Protein AF-A0A7Y5IZY8-F1 (afdb_monomer_lite)

Secondary structure (DSSP, 8-state):
-HHHHHHHHHHHHHHHHHHHHH---EEEEEEEEETTEEEEEEEEEEEEEETTTTEEEEEEEEEEEEEETTEEPPPPS-S-SSS---SBSEEEE-TTSSSS-EEEESSSEEEEEEETTEEEEEEEE--SSSPPEEEESS-GGGS----EE-PPP---TTTTS-EE--S-SEEEETTTEEEETTTTEEEE-STT-PPBTTEE-PSSPS-SEE-TTS-EEEEEEEE-GGGS-GGG--S-SEEEEEEETTTTEEEEEE--TTTTT-SSGGG--HHHHHHHEEEEP-TTS-EEEE---SSPPPP--EEETTTTEEEE-SB-TTHHHHHHHHHHHHH---GGGEEEEEEETTTEEEEEEEETTEEEEEEEETTTTEEEEEE-TT-S---HHHHHHHHHHHHHHHHHHHTTTTGGGB--

Radius of gyration: 27.9 Å; chains: 1; bounding box: 76×62×79 Å

pLDDT: mean 89.66, std 9.67, range [49.62, 98.56]

Sequence (412 aa):
MKMILSITALIMLVLYLFMRNQDKKSHVEKDIAYGPFTIRVTAMTGKSFNMNYGKMVSYTNLAYSILHEGKPVEFPGELQTNTGLPFLWRVYALPGAPDPTLLAGSQSLYLVYLKNGVPVVEPVLEQHHDFASVQFLDSENGQPGQFTEVFSKSETDELEKLDTLAGGRLLMVGEHVVLDVETRAIRPFNAQNSAVENYSFPSPHGALAFSPDRRSIVFRGEFQSWNTPDDQLPESEHALIVYDFEKDSGYAVKFKDKELRLTNVGDMTPEWFAKFFEWEKMVNGDVLRLRKLDKAPYWSGRFDLRDYYYTLYPVKASMLPAFLDFLEREMGWTKANIVEDKFHEYTGRRLTIASGEQKYDVCLKEDEQSLTFSRYLYASENSPEYQKTVKKIVDSFEAELALGKHQEHFAE

Structure (mmCIF, N/CA/C/O backbone):
data_AF-A0A7Y5IZY8-F1
#
_entry.id   AF-A0A7Y5IZY8-F1
#
loop_
_atom_site.group_PDB
_atom_site.id
_atom_site.type_symbol
_atom_site.label_atom_id
_atom_site.label_alt_id
_atom_site.label_comp_id
_atom_site.label_asym_id
_atom_site.label_entity_id
_atom_site.label_seq_id
_atom_site.pdbx_PDB_ins_code
_atom_site.Cartn_x
_atom_site.Cartn_y
_atom_site.Cartn_z
_atom_site.occupancy
_atom_site.B_iso_or_equiv
_atom_site.auth_seq_id
_atom_site.auth_comp_id
_atom_site.auth_asym_id
_atom_site.auth_atom_id
_atom_site.pdbx_PDB_model_num
ATOM 1 N N . MET A 1 1 ? 46.432 46.143 15.257 1.00 56.06 1 MET A N 1
ATOM 2 C CA . MET A 1 1 ? 46.764 45.575 13.928 1.00 56.06 1 MET A CA 1
ATOM 3 C C . MET A 1 1 ? 47.153 44.093 13.985 1.00 56.06 1 MET A C 1
ATOM 5 O O . MET A 1 1 ? 46.490 43.309 13.326 1.00 56.06 1 MET A O 1
ATOM 9 N N . LYS A 1 2 ? 48.130 43.672 14.813 1.00 54.88 2 LYS A N 1
ATOM 10 C CA . LYS A 1 2 ? 48.540 42.250 14.938 1.00 54.88 2 LYS A CA 1
ATOM 11 C C . LYS A 1 2 ? 47.403 41.285 15.325 1.00 54.88 2 LYS A C 1
ATOM 13 O O . LYS A 1 2 ? 47.277 40.237 14.719 1.00 54.88 2 LYS A O 1
ATOM 18 N N . MET A 1 3 ? 46.538 41.674 16.263 1.00 65.56 3 MET A N 1
ATOM 19 C CA . MET A 1 3 ? 45.413 40.841 16.720 1.00 65.56 3 MET A CA 1
ATOM 20 C C . MET A 1 3 ? 44.325 40.635 15.650 1.00 65.56 3 MET A C 1
ATOM 22 O O . MET A 1 3 ? 43.780 39.545 15.537 1.00 65.56 3 MET A O 1
ATOM 26 N N . ILE A 1 4 ? 44.060 41.652 14.821 1.00 71.94 4 ILE A N 1
ATOM 27 C CA . ILE A 1 4 ? 43.107 41.549 13.702 1.00 71.94 4 ILE A CA 1
ATOM 28 C C . ILE A 1 4 ? 43.667 40.595 12.640 1.00 71.94 4 ILE A C 1
ATOM 30 O O . ILE A 1 4 ? 42.971 39.678 12.230 1.00 71.94 4 ILE A O 1
ATOM 34 N N . LEU A 1 5 ? 44.952 40.730 12.288 1.00 70.56 5 LEU A N 1
ATOM 35 C CA . LEU A 1 5 ? 45.643 39.820 11.365 1.00 70.56 5 LEU A CA 1
ATOM 36 C C . LEU A 1 5 ? 45.621 38.357 11.841 1.00 70.56 5 LEU A C 1
ATOM 38 O O . LEU A 1 5 ? 45.391 37.464 11.030 1.00 70.56 5 LEU A O 1
ATOM 42 N N . SER A 1 6 ? 45.799 38.103 13.142 1.00 74.25 6 SER A N 1
ATOM 43 C CA . SER A 1 6 ? 45.720 36.749 13.711 1.00 74.25 6 SER A CA 1
ATOM 44 C C . SER A 1 6 ? 44.312 36.151 13.635 1.00 74.25 6 SER A C 1
ATOM 46 O O . SER A 1 6 ? 44.169 34.974 13.315 1.00 74.25 6 SER A O 1
ATOM 48 N N . ILE A 1 7 ? 43.270 36.950 13.891 1.00 79.12 7 ILE A N 1
ATOM 49 C CA . ILE A 1 7 ? 41.871 36.499 13.803 1.00 79.12 7 ILE A CA 1
ATOM 50 C C . ILE A 1 7 ? 41.489 36.234 12.344 1.00 79.12 7 ILE A C 1
ATOM 52 O O . ILE A 1 7 ? 40.904 35.196 12.047 1.00 79.12 7 ILE A O 1
ATOM 56 N N . THR A 1 8 ? 41.874 37.111 11.414 1.00 80.44 8 THR A N 1
ATOM 57 C CA . THR A 1 8 ? 41.621 36.905 9.982 1.00 80.44 8 THR A CA 1
ATOM 58 C C . THR A 1 8 ? 42.345 35.663 9.458 1.00 80.44 8 THR A C 1
ATOM 60 O O . THR A 1 8 ? 41.749 34.880 8.723 1.00 80.44 8 THR A O 1
ATOM 63 N N . ALA A 1 9 ? 43.593 35.425 9.878 1.00 80.62 9 ALA A N 1
ATOM 64 C CA . ALA A 1 9 ? 44.339 34.219 9.517 1.00 80.62 9 ALA A CA 1
ATOM 65 C C . ALA A 1 9 ? 43.697 32.941 10.082 1.00 80.62 9 ALA A C 1
ATOM 67 O O . ALA A 1 9 ? 43.636 31.931 9.384 1.00 80.62 9 ALA A O 1
ATOM 68 N N . LEU A 1 10 ? 43.169 32.986 11.310 1.00 83.62 10 LEU A N 1
ATOM 69 C CA . LEU A 1 10 ? 42.455 31.860 11.914 1.00 83.62 10 LEU A CA 1
ATOM 70 C C . LEU A 1 10 ? 41.137 31.571 11.183 1.00 83.62 10 LEU A C 1
ATOM 72 O O . LEU A 1 10 ? 40.852 30.417 10.886 1.00 83.62 10 LEU A O 1
ATOM 76 N N . ILE A 1 11 ? 40.367 32.606 10.832 1.00 84.62 11 ILE A N 1
ATOM 77 C CA . ILE A 1 11 ? 39.127 32.465 10.054 1.00 84.62 11 ILE A CA 1
ATOM 78 C C . ILE A 1 11 ? 39.427 31.889 8.667 1.00 84.62 11 ILE A C 1
ATOM 80 O O . ILE A 1 11 ? 38.749 30.961 8.236 1.00 84.62 11 ILE A O 1
ATOM 84 N N . MET A 1 12 ? 40.474 32.372 7.991 1.00 81.06 12 MET A N 1
ATOM 85 C CA . MET A 1 12 ? 40.906 31.837 6.696 1.00 81.06 12 MET A CA 1
ATOM 86 C C . MET A 1 12 ? 41.398 30.391 6.795 1.00 81.06 12 MET A C 1
ATOM 88 O O . MET A 1 12 ? 41.108 29.597 5.908 1.00 81.06 12 MET A O 1
ATOM 92 N N . LEU A 1 13 ? 42.090 30.015 7.876 1.00 81.62 13 LEU A N 1
ATOM 93 C CA . LEU A 1 13 ? 42.524 28.637 8.112 1.00 81.62 13 LEU A CA 1
ATOM 94 C C . LEU A 1 13 ? 41.335 27.709 8.387 1.00 81.62 13 LEU A C 1
ATOM 96 O O . LEU A 1 13 ? 41.291 26.603 7.856 1.00 81.62 13 LEU A O 1
ATOM 100 N N . VAL A 1 14 ? 40.359 28.155 9.181 1.00 80.06 14 VAL A N 1
ATOM 101 C CA . VAL A 1 14 ? 39.122 27.407 9.446 1.00 80.06 14 VAL A CA 1
ATOM 102 C C . VAL A 1 14 ? 38.306 27.258 8.162 1.00 80.06 14 VAL A C 1
ATOM 104 O O . VAL A 1 14 ? 37.881 26.149 7.858 1.00 80.06 14 VAL A O 1
ATOM 107 N N . LEU A 1 15 ? 38.163 28.322 7.364 1.00 76.25 15 LEU A N 1
ATOM 108 C CA . LEU A 1 15 ? 37.524 28.276 6.044 1.00 76.25 15 LEU A CA 1
ATOM 109 C C . LEU A 1 15 ? 38.268 27.340 5.087 1.00 76.25 15 LEU A C 1
ATOM 111 O O . LEU A 1 15 ? 37.634 26.529 4.424 1.00 76.25 15 LEU A O 1
ATOM 115 N N . TYR A 1 16 ? 39.599 27.387 5.053 1.00 76.81 16 TYR A N 1
ATOM 116 C CA . TYR A 1 16 ? 40.416 26.508 4.217 1.00 76.81 16 TYR A CA 1
ATOM 117 C C . TYR A 1 16 ? 40.301 25.037 4.633 1.00 76.81 16 TYR A C 1
ATOM 119 O O . TYR A 1 16 ? 40.144 24.168 3.781 1.00 76.81 16 TYR A O 1
ATOM 127 N N . LEU A 1 17 ? 40.334 24.735 5.934 1.00 68.56 17 LEU A N 1
ATOM 128 C CA . LEU A 1 17 ? 40.136 23.376 6.447 1.00 68.56 17 LEU A CA 1
ATOM 129 C C . LEU A 1 17 ? 38.699 22.884 6.227 1.00 68.56 17 LEU A C 1
ATOM 131 O O . LEU A 1 17 ? 38.501 21.701 5.954 1.00 68.56 17 LEU A O 1
ATOM 135 N N . PHE A 1 18 ? 37.712 23.781 6.304 1.00 65.06 18 PHE A N 1
ATOM 136 C CA . PHE A 1 18 ? 36.312 23.496 5.995 1.00 65.06 18 PHE A CA 1
ATOM 137 C C . PHE A 1 18 ? 36.120 23.182 4.503 1.00 65.06 18 PHE A C 1
ATOM 139 O O . PHE A 1 18 ? 35.542 22.147 4.178 1.00 65.06 18 PHE A O 1
ATOM 146 N N . MET A 1 19 ? 36.690 23.994 3.604 1.00 61.34 19 MET A N 1
ATOM 147 C CA . MET A 1 19 ? 36.678 23.755 2.153 1.00 61.34 19 MET A CA 1
ATOM 148 C C . MET A 1 19 ? 37.439 22.473 1.785 1.00 61.34 19 MET A C 1
ATOM 150 O O . MET A 1 19 ? 36.911 21.613 1.090 1.00 61.34 19 MET A O 1
ATOM 154 N N . ARG A 1 20 ? 38.640 22.258 2.336 1.00 57.66 20 ARG A N 1
ATOM 155 C CA . ARG A 1 20 ? 39.454 21.060 2.064 1.00 57.66 20 ARG A CA 1
ATOM 156 C C . ARG A 1 20 ? 38.788 19.758 2.531 1.00 57.66 20 ARG A C 1
ATOM 158 O O . ARG A 1 20 ? 39.031 18.704 1.949 1.00 57.66 20 ARG A O 1
ATOM 165 N N . ASN A 1 21 ? 37.964 19.798 3.581 1.00 55.03 21 ASN A N 1
ATOM 166 C CA . ASN A 1 21 ? 37.202 18.631 4.039 1.00 55.03 21 ASN A CA 1
ATOM 167 C C . ASN A 1 21 ? 35.888 18.403 3.268 1.00 55.03 21 ASN A C 1
ATOM 169 O O . ASN A 1 21 ? 35.322 17.316 3.403 1.00 55.03 21 ASN A O 1
ATOM 173 N N . GLN A 1 22 ? 35.413 19.364 2.463 1.00 53.81 22 GLN A N 1
ATOM 174 C CA . GLN A 1 22 ? 34.312 19.137 1.515 1.00 53.81 22 GLN A CA 1
ATOM 175 C C . GLN A 1 22 ? 34.749 18.309 0.293 1.00 53.81 22 GLN A C 1
ATOM 177 O O . GLN A 1 22 ? 33.924 17.593 -0.271 1.00 53.81 22 GLN A O 1
ATOM 182 N N . ASP A 1 23 ? 36.036 18.334 -0.070 1.00 49.62 23 ASP A N 1
ATOM 183 C CA . ASP A 1 23 ? 36.551 17.740 -1.316 1.00 49.62 23 ASP A CA 1
ATOM 184 C C . ASP A 1 23 ? 36.855 16.236 -1.271 1.00 49.62 23 ASP A C 1
ATOM 186 O O . ASP A 1 23 ? 37.245 15.651 -2.281 1.00 49.62 23 ASP A O 1
ATOM 190 N N . LYS A 1 24 ? 36.637 15.549 -0.143 1.00 54.38 24 LYS A N 1
ATOM 191 C CA . LYS A 1 24 ? 36.689 14.076 -0.125 1.00 54.38 24 LYS A CA 1
ATOM 192 C C . LYS A 1 24 ? 35.386 13.495 -0.669 1.00 54.38 24 LYS A C 1
ATOM 194 O O . LYS A 1 24 ? 34.640 12.849 0.064 1.00 54.38 24 LYS A O 1
ATOM 199 N N . LYS A 1 25 ? 35.117 13.744 -1.950 1.00 62.16 25 LYS A N 1
ATOM 200 C CA . LYS A 1 25 ? 34.102 13.001 -2.690 1.00 62.16 25 LYS A CA 1
ATOM 201 C C . LYS A 1 25 ? 34.694 11.653 -3.077 1.00 62.16 25 LYS A C 1
ATOM 203 O O . LYS A 1 25 ? 35.684 11.611 -3.804 1.00 62.16 25 LYS A O 1
ATOM 208 N N . SER A 1 26 ? 34.140 10.559 -2.565 1.00 73.38 26 SER A N 1
ATOM 209 C CA . SER A 1 26 ? 34.488 9.228 -3.065 1.00 73.38 26 SER A CA 1
ATOM 210 C C . SER A 1 26 ? 33.554 8.866 -4.207 1.00 73.38 26 SER A C 1
ATOM 212 O O . SER A 1 26 ? 32.341 9.058 -4.105 1.00 73.38 26 SER A O 1
ATOM 214 N N . HIS A 1 27 ? 34.145 8.358 -5.284 1.00 82.50 27 HIS A N 1
ATOM 215 C CA . HIS A 1 27 ? 33.450 7.908 -6.478 1.00 82.50 27 HIS A CA 1
ATOM 216 C C . HIS A 1 27 ? 33.693 6.411 -6.635 1.00 82.50 27 HIS A C 1
ATOM 218 O O . HIS A 1 27 ? 34.844 5.984 -6.738 1.00 82.50 27 HIS A O 1
ATOM 224 N N . VAL A 1 28 ? 32.624 5.622 -6.627 1.00 89.19 28 VAL A N 1
ATOM 225 C CA . VAL A 1 28 ? 32.684 4.183 -6.898 1.00 89.19 28 VAL A CA 1
ATOM 226 C C . VAL A 1 28 ? 31.812 3.905 -8.106 1.00 89.19 28 VAL A C 1
ATOM 228 O O . VAL A 1 28 ? 30.683 4.377 -8.171 1.00 89.19 28 VAL A O 1
ATOM 231 N N . GLU A 1 29 ? 32.343 3.152 -9.060 1.00 91.94 29 GLU A N 1
ATOM 232 C CA . GLU A 1 29 ? 31.625 2.742 -10.262 1.00 91.94 29 GLU A CA 1
ATOM 233 C C . GLU A 1 29 ? 31.633 1.220 -10.355 1.00 91.94 29 GLU A C 1
ATOM 235 O O . GLU A 1 29 ? 32.658 0.582 -10.087 1.00 91.94 29 GLU A O 1
ATOM 240 N N . LYS A 1 30 ? 30.480 0.646 -10.692 1.00 94.19 30 LYS A N 1
ATOM 241 C CA . LYS A 1 30 ? 30.294 -0.792 -10.874 1.00 94.19 30 LYS A CA 1
ATOM 242 C C . LYS A 1 30 ? 29.436 -1.048 -12.101 1.00 94.19 30 LYS A C 1
ATOM 244 O O . LYS A 1 30 ? 28.440 -0.362 -12.307 1.00 94.19 30 LYS A O 1
ATOM 249 N N . ASP A 1 31 ? 29.829 -2.054 -12.870 1.00 95.88 31 ASP A N 1
ATOM 250 C CA . ASP A 1 31 ? 29.124 -2.501 -14.066 1.00 95.88 31 ASP A CA 1
ATOM 251 C C . ASP A 1 31 ? 28.469 -3.856 -13.790 1.00 95.88 31 ASP A C 1
ATOM 253 O O . ASP A 1 31 ? 29.112 -4.780 -13.288 1.00 95.88 31 ASP A O 1
ATOM 257 N N . ILE A 1 32 ? 27.192 -3.970 -14.141 1.00 96.44 32 ILE A N 1
ATOM 258 C CA . ILE A 1 32 ? 26.376 -5.170 -13.976 1.00 96.44 32 ILE A CA 1
ATOM 259 C C . ILE A 1 32 ? 25.871 -5.586 -15.356 1.00 96.44 32 ILE A C 1
ATOM 261 O O . ILE A 1 32 ? 25.252 -4.794 -16.065 1.00 96.44 32 ILE A O 1
ATOM 265 N N . ALA A 1 33 ? 26.133 -6.826 -15.762 1.00 96.50 33 ALA A N 1
ATOM 266 C CA . ALA A 1 33 ? 25.677 -7.337 -17.050 1.00 96.50 33 ALA A CA 1
ATOM 267 C C . ALA A 1 33 ? 24.242 -7.878 -16.958 1.00 96.50 33 ALA A C 1
ATOM 269 O O . ALA A 1 33 ? 23.920 -8.639 -16.046 1.00 96.50 33 ALA A O 1
ATOM 270 N N . TYR A 1 34 ? 23.402 -7.543 -17.939 1.00 97.06 34 TYR A N 1
ATOM 271 C CA . TYR A 1 34 ? 22.075 -8.133 -18.108 1.00 97.06 34 TYR A CA 1
ATOM 272 C C . TYR A 1 34 ? 21.734 -8.260 -19.596 1.00 97.06 34 TYR A C 1
ATOM 274 O O . TYR A 1 34 ? 21.365 -7.292 -20.265 1.00 97.06 34 TYR A O 1
ATOM 282 N N . GLY A 1 35 ? 21.891 -9.473 -20.131 1.00 95.25 35 GLY A N 1
ATOM 283 C CA . GLY A 1 35 ? 21.735 -9.731 -21.561 1.00 95.25 35 GLY A CA 1
ATOM 284 C C . GLY A 1 35 ? 22.688 -8.859 -22.400 1.00 95.25 35 GLY A C 1
ATOM 285 O O . GLY A 1 35 ? 23.892 -8.889 -22.149 1.00 95.25 35 GLY A O 1
ATOM 286 N N . PRO A 1 36 ? 22.184 -8.090 -23.384 1.00 96.69 36 PRO A N 1
ATOM 287 C CA . PRO A 1 36 ? 22.999 -7.211 -24.223 1.00 96.69 36 PRO A CA 1
ATOM 288 C C . PRO A 1 36 ? 23.346 -5.873 -23.546 1.00 96.69 36 PRO A C 1
ATOM 290 O O . PRO A 1 36 ? 24.086 -5.071 -24.118 1.00 96.69 36 PRO A O 1
ATOM 293 N N . PHE A 1 37 ? 22.806 -5.610 -22.353 1.00 98.19 37 PHE A N 1
ATOM 294 C CA . PHE A 1 37 ? 22.994 -4.355 -21.640 1.00 98.19 37 PHE A CA 1
ATOM 295 C C . PHE A 1 37 ? 24.054 -4.467 -20.545 1.00 98.19 37 PHE A C 1
ATOM 297 O O . PHE A 1 37 ? 24.223 -5.499 -19.891 1.00 98.19 37 PHE A O 1
ATOM 304 N N . THR A 1 38 ? 24.736 -3.354 -20.300 1.00 98.00 38 THR A N 1
ATOM 305 C CA . THR A 1 38 ? 25.546 -3.129 -19.103 1.00 98.00 38 THR A CA 1
ATOM 306 C C . THR A 1 38 ? 24.913 -2.001 -18.304 1.00 98.00 38 THR A C 1
ATOM 308 O O . THR A 1 38 ? 24.755 -0.893 -18.807 1.00 98.00 38 THR A O 1
ATOM 311 N N . ILE A 1 39 ? 24.533 -2.284 -17.064 1.00 97.25 39 ILE A N 1
ATOM 312 C CA . ILE A 1 39 ? 24.000 -1.304 -16.127 1.00 97.25 39 ILE A CA 1
ATOM 313 C C . ILE A 1 39 ? 25.174 -0.804 -15.305 1.00 97.25 39 ILE A C 1
ATOM 315 O O . ILE A 1 39 ? 25.800 -1.571 -14.577 1.00 97.25 39 ILE A O 1
ATOM 319 N N . ARG A 1 40 ? 25.467 0.484 -15.421 1.00 95.81 40 ARG A N 1
ATOM 320 C CA . ARG A 1 40 ? 26.535 1.135 -14.679 1.00 95.81 40 ARG A CA 1
ATOM 321 C C . ARG A 1 40 ? 25.957 1.929 -13.528 1.00 95.81 40 ARG A C 1
ATOM 323 O O . ARG A 1 40 ? 25.142 2.827 -13.745 1.00 95.81 40 ARG A O 1
ATOM 330 N N . VAL A 1 41 ? 26.406 1.607 -12.323 1.00 94.38 41 VAL A N 1
ATOM 331 C CA . VAL A 1 41 ? 26.029 2.285 -11.085 1.00 94.38 41 VAL A CA 1
ATOM 332 C C . VAL A 1 41 ? 27.193 3.140 -10.615 1.00 94.38 41 VAL A C 1
ATOM 334 O O . VAL A 1 41 ? 28.295 2.640 -10.389 1.00 94.38 41 VAL A O 1
ATOM 337 N N . THR A 1 42 ? 26.931 4.427 -10.434 1.00 91.94 42 THR A N 1
ATOM 338 C CA . THR A 1 42 ? 27.889 5.413 -9.949 1.00 91.94 42 THR A CA 1
ATOM 339 C C . THR A 1 42 ? 27.460 5.903 -8.571 1.00 91.94 42 THR A C 1
ATOM 341 O O . THR A 1 42 ? 26.445 6.585 -8.432 1.00 91.94 42 THR A O 1
ATOM 344 N N . ALA A 1 43 ? 28.244 5.578 -7.546 1.00 90.69 43 ALA A N 1
ATOM 345 C CA . ALA A 1 43 ? 28.060 6.068 -6.189 1.00 90.69 43 ALA A CA 1
ATOM 346 C C . ALA A 1 43 ? 28.916 7.313 -5.947 1.00 90.69 43 ALA A C 1
ATOM 348 O O . ALA A 1 43 ? 30.144 7.272 -6.069 1.00 90.69 43 ALA A O 1
ATOM 349 N N . MET A 1 44 ? 28.267 8.409 -5.558 1.00 87.19 44 MET A N 1
ATOM 350 C CA . MET A 1 44 ? 28.919 9.652 -5.159 1.00 87.19 44 MET A CA 1
ATOM 351 C C . MET A 1 44 ? 28.638 9.929 -3.688 1.00 87.19 44 MET A C 1
ATOM 353 O O . MET A 1 44 ? 27.510 10.260 -3.322 1.00 87.19 44 MET A O 1
ATOM 357 N N . THR A 1 45 ? 29.668 9.841 -2.850 1.00 85.88 45 THR A N 1
ATOM 358 C CA . THR A 1 45 ? 29.562 10.169 -1.422 1.00 85.88 45 THR A CA 1
ATOM 359 C C . THR A 1 45 ? 30.223 11.504 -1.143 1.00 85.88 45 THR A C 1
ATOM 361 O O . THR A 1 45 ? 31.342 11.752 -1.587 1.00 85.88 45 THR A O 1
ATOM 364 N N . GLY A 1 46 ? 29.556 12.361 -0.378 1.00 83.38 46 GLY A N 1
ATOM 365 C CA . GLY A 1 46 ? 30.076 13.659 0.033 1.00 83.38 46 GLY A CA 1
ATOM 366 C C . GLY A 1 46 ? 29.567 14.079 1.407 1.00 83.38 46 GLY A C 1
ATOM 367 O O . GLY A 1 46 ? 28.940 13.304 2.127 1.00 83.38 46 GLY A O 1
ATOM 368 N N . LYS A 1 47 ? 29.848 15.330 1.783 1.00 82.88 47 LYS A N 1
ATOM 369 C CA . LYS A 1 47 ? 29.320 15.950 3.004 1.00 82.88 47 LYS A CA 1
ATOM 370 C C . LYS A 1 47 ? 28.588 17.244 2.676 1.00 82.88 47 LYS A C 1
ATOM 372 O O . LYS A 1 47 ? 29.105 18.065 1.922 1.00 82.88 47 LYS A O 1
ATOM 377 N N . SER A 1 48 ? 27.419 17.445 3.271 1.00 80.44 48 SER A N 1
ATOM 378 C CA . SER A 1 48 ? 26.638 18.681 3.174 1.00 80.44 48 SER A CA 1
ATOM 379 C C . SER A 1 48 ? 26.278 19.189 4.569 1.00 80.44 48 SER A C 1
ATOM 381 O O . SER A 1 48 ? 26.182 18.418 5.523 1.00 80.44 48 SER A O 1
ATOM 383 N N . PHE A 1 49 ? 26.138 20.505 4.722 1.00 76.38 49 PHE A N 1
ATOM 384 C CA . PHE A 1 49 ? 25.657 21.082 5.974 1.00 76.38 49 PHE A CA 1
ATOM 385 C C . PHE A 1 49 ? 24.134 20.959 6.022 1.00 76.38 49 PHE A C 1
ATOM 387 O O . PHE A 1 49 ? 23.455 21.457 5.126 1.00 76.38 49 PHE A O 1
ATOM 394 N N . ASN A 1 50 ? 23.595 20.306 7.051 1.00 78.62 50 ASN A N 1
ATOM 395 C CA . ASN A 1 50 ? 22.155 20.181 7.238 1.00 78.62 50 ASN A CA 1
ATOM 396 C C . ASN A 1 50 ? 21.679 21.195 8.286 1.00 78.62 50 ASN A C 1
ATOM 398 O O . ASN A 1 50 ? 22.029 21.087 9.464 1.00 78.62 50 ASN A O 1
ATOM 402 N N . MET A 1 51 ? 20.870 22.167 7.850 1.00 75.56 51 MET A N 1
ATOM 403 C CA . MET A 1 51 ? 20.353 23.244 8.703 1.00 75.56 51 MET A CA 1
ATOM 404 C C . MET A 1 51 ? 19.441 22.739 9.826 1.00 75.56 51 MET A C 1
ATOM 406 O O . MET A 1 51 ? 19.499 23.291 10.920 1.00 75.56 51 MET A O 1
ATOM 410 N N . ASN A 1 52 ? 18.679 21.661 9.608 1.00 75.00 52 ASN A N 1
ATOM 411 C CA . ASN A 1 52 ? 17.779 21.100 10.623 1.00 75.00 52 ASN A CA 1
ATOM 412 C C . ASN A 1 52 ? 18.547 20.473 11.795 1.00 75.00 52 ASN A C 1
ATOM 414 O O . ASN A 1 52 ? 18.046 20.428 12.913 1.00 75.00 52 ASN A O 1
ATOM 418 N N . TYR A 1 53 ? 19.776 20.009 11.550 1.00 71.38 53 TYR A N 1
ATOM 419 C CA . TYR A 1 53 ? 20.626 19.392 12.572 1.00 71.38 53 TYR A CA 1
ATOM 420 C C . TYR A 1 53 ? 21.816 20.265 12.992 1.00 71.38 53 TYR A C 1
ATOM 422 O O . TYR A 1 53 ? 22.612 19.834 13.826 1.00 71.38 53 TYR A O 1
ATOM 430 N N . GLY A 1 54 ? 21.982 21.451 12.392 1.00 79.06 54 GLY A N 1
ATOM 431 C CA . GLY A 1 54 ? 23.091 22.371 12.664 1.00 79.06 54 GLY A CA 1
ATOM 432 C C . GLY A 1 54 ? 24.487 21.765 12.466 1.00 79.06 54 GLY A C 1
ATOM 433 O O . GLY A 1 54 ? 25.448 22.231 13.077 1.00 79.06 54 GLY A O 1
ATOM 434 N N . LYS A 1 55 ? 24.619 20.699 11.662 1.00 76.38 55 LYS A N 1
ATOM 435 C CA . LYS A 1 55 ? 25.863 19.922 11.526 1.00 76.38 55 LYS A CA 1
ATOM 436 C C . LYS A 1 55 ? 26.089 19.413 10.105 1.00 76.38 55 LYS A C 1
ATOM 438 O O . LYS A 1 55 ? 25.157 19.288 9.31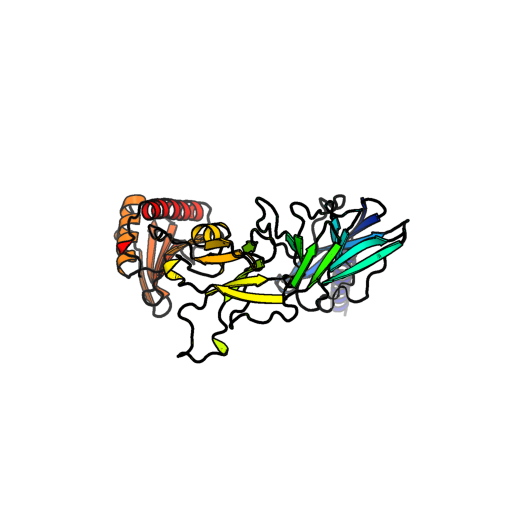2 1.00 76.38 55 LYS A O 1
ATOM 443 N N . MET A 1 56 ? 27.345 19.077 9.800 1.00 81.19 56 MET A N 1
ATOM 444 C CA . MET A 1 56 ? 27.698 18.371 8.566 1.00 81.19 56 MET A CA 1
ATOM 445 C C . MET A 1 56 ? 27.176 16.933 8.622 1.00 81.19 56 MET A C 1
ATOM 447 O O . MET A 1 56 ? 27.452 16.211 9.581 1.00 81.19 56 MET A O 1
ATOM 451 N N . VAL A 1 57 ? 26.471 16.515 7.579 1.00 80.62 57 VAL A N 1
ATOM 452 C CA . VAL A 1 57 ? 25.997 15.145 7.375 1.00 80.62 57 VAL A CA 1
ATOM 453 C C . VAL A 1 57 ? 26.648 14.566 6.124 1.00 80.62 57 VAL A C 1
ATOM 455 O O . VAL A 1 57 ? 26.953 15.294 5.177 1.00 80.62 57 VAL A O 1
ATOM 458 N N . SER A 1 58 ? 26.907 13.262 6.134 1.00 82.75 58 SER A N 1
ATOM 459 C CA . SER A 1 58 ? 27.315 12.551 4.924 1.00 82.75 58 SER A CA 1
ATOM 460 C C . SER A 1 58 ? 26.086 12.288 4.061 1.00 82.75 58 SER A C 1
ATOM 462 O O . SER A 1 58 ? 25.019 11.991 4.592 1.00 82.75 58 SER A O 1
ATOM 464 N N . TYR A 1 59 ? 26.246 12.369 2.747 1.00 81.25 59 TYR A N 1
ATOM 465 C CA . TYR A 1 59 ? 25.248 11.917 1.785 1.00 81.25 59 TYR A CA 1
ATOM 466 C C . TYR A 1 59 ? 25.911 10.971 0.792 1.00 81.25 59 TYR A C 1
ATOM 468 O O . TYR A 1 59 ? 27.090 11.139 0.474 1.00 81.25 59 TYR A O 1
ATOM 476 N N . THR A 1 60 ? 25.140 10.017 0.284 1.00 85.44 60 THR A N 1
ATOM 477 C CA . THR A 1 60 ? 25.533 9.165 -0.834 1.00 85.44 60 THR A CA 1
ATOM 478 C C . THR A 1 60 ? 24.394 9.156 -1.832 1.00 85.44 60 THR A C 1
ATOM 480 O O . THR A 1 60 ? 23.264 8.854 -1.459 1.00 85.44 60 THR A O 1
ATOM 483 N N . ASN A 1 61 ? 24.707 9.465 -3.086 1.00 85.06 61 ASN A N 1
ATOM 484 C CA . ASN A 1 61 ? 23.769 9.382 -4.196 1.00 85.06 61 ASN A CA 1
ATOM 485 C C . ASN A 1 61 ? 24.214 8.267 -5.135 1.00 85.06 61 ASN A C 1
ATOM 487 O O . ASN A 1 61 ? 25.388 8.227 -5.516 1.00 85.06 61 ASN A O 1
ATOM 491 N N . LEU A 1 62 ? 23.282 7.399 -5.526 1.00 89.19 62 LEU A N 1
ATOM 492 C CA . LEU A 1 62 ? 23.494 6.453 -6.614 1.00 89.19 62 LEU A CA 1
ATOM 493 C C . LEU A 1 62 ? 22.836 6.961 -7.895 1.00 89.19 62 LEU A C 1
ATOM 495 O O . LEU A 1 62 ? 21.647 7.288 -7.904 1.00 89.19 62 LEU A O 1
ATOM 499 N N . ALA A 1 63 ? 23.614 6.984 -8.972 1.00 90.31 63 ALA A N 1
ATOM 500 C CA . ALA A 1 63 ? 23.156 7.280 -10.320 1.00 90.31 63 ALA A CA 1
ATOM 501 C C . ALA A 1 63 ? 23.340 6.048 -11.207 1.00 90.31 63 ALA A C 1
ATOM 503 O O . ALA A 1 63 ? 24.391 5.408 -11.167 1.00 90.31 63 ALA A O 1
ATOM 504 N N . TYR A 1 64 ? 22.329 5.729 -12.010 1.00 93.12 64 TYR A N 1
ATOM 505 C CA . TYR A 1 64 ? 22.373 4.609 -12.943 1.00 93.12 64 TYR A CA 1
ATOM 506 C C . TYR A 1 64 ? 22.475 5.110 -14.384 1.00 93.12 64 TYR A C 1
ATOM 508 O O . TYR A 1 64 ? 21.908 6.141 -14.750 1.00 93.12 64 TYR A O 1
ATOM 516 N N . SER A 1 65 ? 23.171 4.343 -15.217 1.00 94.00 65 SER A N 1
ATOM 517 C CA . SER A 1 65 ? 23.163 4.478 -16.673 1.00 94.00 65 SER A CA 1
ATOM 518 C C . SER A 1 65 ? 23.092 3.097 -17.319 1.00 94.00 65 SER A C 1
ATOM 520 O O . SER A 1 65 ? 23.538 2.106 -16.740 1.00 94.00 65 SER A O 1
ATOM 522 N N . ILE A 1 66 ? 22.497 3.021 -18.507 1.00 96.56 66 ILE A N 1
ATOM 523 C CA . ILE A 1 66 ? 22.378 1.779 -19.277 1.00 96.56 66 ILE A CA 1
ATOM 524 C C . ILE A 1 66 ? 23.238 1.930 -20.520 1.00 96.56 66 ILE A C 1
ATOM 526 O O . ILE A 1 66 ? 23.153 2.942 -21.211 1.00 96.56 66 ILE A O 1
ATOM 530 N N . LEU A 1 67 ? 24.071 0.934 -20.796 1.00 97.50 67 LEU A N 1
ATOM 531 C CA . LEU A 1 67 ? 24.950 0.889 -21.950 1.00 97.50 67 LEU A CA 1
ATOM 532 C C . LEU A 1 67 ? 24.584 -0.305 -22.836 1.00 97.50 67 LEU A C 1
ATOM 534 O O . LEU A 1 67 ? 24.273 -1.383 -22.333 1.00 97.50 67 LEU A O 1
ATOM 538 N N . HIS A 1 68 ? 24.683 -0.127 -24.149 1.00 97.56 68 HIS A N 1
ATOM 539 C CA . HIS A 1 68 ? 24.613 -1.183 -25.157 1.00 97.56 68 HIS A CA 1
ATOM 540 C C . HIS A 1 68 ? 25.872 -1.100 -26.024 1.00 97.56 68 HIS A C 1
ATOM 542 O O . HIS A 1 68 ? 26.208 -0.026 -26.521 1.00 97.56 68 HIS A O 1
ATOM 548 N N . GLU A 1 69 ? 26.614 -2.204 -26.151 1.00 95.75 69 GLU A N 1
ATOM 549 C CA . GLU A 1 69 ? 27.916 -2.231 -26.849 1.00 95.75 69 GLU A CA 1
ATOM 550 C C . GLU A 1 69 ? 28.902 -1.149 -26.346 1.00 95.75 69 GLU A C 1
ATOM 552 O O . GLU A 1 69 ? 29.645 -0.536 -27.113 1.00 95.75 69 GLU A O 1
ATOM 557 N N . GLY A 1 70 ? 28.878 -0.870 -25.037 1.00 94.75 70 GLY A N 1
ATOM 558 C CA . GLY A 1 70 ? 29.720 0.149 -24.398 1.00 94.75 70 GLY A CA 1
ATOM 559 C C . GLY A 1 70 ? 29.299 1.602 -24.655 1.00 94.75 70 GLY A C 1
ATOM 560 O O . GLY A 1 70 ? 29.986 2.514 -24.198 1.00 94.75 70 GLY A O 1
ATOM 561 N N . LYS A 1 71 ? 28.182 1.842 -25.353 1.00 95.44 71 LYS A N 1
ATOM 562 C CA . LYS A 1 71 ? 27.627 3.182 -25.597 1.00 95.44 71 LYS A CA 1
ATOM 563 C C . LYS A 1 71 ? 26.418 3.437 -24.696 1.00 95.44 71 LYS A C 1
ATOM 565 O O . LYS A 1 71 ? 25.579 2.543 -24.594 1.00 95.44 71 LYS A O 1
ATOM 570 N N . PRO A 1 72 ? 26.290 4.622 -24.072 1.00 93.69 72 PRO A N 1
ATOM 571 C CA . PRO A 1 72 ? 25.096 4.975 -23.311 1.00 93.69 72 PRO A CA 1
ATOM 572 C C . PRO A 1 72 ? 23.830 4.901 -24.171 1.00 93.69 72 PRO A C 1
ATOM 574 O O . PRO A 1 72 ? 23.815 5.384 -25.302 1.00 93.69 72 PRO A O 1
ATOM 577 N N . VAL A 1 73 ? 22.776 4.302 -23.624 1.00 94.62 73 VAL A N 1
ATOM 578 C CA . VAL A 1 73 ? 21.420 4.366 -24.168 1.00 94.62 73 VAL A CA 1
ATOM 579 C C . VAL A 1 73 ? 20.839 5.733 -23.813 1.00 94.62 73 VAL A C 1
ATOM 581 O O . VAL A 1 73 ? 20.848 6.129 -22.647 1.00 94.62 73 VAL A O 1
ATOM 584 N N . GLU A 1 74 ? 20.363 6.466 -24.817 1.00 90.94 74 GLU A N 1
ATOM 585 C CA . GLU A 1 74 ? 19.797 7.802 -24.631 1.00 90.94 74 GLU A CA 1
ATOM 586 C C . GLU A 1 74 ? 18.352 7.721 -24.129 1.00 90.94 74 GLU A C 1
ATOM 588 O O . GLU A 1 74 ? 17.533 6.987 -24.680 1.00 90.94 74 GLU A O 1
ATOM 593 N N . PHE A 1 75 ? 18.046 8.497 -23.090 1.00 87.62 75 PHE A N 1
ATOM 594 C CA . PHE A 1 75 ? 16.695 8.658 -22.556 1.00 87.62 75 PHE A CA 1
ATOM 595 C C . PHE A 1 75 ? 16.107 10.001 -23.005 1.00 87.62 75 PHE A C 1
ATOM 597 O O . PHE A 1 75 ? 16.863 10.958 -23.203 1.00 87.62 75 PHE A O 1
ATOM 604 N N . PRO A 1 76 ? 14.772 10.113 -23.118 1.00 78.75 76 PRO A N 1
ATOM 605 C CA . PRO A 1 76 ? 14.107 11.402 -23.275 1.00 78.75 76 PRO A CA 1
ATOM 606 C C . PRO A 1 76 ? 14.489 12.377 -22.149 1.00 78.75 76 PRO A C 1
ATOM 608 O O . PRO A 1 76 ? 14.773 11.969 -21.022 1.00 78.75 76 PRO A O 1
ATOM 611 N N . GLY A 1 77 ? 14.512 13.678 -22.457 1.00 62.00 77 GLY A N 1
ATOM 612 C CA . GLY A 1 77 ? 15.055 14.717 -21.567 1.00 62.00 77 GLY A CA 1
ATOM 613 C C . GLY A 1 77 ? 14.293 14.935 -20.253 1.00 62.00 77 GLY A C 1
ATOM 614 O O . GLY A 1 77 ? 14.805 15.614 -19.366 1.00 62.00 77 GLY A O 1
ATOM 615 N N . GLU A 1 78 ? 13.106 14.349 -20.098 1.00 65.12 78 GLU A N 1
ATOM 616 C CA . GLU A 1 78 ? 12.214 14.546 -18.952 1.00 65.12 78 GLU A CA 1
ATOM 617 C C . GLU A 1 78 ? 12.184 13.306 -18.045 1.00 65.12 78 GLU A C 1
ATOM 619 O O . GLU A 1 78 ? 11.155 12.665 -17.825 1.00 65.12 78 GLU A O 1
ATOM 624 N N . LEU A 1 79 ? 13.346 12.945 -17.490 1.00 70.25 79 LEU A N 1
ATOM 625 C CA . LEU A 1 79 ? 13.399 11.948 -16.414 1.00 70.25 79 LEU A CA 1
ATOM 626 C C . LEU A 1 79 ? 12.719 12.473 -15.136 1.00 70.25 79 LEU A C 1
ATOM 628 O O . LEU A 1 79 ? 12.118 11.683 -14.400 1.00 70.25 79 LEU A O 1
ATOM 632 N N . GLN A 1 80 ? 12.888 13.777 -14.854 1.00 66.69 80 GLN A N 1
ATOM 633 C CA . GLN A 1 80 ? 12.464 14.478 -13.632 1.00 66.69 80 GLN A CA 1
ATOM 634 C C . GLN A 1 80 ? 12.322 15.982 -13.904 1.00 66.69 80 GLN A C 1
ATOM 636 O O . GLN A 1 80 ? 13.123 16.551 -14.648 1.00 66.69 80 GLN A O 1
ATOM 641 N N . THR A 1 81 ? 11.374 16.648 -13.245 1.00 61.38 81 THR A N 1
ATOM 642 C CA . THR A 1 81 ? 11.147 18.101 -13.406 1.00 61.38 81 THR A CA 1
ATOM 643 C C . THR A 1 81 ? 11.304 18.910 -12.120 1.00 61.38 81 THR A C 1
ATOM 645 O O . THR A 1 81 ? 11.528 20.116 -12.197 1.00 61.38 81 THR A O 1
ATOM 648 N N . ASN A 1 82 ? 11.239 18.291 -10.935 1.00 63.50 82 ASN A N 1
ATOM 649 C CA . ASN A 1 82 ? 11.209 19.014 -9.650 1.00 63.50 82 ASN A CA 1
ATOM 650 C C . ASN A 1 82 ? 12.361 18.678 -8.673 1.00 63.50 82 ASN A C 1
ATOM 652 O O . ASN A 1 82 ? 12.485 19.324 -7.636 1.00 63.50 82 ASN A O 1
ATOM 656 N N . THR A 1 83 ? 13.225 17.712 -8.990 1.00 60.56 83 THR A N 1
ATOM 657 C CA . THR A 1 83 ? 14.297 17.231 -8.090 1.00 60.56 83 THR A CA 1
ATOM 658 C C . THR A 1 83 ? 15.687 17.790 -8.423 1.00 60.56 83 THR A C 1
ATOM 660 O O . THR A 1 83 ? 16.594 17.742 -7.593 1.00 60.56 83 THR A O 1
ATOM 663 N N . GLY A 1 84 ? 15.881 18.277 -9.656 1.00 58.66 84 GLY A N 1
ATOM 664 C CA . GLY A 1 84 ? 17.172 18.740 -10.171 1.00 58.66 84 GLY A CA 1
ATOM 665 C C . GLY A 1 84 ? 18.218 17.641 -10.425 1.00 58.66 84 GLY A C 1
ATOM 666 O O . GLY A 1 84 ? 19.385 17.974 -10.630 1.00 58.66 84 GLY A O 1
ATOM 667 N N . LEU A 1 85 ? 17.844 16.352 -10.410 1.00 65.56 85 LEU A N 1
ATOM 668 C CA . LEU A 1 85 ? 18.759 15.226 -10.654 1.00 65.56 85 LEU A CA 1
ATOM 669 C C . LEU A 1 85 ? 18.540 14.634 -12.063 1.00 65.56 85 LEU A C 1
ATOM 671 O O . LEU A 1 85 ? 17.535 13.968 -12.287 1.00 65.56 85 LEU A O 1
ATOM 675 N N . PRO A 1 86 ? 19.466 14.824 -13.023 1.00 71.06 86 PRO A N 1
ATOM 676 C CA . PRO A 1 86 ? 19.264 14.431 -14.421 1.00 71.06 86 PRO A CA 1
ATOM 677 C C . PRO A 1 86 ? 19.689 12.976 -14.703 1.00 71.06 86 PRO A C 1
ATOM 679 O O . PRO A 1 86 ? 20.295 12.696 -15.735 1.00 71.06 86 PRO A O 1
ATOM 682 N N . PHE A 1 87 ? 19.463 12.049 -13.769 1.00 82.38 87 PHE A N 1
ATOM 683 C CA . PHE A 1 87 ? 19.932 10.663 -13.887 1.00 82.38 87 PHE A CA 1
ATOM 684 C C . PHE A 1 87 ? 18.898 9.647 -13.403 1.00 82.38 87 PHE A C 1
ATOM 686 O O . PHE A 1 87 ? 18.034 9.955 -12.583 1.00 82.38 87 PHE A O 1
ATOM 693 N N . LEU A 1 88 ? 19.025 8.408 -13.881 1.00 89.69 88 LEU A N 1
ATOM 694 C CA . LEU A 1 88 ? 18.178 7.296 -13.458 1.00 89.69 88 LEU A CA 1
ATOM 695 C C . LEU A 1 88 ? 18.436 6.978 -11.983 1.00 89.69 88 LEU A C 1
ATOM 697 O O . LEU A 1 88 ? 19.583 6.807 -11.561 1.00 89.69 88 LEU A O 1
ATOM 701 N N . TRP A 1 89 ? 17.367 6.866 -11.203 1.00 90.88 89 TRP A N 1
ATOM 702 C CA . TRP A 1 89 ? 17.445 6.481 -9.793 1.00 90.88 89 TRP A CA 1
ATOM 703 C C . TRP A 1 89 ? 17.444 4.973 -9.606 1.00 90.88 89 TRP A C 1
ATOM 705 O O . TRP A 1 89 ? 18.031 4.467 -8.645 1.00 90.88 89 TRP A O 1
ATOM 715 N N . ARG A 1 90 ? 16.769 4.267 -10.515 1.00 93.12 90 ARG A N 1
ATOM 716 C CA . ARG A 1 90 ? 16.591 2.821 -10.488 1.00 93.12 90 ARG A CA 1
ATOM 717 C C . ARG A 1 90 ? 16.658 2.232 -11.884 1.00 93.12 90 ARG A C 1
ATOM 719 O O . ARG A 1 90 ? 16.223 2.846 -12.858 1.00 93.12 90 ARG A O 1
ATOM 726 N N . VAL A 1 91 ? 17.159 1.004 -11.933 1.00 95.94 91 VAL A N 1
ATOM 727 C CA . VAL A 1 91 ? 17.064 0.104 -13.078 1.00 95.94 91 VAL A CA 1
ATOM 728 C C . VAL A 1 91 ? 16.675 -1.260 -12.526 1.00 95.94 91 VAL A C 1
ATOM 730 O O . VAL A 1 91 ? 17.327 -1.760 -11.611 1.00 95.94 91 VAL A O 1
ATOM 733 N N . TYR A 1 92 ? 15.617 -1.840 -13.076 1.00 97.50 92 TYR A N 1
ATOM 734 C CA . TYR A 1 92 ? 15.103 -3.148 -12.706 1.00 97.50 92 TYR A CA 1
ATOM 735 C C . TYR A 1 92 ? 15.200 -4.099 -13.892 1.00 97.50 92 TYR A C 1
ATOM 737 O O . TYR A 1 92 ? 14.800 -3.747 -15.001 1.00 97.50 92 TYR A O 1
ATOM 745 N N . ALA A 1 93 ? 15.670 -5.319 -13.657 1.00 98.00 93 ALA A N 1
ATOM 746 C CA . ALA A 1 93 ? 15.495 -6.416 -14.600 1.00 98.00 93 ALA A CA 1
ATOM 747 C C . ALA A 1 93 ? 14.039 -6.903 -14.606 1.00 98.00 93 ALA A C 1
ATOM 749 O O . ALA A 1 93 ? 13.452 -7.100 -13.537 1.00 98.00 93 ALA A O 1
ATOM 750 N N . LEU A 1 94 ? 13.490 -7.151 -15.801 1.00 98.06 94 LEU A N 1
ATOM 751 C CA . LEU A 1 94 ? 12.174 -7.762 -16.015 1.00 98.06 94 LEU A CA 1
ATOM 752 C C . LEU A 1 94 ? 12.329 -9.176 -16.609 1.00 98.06 94 LEU A C 1
ATOM 754 O O . LEU A 1 94 ? 12.158 -9.366 -17.812 1.00 98.06 94 LEU A O 1
ATOM 758 N N . PRO A 1 95 ? 12.657 -10.202 -15.805 1.00 96.62 95 PRO A N 1
ATOM 759 C CA . PRO A 1 95 ? 12.931 -11.552 -16.306 1.00 96.62 95 PRO A CA 1
ATOM 760 C C . PRO A 1 95 ? 11.715 -12.257 -16.925 1.00 96.62 95 PRO A C 1
ATOM 762 O O . PRO A 1 95 ? 11.902 -13.236 -17.638 1.00 96.62 95 PRO A O 1
ATOM 765 N N . GLY A 1 96 ? 10.490 -11.791 -16.655 1.00 95.75 96 GLY A N 1
ATOM 766 C CA . GLY A 1 96 ? 9.268 -12.312 -17.280 1.00 95.75 96 GLY A CA 1
ATOM 767 C C . GLY A 1 96 ? 9.023 -11.804 -18.707 1.00 95.75 96 GLY A C 1
ATOM 768 O O . GLY A 1 96 ? 8.057 -12.223 -19.337 1.00 95.75 96 GLY A O 1
ATOM 769 N N . ALA A 1 97 ? 9.857 -10.886 -19.199 1.00 97.38 97 ALA A N 1
ATOM 770 C CA . ALA A 1 97 ? 9.759 -10.333 -20.542 1.00 97.38 97 ALA A CA 1
ATOM 771 C C . ALA A 1 97 ? 10.291 -11.323 -21.600 1.00 97.38 97 ALA A C 1
ATOM 773 O O . ALA A 1 97 ? 11.088 -12.206 -21.274 1.00 97.38 97 ALA A O 1
ATOM 774 N N . PRO A 1 98 ? 9.893 -11.192 -22.880 1.00 95.50 98 PRO A N 1
ATOM 775 C CA . PRO A 1 98 ? 10.215 -12.186 -23.910 1.00 95.50 98 PRO A CA 1
ATOM 776 C C . PRO A 1 98 ? 11.697 -12.181 -24.325 1.00 95.50 98 PRO A C 1
ATOM 778 O O . PRO A 1 98 ? 12.192 -13.145 -24.906 1.00 95.50 98 PRO A O 1
ATOM 781 N N . ASP A 1 99 ? 12.410 -11.099 -24.028 1.00 95.88 99 ASP A N 1
ATOM 782 C CA . ASP A 1 99 ? 13.844 -10.919 -24.230 1.00 95.88 99 ASP A CA 1
ATOM 783 C C . ASP A 1 99 ? 14.384 -9.964 -23.139 1.00 95.88 99 ASP A C 1
ATOM 785 O O . ASP A 1 99 ? 13.574 -9.351 -22.428 1.00 95.88 99 ASP A O 1
ATOM 789 N N . PRO A 1 100 ? 15.717 -9.852 -22.938 1.00 97.31 100 PRO A N 1
ATOM 790 C CA . PRO A 1 100 ? 16.289 -9.007 -21.891 1.00 97.31 100 PRO A CA 1
ATOM 791 C C . PRO A 1 100 ? 15.728 -7.582 -21.927 1.00 97.31 100 PRO A C 1
ATOM 793 O O . PRO A 1 100 ? 16.047 -6.793 -22.813 1.00 97.31 100 PRO A O 1
ATOM 796 N N . THR A 1 101 ? 14.894 -7.273 -20.938 1.00 98.25 101 THR A N 1
ATOM 797 C CA . THR A 1 101 ? 14.148 -6.020 -20.834 1.00 98.25 101 THR A CA 1
ATOM 798 C C . THR A 1 101 ? 14.376 -5.411 -19.455 1.00 98.25 101 THR A C 1
ATOM 800 O O . THR A 1 101 ? 14.408 -6.115 -18.441 1.00 98.25 101 THR A O 1
ATOM 803 N N . LEU A 1 102 ? 14.540 -4.094 -19.417 1.00 98.50 102 LEU A N 1
ATOM 804 C CA . LEU A 1 102 ? 14.727 -3.315 -18.201 1.00 98.50 102 LEU A CA 1
ATOM 805 C C . LEU A 1 102 ? 13.560 -2.342 -18.020 1.00 98.50 102 LEU A C 1
ATOM 807 O O . LEU A 1 102 ? 13.062 -1.788 -18.998 1.00 98.50 102 LEU A O 1
ATOM 811 N N . LEU A 1 103 ? 13.171 -2.092 -16.772 1.00 97.75 103 LEU A N 1
ATOM 812 C CA . LEU A 1 103 ? 12.375 -0.926 -16.391 1.00 97.75 103 LEU A CA 1
ATOM 813 C C . LEU A 1 103 ? 13.302 0.058 -15.682 1.00 97.75 103 LEU A C 1
ATOM 815 O O . LEU A 1 103 ? 13.953 -0.307 -14.703 1.00 97.75 103 LEU A O 1
ATOM 819 N N . ALA A 1 104 ? 13.399 1.287 -16.170 1.00 95.38 104 ALA A N 1
ATOM 820 C CA . ALA A 1 104 ? 14.370 2.249 -15.668 1.00 95.38 104 ALA A CA 1
ATOM 821 C C . ALA A 1 104 ? 13.790 3.653 -15.578 1.00 95.38 104 ALA A C 1
ATOM 823 O O . ALA A 1 104 ? 12.996 4.063 -16.422 1.00 95.38 104 ALA A O 1
ATOM 824 N N . GLY A 1 105 ? 14.224 4.404 -14.570 1.00 91.38 105 GLY A N 1
ATOM 825 C CA . GLY A 1 105 ? 13.806 5.789 -14.423 1.00 91.38 105 GLY A CA 1
ATOM 826 C C . GLY A 1 105 ? 13.862 6.303 -12.996 1.00 91.38 105 GLY A C 1
ATOM 827 O O . GLY A 1 105 ? 14.745 5.943 -12.209 1.00 91.38 105 GLY A O 1
ATOM 828 N N . SER A 1 106 ? 12.936 7.209 -12.710 1.00 87.62 106 SER A N 1
ATOM 829 C CA . SER A 1 106 ? 12.848 7.968 -11.464 1.00 87.62 106 SER A CA 1
ATOM 830 C C . SER A 1 106 ? 11.403 8.398 -11.209 1.00 87.62 106 SER A C 1
ATOM 832 O O . SER A 1 106 ? 10.635 7.590 -10.705 1.00 87.62 106 SER A O 1
ATOM 834 N N . GLN A 1 107 ? 11.018 9.625 -11.585 1.00 86.88 107 GLN A N 1
ATOM 835 C CA . GLN A 1 107 ? 9.614 10.054 -11.606 1.00 86.88 107 GLN A CA 1
ATOM 836 C C . GLN A 1 107 ? 8.902 9.514 -12.840 1.00 86.88 107 GLN A C 1
ATOM 838 O O . GLN A 1 107 ? 7.847 8.909 -12.726 1.00 86.88 107 GLN A O 1
ATOM 843 N N . SER A 1 108 ? 9.529 9.652 -14.004 1.00 89.81 108 SER A N 1
ATOM 844 C CA . SER A 1 108 ? 9.118 8.942 -15.213 1.00 89.81 108 SER A CA 1
ATOM 845 C C . SER A 1 108 ? 9.806 7.576 -15.277 1.00 89.81 108 SER A C 1
ATOM 847 O O . SER A 1 108 ? 10.965 7.440 -14.862 1.00 89.81 108 SER A O 1
ATOM 849 N N . LEU A 1 109 ? 9.114 6.569 -15.808 1.00 93.56 109 LEU A N 1
ATOM 850 C CA . LEU A 1 109 ? 9.622 5.210 -16.001 1.00 93.56 109 LEU A CA 1
ATOM 851 C C . LEU A 1 109 ? 9.527 4.800 -17.470 1.00 93.56 109 LEU A C 1
ATOM 853 O O . LEU A 1 109 ? 8.522 5.036 -18.140 1.00 93.56 109 LEU A O 1
ATOM 857 N N . TYR A 1 110 ? 10.574 4.127 -17.940 1.00 95.38 110 TYR A N 1
ATOM 858 C CA . TYR A 1 110 ? 10.738 3.710 -19.326 1.00 95.38 110 TYR A CA 1
ATOM 859 C C . TYR A 1 110 ? 11.088 2.226 -19.403 1.00 95.38 110 TYR A C 1
ATOM 861 O O . TYR A 1 110 ? 11.868 1.713 -18.593 1.00 95.38 110 TYR A O 1
ATOM 869 N N . LEU A 1 111 ? 10.551 1.553 -20.415 1.00 97.38 111 LEU A N 1
ATOM 870 C CA . LEU A 1 111 ? 11.003 0.238 -20.839 1.00 97.38 111 LEU A CA 1
ATOM 871 C C . LEU A 1 111 ? 12.219 0.370 -21.743 1.00 97.38 111 LEU A C 1
ATOM 873 O O . LEU A 1 111 ? 12.220 1.166 -22.680 1.00 97.38 111 LEU A O 1
ATOM 877 N N . VAL A 1 112 ? 13.228 -0.459 -21.494 1.00 98.06 112 VAL A N 1
ATOM 878 C CA . VAL A 1 112 ? 14.434 -0.544 -22.317 1.00 98.06 112 VAL A CA 1
ATOM 879 C C . VAL A 1 112 ? 14.631 -1.978 -22.786 1.00 98.06 112 VAL A C 1
ATOM 881 O O . VAL A 1 112 ? 14.768 -2.888 -21.971 1.00 98.06 112 VAL A O 1
ATOM 884 N N . TYR A 1 113 ? 14.634 -2.187 -24.100 1.00 97.75 113 TYR A N 1
ATOM 885 C CA . TYR A 1 113 ? 14.791 -3.501 -24.737 1.00 97.75 113 TYR A CA 1
ATOM 886 C C . TYR A 1 113 ? 15.427 -3.359 -26.125 1.00 97.75 113 TYR A C 1
ATOM 888 O O . TYR A 1 113 ? 15.631 -2.246 -26.612 1.00 97.75 113 TYR A O 1
ATOM 896 N N . LEU A 1 114 ? 15.767 -4.476 -26.774 1.00 97.12 114 LEU A N 1
ATOM 897 C CA . LEU A 1 114 ? 16.256 -4.454 -28.154 1.00 97.12 114 LEU A CA 1
ATOM 898 C C . LEU A 1 114 ? 15.126 -4.713 -29.147 1.00 97.12 114 LEU A C 1
ATOM 900 O O . LEU A 1 114 ? 14.448 -5.736 -29.089 1.00 97.12 114 LEU A O 1
ATOM 904 N N . LYS A 1 115 ? 15.001 -3.841 -30.147 1.00 95.62 115 LYS A N 1
ATOM 905 C CA . LYS A 1 115 ? 14.174 -4.079 -31.333 1.00 95.62 115 LYS A CA 1
ATOM 906 C C . LYS A 1 115 ? 15.084 -4.143 -32.548 1.00 95.62 115 LYS A C 1
ATOM 908 O O . LYS A 1 115 ? 15.720 -3.158 -32.906 1.00 95.62 115 LYS A O 1
ATOM 913 N N . ASN A 1 116 ? 15.169 -5.317 -33.174 1.00 94.38 116 ASN A N 1
ATOM 914 C CA . ASN A 1 116 ? 16.067 -5.569 -34.310 1.00 94.38 116 ASN A CA 1
ATOM 915 C C . ASN A 1 116 ? 17.543 -5.219 -34.010 1.00 94.38 116 ASN A C 1
ATOM 917 O O . ASN A 1 116 ? 18.236 -4.666 -34.859 1.00 94.38 116 ASN A O 1
ATOM 921 N N . GLY A 1 117 ? 18.014 -5.512 -32.791 1.00 93.50 117 GLY A N 1
ATOM 922 C CA . GLY A 1 117 ? 19.395 -5.248 -32.359 1.00 93.50 117 GLY A CA 1
ATOM 923 C C . GLY A 1 117 ? 19.687 -3.804 -31.936 1.00 93.50 117 GLY A C 1
ATOM 924 O O . GLY A 1 117 ? 20.813 -3.507 -31.551 1.00 93.50 117 GLY A O 1
ATOM 925 N N . VAL A 1 118 ? 18.697 -2.908 -31.980 1.00 95.50 118 VAL A N 1
ATOM 926 C CA . VAL A 1 118 ? 18.846 -1.504 -31.572 1.00 95.50 118 VAL A CA 1
ATOM 927 C C . VAL A 1 118 ? 18.114 -1.271 -30.246 1.00 95.50 118 VAL A C 1
ATOM 929 O O . VAL A 1 118 ? 16.965 -1.708 -30.125 1.00 95.50 118 VAL A O 1
ATOM 932 N N . PRO A 1 119 ? 18.736 -0.593 -29.259 1.00 96.38 119 PRO A N 1
ATOM 933 C CA . PRO A 1 119 ? 18.053 -0.183 -28.037 1.00 96.38 119 PRO A CA 1
ATOM 934 C C . PRO A 1 119 ? 16.847 0.703 -28.336 1.00 96.38 119 PRO A C 1
ATOM 936 O O . PRO A 1 119 ? 16.951 1.693 -29.057 1.00 96.38 119 PRO A O 1
ATOM 939 N N . VAL A 1 120 ? 15.711 0.345 -27.753 1.00 95.75 120 VAL A N 1
ATOM 940 C CA . VAL A 1 120 ? 14.492 1.149 -27.717 1.00 95.75 120 VAL A CA 1
ATOM 941 C C . VAL A 1 120 ? 14.269 1.583 -26.279 1.00 95.75 120 VAL A C 1
ATOM 943 O O . VAL A 1 120 ? 14.391 0.763 -25.372 1.00 95.75 120 VAL A O 1
ATOM 946 N N . VAL A 1 121 ? 13.941 2.861 -26.097 1.00 95.50 121 VAL A N 1
ATOM 947 C CA . VAL A 1 121 ? 13.482 3.432 -24.830 1.00 95.50 121 VAL A CA 1
ATOM 948 C C . VAL A 1 121 ? 12.042 3.879 -25.038 1.00 95.50 121 VAL A C 1
ATOM 950 O O . VAL A 1 121 ? 11.786 4.815 -25.793 1.00 95.50 121 VAL A O 1
ATOM 953 N N . GLU A 1 122 ? 11.103 3.167 -24.427 1.00 95.12 122 GLU A N 1
ATOM 954 C CA . GLU A 1 122 ? 9.665 3.376 -24.594 1.00 95.12 122 GLU A CA 1
ATOM 955 C C . GLU A 1 122 ? 9.066 3.896 -23.278 1.00 95.12 122 GLU A C 1
ATOM 957 O O . GLU A 1 122 ? 9.257 3.252 -22.242 1.00 95.12 122 GLU A O 1
ATOM 962 N N . PRO A 1 123 ? 8.392 5.061 -23.267 1.00 93.62 123 PRO A N 1
ATOM 963 C CA . PRO A 1 123 ? 7.794 5.597 -22.049 1.00 93.62 123 PRO A CA 1
ATOM 964 C C . PRO A 1 123 ? 6.66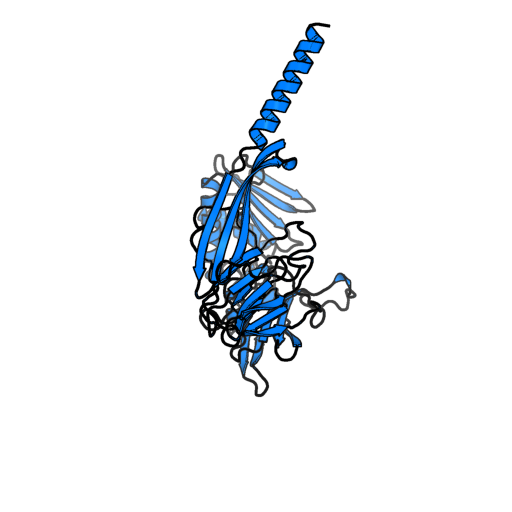7 4.686 -21.564 1.00 93.62 123 PRO A C 1
ATOM 966 O O . PRO A 1 123 ? 5.764 4.343 -22.322 1.00 93.62 123 PRO A O 1
ATOM 969 N N . VAL A 1 124 ? 6.724 4.304 -20.287 1.00 94.44 124 VAL A N 1
ATOM 970 C CA . VAL A 1 124 ? 5.630 3.599 -19.603 1.00 94.44 124 VAL A CA 1
ATOM 971 C C . VAL A 1 124 ? 4.755 4.604 -18.879 1.00 94.44 124 VAL A C 1
ATOM 973 O O . VAL A 1 124 ? 3.538 4.553 -18.996 1.00 94.44 124 VAL A O 1
ATOM 976 N N . LEU A 1 125 ? 5.391 5.516 -18.146 1.00 90.06 125 LEU A N 1
ATOM 977 C CA . LEU A 1 125 ? 4.744 6.566 -17.378 1.00 90.06 125 LEU A CA 1
ATOM 978 C C . LEU A 1 125 ? 5.628 7.810 -17.408 1.00 90.06 125 LEU A C 1
ATOM 980 O O . LEU A 1 125 ? 6.810 7.735 -17.071 1.00 90.06 125 LEU A O 1
ATOM 984 N N . GLU A 1 126 ? 5.039 8.945 -17.764 1.00 87.94 126 GLU A N 1
ATOM 985 C CA . GLU A 1 126 ? 5.675 10.258 -17.698 1.00 87.94 126 GLU A CA 1
ATOM 986 C C . GLU A 1 126 ? 4.914 11.107 -16.674 1.00 87.94 126 GLU A C 1
ATOM 988 O O . GLU A 1 126 ? 3.724 11.367 -16.844 1.00 87.94 126 GLU A O 1
ATOM 993 N N . GLN A 1 127 ? 5.578 11.506 -15.585 1.00 78.75 127 GLN A N 1
ATOM 994 C CA . GLN A 1 127 ? 4.973 12.345 -14.545 1.00 78.75 127 GLN A CA 1
ATOM 995 C C . GLN A 1 127 ? 5.977 13.345 -13.961 1.00 78.75 127 GLN A C 1
ATOM 997 O O . GLN A 1 127 ? 7.185 13.113 -13.946 1.00 78.75 127 GLN A O 1
ATOM 1002 N N . HIS A 1 128 ? 5.459 14.475 -13.471 1.00 68.00 128 HIS A N 1
ATOM 1003 C CA . HIS A 1 128 ? 6.260 15.680 -13.201 1.00 68.00 128 HIS A CA 1
ATOM 1004 C C . HIS A 1 128 ? 6.323 16.119 -11.727 1.00 68.00 128 HIS A C 1
ATOM 1006 O O . HIS A 1 128 ? 7.034 17.074 -11.397 1.00 68.00 128 HIS A O 1
ATOM 1012 N N . HIS A 1 129 ? 5.548 15.486 -10.844 1.00 68.69 129 HIS A N 1
ATOM 1013 C CA . HIS A 1 129 ? 5.394 15.926 -9.453 1.00 68.69 129 HIS A CA 1
ATOM 1014 C C . HIS A 1 129 ? 5.666 14.806 -8.447 1.00 68.69 129 HIS A C 1
ATOM 1016 O O . HIS A 1 129 ? 6.486 15.016 -7.549 1.00 68.69 129 HIS A O 1
ATOM 1022 N N . ASP A 1 130 ? 5.091 13.621 -8.651 1.00 76.19 130 ASP A N 1
ATOM 1023 C CA . ASP A 1 130 ? 5.197 12.515 -7.696 1.00 76.19 130 ASP A CA 1
ATOM 1024 C C . ASP A 1 130 ? 6.310 11.517 -8.041 1.00 76.19 130 ASP A C 1
ATOM 1026 O O . ASP A 1 130 ? 6.897 11.529 -9.132 1.00 76.19 130 ASP A O 1
ATOM 1030 N N . PHE A 1 131 ? 6.643 10.656 -7.080 1.00 84.31 131 PHE A N 1
ATOM 1031 C CA . PHE A 1 131 ? 7.524 9.514 -7.309 1.00 84.31 131 PHE A CA 1
ATOM 1032 C C . PHE A 1 131 ? 6.793 8.443 -8.110 1.00 84.31 131 PHE A C 1
ATOM 1034 O O . PHE A 1 131 ? 5.602 8.215 -7.901 1.00 84.31 131 PHE A O 1
ATOM 1041 N N . ALA A 1 132 ? 7.495 7.769 -9.022 1.00 90.12 132 ALA A N 1
ATOM 1042 C CA . ALA A 1 132 ? 6.907 6.596 -9.647 1.00 90.12 132 ALA A CA 1
ATOM 1043 C C . ALA A 1 132 ? 6.731 5.491 -8.605 1.00 90.12 132 ALA A C 1
ATOM 1045 O O . ALA A 1 132 ? 7.482 5.406 -7.631 1.00 90.12 132 ALA A O 1
ATOM 1046 N N . SER A 1 133 ? 5.795 4.588 -8.850 1.00 94.62 133 SER A N 1
ATOM 1047 C CA . SER A 1 133 ? 5.602 3.396 -8.034 1.00 94.62 133 SER A CA 1
ATOM 1048 C C . SER A 1 133 ? 5.436 2.165 -8.910 1.00 94.62 133 SER A C 1
ATOM 1050 O O . SER A 1 133 ? 5.138 2.267 -10.101 1.00 94.62 133 SER A O 1
ATOM 1052 N N . VAL A 1 134 ? 5.671 0.993 -8.331 1.00 97.00 134 VAL A N 1
ATOM 1053 C CA . VAL A 1 134 ? 5.496 -0.295 -9.000 1.00 97.00 134 VAL A CA 1
ATOM 1054 C C . VAL A 1 134 ? 4.833 -1.300 -8.067 1.00 97.00 134 VAL A C 1
ATOM 1056 O O . VAL A 1 134 ? 5.134 -1.355 -6.872 1.00 97.00 134 VAL A O 1
ATOM 1059 N N . GLN A 1 135 ? 3.940 -2.117 -8.621 1.00 97.81 135 GLN A N 1
ATOM 1060 C CA . GLN A 1 135 ? 3.296 -3.221 -7.915 1.00 97.81 135 GLN A CA 1
ATOM 1061 C C . GLN A 1 135 ? 2.830 -4.274 -8.922 1.00 97.81 135 GLN A C 1
ATOM 1063 O O . GLN A 1 135 ? 2.087 -3.963 -9.848 1.00 97.81 135 GLN A O 1
ATOM 1068 N N . PHE A 1 136 ? 3.228 -5.534 -8.757 1.00 98.31 136 PHE A N 1
ATOM 1069 C CA . PHE A 1 136 ? 2.604 -6.610 -9.532 1.00 98.31 136 PHE A CA 1
ATOM 1070 C C . PHE A 1 136 ? 1.170 -6.823 -9.053 1.00 98.31 136 PHE A C 1
ATOM 1072 O O . PHE A 1 136 ? 0.953 -6.966 -7.855 1.00 98.31 136 PHE A O 1
ATOM 1079 N N . LEU A 1 137 ? 0.212 -6.883 -9.973 1.00 98.50 137 LEU A N 1
ATOM 1080 C CA . LEU A 1 137 ? -1.209 -7.105 -9.686 1.00 98.50 137 LEU A CA 1
ATOM 1081 C C . LEU A 1 137 ? -1.547 -8.587 -9.495 1.00 98.50 137 LEU A C 1
ATOM 1083 O O . LEU A 1 137 ? -2.517 -8.922 -8.827 1.00 98.50 137 LEU A O 1
ATOM 1087 N N . ASP A 1 138 ? -0.744 -9.470 -10.081 1.00 97.50 138 ASP A N 1
ATOM 1088 C CA . ASP A 1 138 ? -0.980 -10.909 -10.152 1.00 97.50 138 ASP A CA 1
ATOM 1089 C C . ASP A 1 138 ? 0.212 -11.705 -9.601 1.00 97.50 138 ASP A C 1
ATOM 1091 O O . ASP A 1 138 ? 0.733 -12.609 -10.253 1.00 97.50 138 ASP A O 1
ATOM 1095 N N . SER A 1 139 ? 0.638 -11.344 -8.387 1.00 95.94 139 SER A N 1
ATOM 1096 C CA . SER A 1 139 ? 1.697 -12.032 -7.643 1.00 95.94 139 SER A CA 1
ATOM 1097 C C . SER A 1 139 ? 1.194 -13.362 -7.050 1.00 95.94 139 SER A C 1
ATOM 1099 O O . SER A 1 139 ? 0.526 -14.159 -7.715 1.00 95.94 139 SER A O 1
ATOM 1101 N N . GLU A 1 140 ? 1.508 -13.644 -5.782 1.00 93.50 140 GLU A N 1
ATOM 1102 C CA . GLU A 1 140 ? 1.097 -14.875 -5.116 1.00 93.50 140 GLU A CA 1
ATOM 1103 C C . GLU A 1 140 ? -0.432 -15.036 -5.133 1.00 93.50 140 GLU A C 1
ATOM 1105 O O . GLU A 1 140 ? -1.185 -14.109 -4.834 1.00 93.50 140 GLU A O 1
ATOM 1110 N N . ASN A 1 141 ? -0.899 -16.224 -5.529 1.00 92.75 141 ASN A N 1
ATOM 1111 C CA . ASN A 1 141 ? -2.322 -16.555 -5.673 1.00 92.75 141 ASN A CA 1
ATOM 1112 C C . ASN A 1 141 ? -3.114 -15.606 -6.599 1.00 92.75 141 ASN A C 1
ATOM 1114 O O . ASN A 1 141 ? -4.337 -15.511 -6.489 1.00 92.75 141 ASN A O 1
ATOM 1118 N N . GLY A 1 142 ? -2.435 -14.923 -7.529 1.00 94.81 142 GLY A N 1
ATOM 1119 C CA . GLY A 1 142 ? -3.061 -13.987 -8.463 1.00 94.81 142 GLY A CA 1
ATOM 1120 C C . GLY A 1 142 ? -3.561 -12.700 -7.804 1.00 94.81 142 GLY A C 1
ATOM 1121 O O . GLY A 1 142 ? -4.472 -12.079 -8.343 1.00 94.81 142 GLY A O 1
ATOM 1122 N N . GLN A 1 143 ? -3.014 -12.332 -6.641 1.00 96.69 143 GLN A N 1
ATOM 1123 C CA . GLN A 1 143 ? -3.327 -11.087 -5.939 1.00 96.69 143 GLN A CA 1
ATOM 1124 C C . GLN A 1 143 ? -2.162 -10.089 -5.994 1.00 96.69 143 GLN A C 1
ATOM 1126 O O . GLN A 1 143 ? -1.024 -10.494 -6.263 1.00 96.69 143 GLN A O 1
ATOM 1131 N N . PRO A 1 144 ? -2.421 -8.791 -5.739 1.00 97.69 144 PRO A N 1
ATOM 1132 C CA . PRO A 1 144 ? -1.376 -7.784 -5.758 1.00 97.69 144 PRO A CA 1
ATOM 1133 C C . PRO A 1 144 ? -0.249 -8.087 -4.768 1.00 97.69 144 PRO A C 1
ATOM 1135 O O . PRO A 1 144 ? -0.482 -8.492 -3.631 1.00 97.69 144 PRO A O 1
ATOM 1138 N N . GLY A 1 145 ? 0.986 -7.883 -5.219 1.00 95.81 145 GLY A N 1
ATOM 1139 C CA . GLY A 1 145 ? 2.190 -7.984 -4.404 1.00 95.81 145 GLY A CA 1
ATOM 1140 C C . GLY A 1 145 ? 2.482 -6.694 -3.639 1.00 95.81 145 GLY A C 1
ATOM 1141 O O . GLY A 1 145 ? 1.631 -5.817 -3.483 1.00 95.81 145 GLY A O 1
ATOM 1142 N N . GLN A 1 146 ? 3.725 -6.555 -3.182 1.00 94.06 146 GLN A N 1
ATOM 1143 C CA . GLN A 1 146 ? 4.171 -5.367 -2.458 1.00 94.06 146 GLN A CA 1
ATOM 1144 C C . GLN A 1 146 ? 4.174 -4.121 -3.358 1.00 94.06 146 GLN A C 1
ATOM 1146 O O . GLN A 1 146 ? 4.804 -4.107 -4.417 1.00 94.06 146 GLN A O 1
ATOM 1151 N N . PHE A 1 147 ? 3.520 -3.055 -2.896 1.00 94.81 147 PHE A N 1
ATOM 1152 C CA . PHE A 1 147 ? 3.653 -1.716 -3.465 1.00 94.81 147 PHE A CA 1
ATOM 1153 C C . PHE A 1 147 ? 5.015 -1.120 -3.101 1.00 94.81 147 PHE A C 1
ATOM 1155 O O . PHE A 1 147 ? 5.419 -1.148 -1.936 1.00 94.81 147 PHE A O 1
ATOM 1162 N N . THR A 1 148 ? 5.727 -0.586 -4.093 1.00 93.62 148 THR A N 1
ATOM 1163 C CA . THR A 1 148 ? 7.056 0.003 -3.900 1.00 93.62 148 THR A CA 1
ATOM 1164 C C . THR A 1 148 ? 7.164 1.332 -4.631 1.00 93.62 148 THR A C 1
ATOM 1166 O O . THR A 1 148 ? 6.984 1.392 -5.844 1.00 93.62 148 THR A O 1
ATOM 1169 N N . GLU A 1 149 ? 7.524 2.389 -3.911 1.00 93.12 149 GLU A N 1
ATOM 1170 C CA . GLU A 1 149 ? 7.910 3.664 -4.514 1.00 93.12 149 GLU A CA 1
ATOM 1171 C C . GLU A 1 149 ? 9.345 3.609 -5.058 1.00 93.12 149 GLU A C 1
ATOM 1173 O O . GLU A 1 149 ? 10.259 3.008 -4.479 1.00 93.12 149 GLU A O 1
ATOM 1178 N N . VAL A 1 150 ? 9.563 4.272 -6.187 1.00 90.88 150 VAL A N 1
ATOM 1179 C CA . VAL A 1 150 ? 10.849 4.347 -6.877 1.00 90.88 150 VAL A CA 1
ATOM 1180 C C . VAL A 1 150 ? 11.671 5.489 -6.283 1.00 90.88 150 VAL A C 1
ATOM 1182 O O . VAL A 1 150 ? 11.662 6.621 -6.760 1.00 90.88 150 VAL A O 1
ATOM 1185 N N . PHE A 1 151 ? 12.439 5.170 -5.244 1.00 87.69 151 PHE A N 1
ATOM 1186 C CA . PHE A 1 151 ? 13.408 6.091 -4.640 1.00 87.69 151 PHE A CA 1
ATOM 1187 C C . PHE A 1 151 ? 14.836 5.840 -5.115 1.00 87.69 151 PHE A C 1
ATOM 1189 O O . PHE A 1 151 ? 15.192 4.713 -5.452 1.00 87.69 151 PHE A O 1
ATOM 1196 N N . SER A 1 152 ? 15.696 6.860 -5.059 1.00 85.25 152 SER A N 1
ATOM 1197 C CA . SER A 1 152 ? 17.149 6.671 -5.185 1.00 85.25 152 SER A CA 1
ATOM 1198 C C . SER A 1 152 ? 17.707 5.893 -3.977 1.00 85.25 152 SER A C 1
ATOM 1200 O O . SER A 1 152 ? 17.265 6.086 -2.846 1.00 85.25 152 SER A O 1
ATOM 1202 N N . LYS A 1 153 ? 18.666 4.978 -4.197 1.00 84.50 153 LYS A N 1
ATOM 1203 C CA . LYS A 1 153 ? 19.410 4.303 -3.104 1.00 84.50 153 LYS A CA 1
ATOM 1204 C C . LYS A 1 153 ? 20.518 5.238 -2.605 1.00 84.50 153 LYS A C 1
ATOM 1206 O O . LYS A 1 153 ? 21.126 5.959 -3.393 1.00 84.50 153 LYS A O 1
ATOM 1211 N N . SER A 1 154 ? 20.844 5.122 -1.322 1.00 82.50 154 SER A N 1
ATOM 1212 C CA . SER A 1 154 ? 22.041 5.720 -0.710 1.00 82.50 154 SER A CA 1
ATOM 1213 C C . SER A 1 154 ? 23.044 4.682 -0.190 1.00 82.50 154 SER A C 1
ATOM 1215 O O . SER A 1 154 ? 24.145 5.041 0.221 1.00 82.50 154 SER A O 1
ATOM 1217 N N . GLU A 1 155 ? 22.670 3.403 -0.180 1.00 81.75 155 GLU A N 1
ATOM 1218 C CA . GLU A 1 155 ? 23.491 2.299 0.325 1.00 81.75 155 GLU A CA 1
ATOM 1219 C C . GLU A 1 155 ? 24.433 1.763 -0.758 1.00 81.75 155 GLU A C 1
ATOM 1221 O O . GLU A 1 155 ? 24.045 1.633 -1.918 1.00 81.75 155 GLU A O 1
ATOM 1226 N N . THR A 1 156 ? 25.672 1.439 -0.385 1.00 82.00 156 THR A N 1
ATOM 1227 C CA . THR A 1 156 ? 26.728 1.000 -1.320 1.00 82.00 156 THR A CA 1
ATOM 1228 C C . THR A 1 156 ? 27.077 -0.482 -1.211 1.00 82.00 156 THR A C 1
ATOM 1230 O O . THR A 1 156 ? 28.001 -0.941 -1.880 1.00 82.00 156 THR A O 1
ATOM 1233 N N . ASP A 1 157 ? 26.365 -1.232 -0.374 1.00 79.62 157 ASP A N 1
ATOM 1234 C CA . ASP A 1 157 ? 26.751 -2.599 -0.011 1.00 79.62 157 ASP A CA 1
ATOM 1235 C C . ASP A 1 157 ? 26.400 -3.623 -1.108 1.00 79.62 157 ASP A C 1
ATOM 1237 O O . ASP A 1 157 ? 27.047 -4.662 -1.213 1.00 79.62 157 ASP A O 1
ATOM 1241 N N . GLU A 1 158 ? 25.443 -3.302 -1.990 1.00 83.25 158 GLU A N 1
ATOM 1242 C CA . GLU A 1 158 ? 24.960 -4.186 -3.066 1.00 83.25 158 GLU A CA 1
ATOM 1243 C C . GLU A 1 158 ? 25.086 -3.569 -4.477 1.00 83.25 158 GLU A C 1
ATOM 1245 O O . GLU A 1 158 ? 24.270 -3.835 -5.355 1.00 83.25 158 GLU A O 1
ATOM 1250 N N . LEU A 1 159 ? 26.113 -2.748 -4.739 1.00 85.88 159 LEU A N 1
ATOM 1251 C CA . LEU A 1 159 ? 26.292 -2.083 -6.050 1.00 85.88 159 LEU A CA 1
ATOM 1252 C C . LEU A 1 159 ? 26.528 -3.036 -7.235 1.00 85.88 159 LEU A C 1
ATOM 1254 O O . LEU A 1 159 ? 26.483 -2.599 -8.380 1.00 85.88 159 LEU A O 1
ATOM 1258 N N . GLU A 1 160 ? 26.820 -4.310 -6.981 1.00 86.50 160 GLU A N 1
ATOM 1259 C CA . GLU A 1 160 ? 27.073 -5.325 -8.015 1.00 86.50 160 GLU A CA 1
ATOM 1260 C C . GLU A 1 160 ? 25.818 -6.138 -8.372 1.00 86.50 160 GLU A C 1
ATOM 1262 O O . GLU A 1 160 ? 25.861 -6.995 -9.254 1.00 86.50 160 GLU A O 1
ATOM 1267 N N . LYS A 1 161 ? 24.690 -5.877 -7.701 1.00 90.75 161 LYS A N 1
ATOM 1268 C CA . LYS A 1 161 ? 23.440 -6.613 -7.879 1.00 90.75 161 LYS A CA 1
ATOM 1269 C C . LYS A 1 161 ? 22.386 -5.729 -8.532 1.00 90.75 161 LYS A C 1
ATOM 1271 O O . LYS A 1 161 ? 22.063 -4.652 -8.040 1.00 90.75 161 LYS A O 1
ATOM 1276 N N . LEU A 1 162 ? 21.833 -6.214 -9.641 1.00 93.19 162 LEU A N 1
ATOM 1277 C CA . LEU A 1 162 ? 20.717 -5.557 -10.309 1.00 93.19 162 LEU A CA 1
ATOM 1278 C C . LEU A 1 162 ? 19.410 -5.931 -9.607 1.00 93.19 162 LEU A C 1
ATOM 1280 O O . LEU A 1 162 ? 19.107 -7.115 -9.432 1.00 93.19 162 LEU A O 1
ATOM 1284 N N . ASP A 1 163 ? 18.632 -4.920 -9.221 1.00 94.00 163 ASP A N 1
ATOM 1285 C CA . ASP A 1 163 ? 17.293 -5.135 -8.680 1.00 94.00 163 ASP A CA 1
ATOM 1286 C C . ASP A 1 163 ? 16.409 -5.808 -9.740 1.00 94.00 163 ASP A C 1
ATOM 1288 O O . ASP A 1 163 ? 16.534 -5.562 -10.939 1.00 94.00 163 ASP A O 1
ATOM 1292 N N . THR A 1 164 ? 15.512 -6.686 -9.308 1.00 95.50 164 THR A N 1
ATOM 1293 C CA . THR A 1 164 ? 14.652 -7.462 -10.206 1.00 95.50 164 THR A CA 1
ATOM 1294 C C . THR A 1 164 ? 13.200 -7.279 -9.801 1.00 95.50 164 THR A C 1
ATOM 1296 O O . THR A 1 164 ? 12.871 -7.428 -8.627 1.00 95.50 164 THR A O 1
ATOM 1299 N N . LEU A 1 165 ? 12.332 -7.001 -10.775 1.00 96.38 165 LEU A N 1
ATOM 1300 C CA . LEU A 1 165 ? 10.884 -7.057 -10.593 1.00 96.38 165 LEU A CA 1
ATOM 1301 C C . LEU A 1 165 ? 10.396 -8.388 -11.167 1.00 96.38 165 LEU A C 1
ATOM 1303 O O . LEU A 1 165 ? 10.339 -8.580 -12.381 1.00 96.38 165 LEU A O 1
ATOM 1307 N N . ALA A 1 166 ? 10.073 -9.320 -10.276 1.00 93.75 166 ALA A N 1
ATOM 1308 C CA . ALA A 1 166 ? 9.554 -10.640 -10.609 1.00 93.75 166 ALA A CA 1
ATOM 1309 C C . ALA A 1 166 ? 8.393 -11.018 -9.678 1.00 93.75 166 ALA A C 1
ATOM 1311 O O . ALA A 1 166 ? 8.191 -10.386 -8.644 1.00 93.75 166 ALA A O 1
ATOM 1312 N N . GLY A 1 167 ? 7.668 -12.080 -10.035 1.00 86.75 167 GLY A N 1
ATOM 1313 C CA . GLY A 1 167 ? 6.598 -12.650 -9.211 1.00 86.75 167 GLY A CA 1
ATOM 1314 C C . GLY A 1 167 ? 5.201 -12.548 -9.819 1.00 86.75 167 GLY A C 1
ATOM 1315 O O . GLY A 1 167 ? 4.333 -13.291 -9.382 1.00 86.75 167 GLY A O 1
ATOM 1316 N N . GLY A 1 168 ? 5.004 -11.723 -10.852 1.00 93.94 168 GLY A N 1
ATOM 1317 C CA . GLY A 1 168 ? 3.758 -11.622 -11.618 1.00 93.94 168 GLY A CA 1
ATOM 1318 C C . GLY A 1 168 ? 4.006 -11.316 -13.099 1.00 93.94 168 GLY A C 1
ATOM 1319 O O . GLY A 1 168 ? 5.154 -11.259 -13.549 1.00 93.94 168 GLY A O 1
ATOM 1320 N N . ARG A 1 169 ? 2.926 -11.120 -13.858 1.00 96.88 169 ARG A N 1
ATOM 1321 C CA . ARG A 1 169 ? 2.945 -10.726 -15.278 1.00 96.88 169 ARG A CA 1
ATOM 1322 C C . ARG A 1 169 ? 2.456 -9.294 -15.478 1.00 96.88 169 ARG A C 1
ATOM 1324 O O . ARG A 1 169 ? 3.002 -8.587 -16.319 1.00 96.88 169 ARG A O 1
ATOM 1331 N N . LEU A 1 170 ? 1.434 -8.874 -14.740 1.00 98.56 170 LEU A N 1
ATOM 1332 C CA . LEU A 1 170 ? 0.818 -7.558 -14.863 1.00 98.56 170 LEU A CA 1
ATOM 1333 C C . LEU A 1 170 ? 1.417 -6.623 -13.816 1.00 98.56 170 LEU A C 1
ATOM 1335 O O . LEU A 1 170 ? 1.119 -6.726 -12.628 1.00 98.56 170 LEU A O 1
ATOM 1339 N N . LEU A 1 171 ? 2.285 -5.719 -14.258 1.00 98.56 171 LEU A N 1
ATOM 1340 C CA . LEU A 1 171 ? 2.938 -4.731 -13.411 1.00 98.56 171 LEU A CA 1
ATOM 1341 C C . LEU A 1 171 ? 2.175 -3.408 -13.488 1.00 98.56 171 LEU A C 1
ATOM 1343 O O . LEU A 1 171 ? 2.157 -2.761 -14.531 1.00 98.56 171 LEU A O 1
ATOM 1347 N N . MET A 1 172 ? 1.566 -2.989 -12.385 1.00 98.06 172 MET A N 1
ATOM 1348 C CA . MET A 1 172 ? 1.028 -1.642 -12.252 1.00 98.06 172 MET A CA 1
ATOM 1349 C C . MET A 1 172 ? 2.168 -0.657 -12.006 1.00 98.06 172 MET A C 1
ATOM 1351 O O . MET A 1 172 ? 3.033 -0.902 -11.162 1.00 98.06 172 MET A O 1
ATOM 1355 N N . VAL A 1 173 ? 2.158 0.448 -12.745 1.00 96.25 173 VAL A N 1
ATOM 1356 C CA . VAL A 1 173 ? 3.175 1.495 -12.713 1.00 96.25 173 VAL A CA 1
ATOM 1357 C C . VAL A 1 173 ? 2.503 2.836 -12.429 1.00 96.25 173 VAL A C 1
ATOM 1359 O O . VAL A 1 173 ? 1.618 3.258 -13.172 1.00 96.25 173 VAL A O 1
ATOM 1362 N N . GLY A 1 174 ? 2.903 3.475 -11.326 1.00 92.69 174 GLY A N 1
ATOM 1363 C CA . GLY A 1 174 ? 2.384 4.768 -10.871 1.00 92.69 174 GLY A CA 1
ATOM 1364 C C . GLY A 1 174 ? 0.874 4.812 -10.673 1.00 92.69 174 GLY A C 1
ATOM 1365 O O . GLY A 1 174 ? 0.294 5.863 -10.868 1.00 92.69 174 GLY A O 1
ATOM 1366 N N . GLU A 1 175 ? 0.232 3.674 -10.386 1.00 93.88 175 GLU A N 1
ATOM 1367 C CA . GLU A 1 175 ? -1.231 3.555 -10.212 1.00 93.88 175 GLU A CA 1
ATOM 1368 C C . GLU A 1 175 ? -2.091 3.978 -11.423 1.00 93.88 175 GLU A C 1
ATOM 1370 O O . GLU A 1 175 ? -3.314 3.995 -11.325 1.00 93.88 175 GLU A O 1
ATOM 1375 N N . HIS A 1 176 ? -1.473 4.255 -12.576 1.00 94.06 176 HIS A N 1
ATOM 1376 C CA . HIS A 1 176 ? -2.143 4.787 -13.772 1.00 94.06 176 HIS A CA 1
ATOM 1377 C C . HIS A 1 176 ? -1.834 4.001 -15.047 1.00 94.06 176 HIS A C 1
ATOM 1379 O O . HIS A 1 176 ? -2.323 4.327 -16.128 1.00 94.06 176 HIS A O 1
ATOM 1385 N N . VAL A 1 177 ? -0.981 2.980 -14.967 1.00 96.94 177 VAL A N 1
ATOM 1386 C CA . VAL A 1 177 ? -0.576 2.180 -16.123 1.00 96.94 177 VAL A CA 1
ATOM 1387 C C . VAL A 1 177 ? -0.453 0.719 -15.722 1.00 96.94 177 VAL A C 1
ATOM 1389 O O . VAL A 1 177 ? 0.148 0.405 -14.698 1.00 96.94 177 VAL A O 1
ATOM 1392 N N . VAL A 1 178 ? -0.983 -0.187 -16.541 1.00 98.38 178 VAL A N 1
ATOM 1393 C CA . VAL A 1 178 ? -0.687 -1.621 -16.464 1.00 98.38 178 VAL A CA 1
ATOM 1394 C C . VAL A 1 178 ? 0.266 -1.988 -17.594 1.00 98.38 178 VAL A C 1
ATOM 1396 O O . VAL A 1 178 ? -0.062 -1.855 -18.773 1.00 98.38 178 VAL A O 1
ATOM 1399 N N . LEU A 1 179 ? 1.444 -2.476 -17.223 1.00 98.50 179 LEU A N 1
ATOM 1400 C CA . LEU A 1 179 ? 2.403 -3.102 -18.117 1.00 98.50 179 LEU A CA 1
ATOM 1401 C C . LEU A 1 179 ? 2.224 -4.624 -18.073 1.00 98.50 179 LEU A C 1
ATOM 1403 O O . LEU A 1 179 ? 2.468 -5.262 -17.050 1.00 98.50 179 LEU A O 1
ATOM 1407 N N . ASP A 1 180 ? 1.860 -5.221 -19.203 1.00 98.25 180 ASP A N 1
ATOM 1408 C CA . ASP A 1 180 ? 1.978 -6.663 -19.401 1.00 98.25 180 ASP A CA 1
ATOM 1409 C C . ASP A 1 180 ? 3.436 -7.005 -19.726 1.00 98.25 180 ASP A C 1
ATOM 1411 O O . ASP A 1 180 ? 3.904 -6.784 -20.843 1.00 98.25 180 ASP A O 1
ATOM 1415 N N . VAL A 1 181 ? 4.168 -7.530 -18.743 1.00 98.06 181 VAL A N 1
ATOM 1416 C CA . VAL A 1 181 ? 5.611 -7.789 -18.848 1.00 98.06 181 VAL A CA 1
ATOM 1417 C C . VAL A 1 181 ? 5.928 -8.802 -19.953 1.00 98.06 181 VAL A C 1
ATOM 1419 O O . VAL A 1 181 ? 6.916 -8.631 -20.664 1.00 98.06 181 VAL A O 1
ATOM 1422 N N . GLU A 1 182 ? 5.075 -9.811 -20.154 1.00 97.12 182 GLU A N 1
ATOM 1423 C CA . GLU A 1 182 ? 5.286 -10.887 -21.136 1.00 97.12 182 GLU A CA 1
ATOM 1424 C C . GLU A 1 182 ? 5.171 -10.381 -22.583 1.00 97.12 182 GLU A C 1
ATOM 1426 O O . GLU A 1 182 ? 5.855 -10.867 -23.484 1.00 97.12 182 GLU A O 1
ATOM 1431 N N . THR A 1 183 ? 4.311 -9.388 -22.821 1.00 97.25 183 THR A N 1
ATOM 1432 C CA . THR A 1 183 ? 4.054 -8.848 -24.168 1.00 97.25 183 THR A CA 1
ATOM 1433 C C . THR A 1 183 ? 4.647 -7.460 -24.394 1.00 97.25 183 THR A C 1
ATOM 1435 O O . THR A 1 183 ? 4.692 -6.997 -25.535 1.00 97.25 183 THR A O 1
ATOM 1438 N N . ARG A 1 184 ? 5.112 -6.804 -23.323 1.00 97.19 184 ARG A N 1
ATOM 1439 C CA . ARG A 1 184 ? 5.447 -5.372 -23.241 1.00 97.19 184 ARG A CA 1
ATOM 1440 C C . ARG A 1 184 ? 4.285 -4.433 -23.578 1.00 97.19 184 ARG A C 1
ATOM 1442 O O . ARG A 1 184 ? 4.515 -3.266 -23.877 1.00 97.19 184 ARG A O 1
ATOM 1449 N N . ALA A 1 185 ? 3.040 -4.910 -23.545 1.00 97.62 185 ALA A N 1
ATOM 1450 C CA . ALA A 1 185 ? 1.893 -4.051 -23.810 1.00 97.62 185 ALA A CA 1
ATOM 1451 C C . ALA A 1 185 ? 1.682 -3.070 -22.648 1.00 97.62 185 ALA A C 1
ATOM 1453 O O . ALA A 1 185 ? 1.539 -3.482 -21.498 1.00 97.62 185 ALA A O 1
ATOM 1454 N N . ILE A 1 186 ? 1.631 -1.780 -22.972 1.00 97.56 186 ILE A N 1
ATOM 1455 C CA . ILE A 1 186 ? 1.408 -0.686 -22.025 1.00 97.56 186 ILE A CA 1
ATOM 1456 C C . ILE A 1 186 ? -0.051 -0.248 -22.136 1.00 97.56 186 ILE A C 1
ATOM 1458 O O . ILE A 1 186 ? -0.538 0.027 -23.236 1.00 97.56 186 ILE A O 1
ATOM 1462 N N . ARG A 1 187 ? -0.760 -0.198 -21.007 1.00 97.31 187 ARG A N 1
ATOM 1463 C CA . ARG A 1 187 ? -2.172 0.193 -20.946 1.00 97.31 187 ARG A CA 1
ATOM 1464 C C . ARG A 1 187 ? -2.378 1.276 -19.891 1.00 97.31 187 ARG A C 1
ATOM 1466 O O . ARG A 1 187 ? -2.436 0.941 -18.708 1.00 97.31 187 ARG A O 1
ATOM 1473 N N . PRO A 1 188 ? -2.453 2.556 -20.288 1.00 96.06 188 PRO A N 1
ATOM 1474 C CA . PRO A 1 188 ? -2.815 3.617 -19.362 1.00 96.06 188 PRO A CA 1
ATOM 1475 C C . PRO A 1 188 ? -4.286 3.490 -18.953 1.00 96.06 188 PRO A C 1
ATOM 1477 O O . PRO A 1 188 ? -5.119 3.068 -19.754 1.00 96.06 188 PRO A O 1
ATOM 1480 N N . PHE A 1 189 ? -4.589 3.875 -17.720 1.00 96.19 189 PHE A N 1
ATOM 1481 C CA . PHE A 1 189 ? -5.935 3.950 -17.169 1.00 96.19 189 PHE A CA 1
ATOM 1482 C C . PHE A 1 189 ? -6.007 5.073 -16.126 1.00 96.19 189 PHE A C 1
ATOM 1484 O O . PHE A 1 189 ? -5.011 5.403 -15.484 1.00 96.19 189 PHE A O 1
ATOM 1491 N N . ASN A 1 190 ? -7.178 5.681 -15.962 1.00 94.31 190 ASN A N 1
ATOM 1492 C CA . ASN A 1 190 ? -7.438 6.792 -15.048 1.00 94.31 190 ASN A CA 1
ATOM 1493 C C . ASN A 1 190 ? -6.337 7.872 -15.034 1.00 94.31 190 ASN A C 1
ATOM 1495 O O . ASN A 1 190 ? -5.921 8.326 -13.968 1.00 94.31 190 ASN A O 1
ATOM 1499 N N . ALA A 1 191 ? -5.829 8.277 -16.201 1.00 89.94 191 ALA A N 1
ATOM 1500 C CA . ALA A 1 191 ? -4.631 9.120 -16.295 1.00 89.94 191 ALA A CA 1
ATOM 1501 C C . ALA A 1 191 ? -4.782 10.500 -15.623 1.00 89.94 191 ALA A C 1
ATOM 1503 O O . ALA A 1 191 ? -3.794 11.140 -15.277 1.00 89.94 191 ALA A O 1
ATOM 1504 N N . GLN A 1 192 ? -6.015 10.979 -15.443 1.00 88.38 192 GLN A N 1
ATOM 1505 C CA . GLN A 1 192 ? -6.321 12.241 -14.763 1.00 88.38 192 GLN A CA 1
ATOM 1506 C C . GLN A 1 192 ? -6.575 12.069 -13.259 1.00 88.38 192 GLN A C 1
ATOM 1508 O O . GLN A 1 192 ? -6.972 13.035 -12.611 1.00 88.38 192 GLN A O 1
ATOM 1513 N N . ASN A 1 193 ? -6.408 10.857 -12.720 1.00 90.69 193 ASN A N 1
ATOM 1514 C CA . ASN A 1 193 ? -6.728 10.508 -11.338 1.00 90.69 193 ASN A CA 1
ATOM 1515 C C . ASN A 1 193 ? -8.137 10.983 -10.923 1.00 90.69 193 ASN A C 1
ATOM 1517 O O . ASN A 1 193 ? -8.341 11.609 -9.881 1.00 90.69 193 ASN A O 1
ATOM 1521 N N . SER A 1 194 ? -9.119 10.763 -11.803 1.00 93.31 194 SER A N 1
ATOM 1522 C CA . SER A 1 194 ? -10.482 11.255 -11.607 1.00 93.31 194 SER A CA 1
ATOM 1523 C C . SER A 1 194 ? -11.212 10.407 -10.577 1.00 93.31 194 SER A C 1
ATOM 1525 O O . SER A 1 194 ? -11.182 9.180 -10.645 1.00 93.31 194 SER A O 1
ATOM 1527 N N . ALA A 1 195 ? -11.902 11.065 -9.645 1.00 94.88 195 ALA A N 1
ATOM 1528 C CA . ALA A 1 195 ? -12.713 10.388 -8.643 1.00 94.88 195 ALA A CA 1
ATOM 1529 C C . ALA A 1 195 ? -13.804 9.520 -9.295 1.00 94.88 195 ALA A C 1
ATOM 1531 O O . ALA A 1 195 ? -14.432 9.912 -10.282 1.00 94.88 195 ALA A O 1
ATOM 1532 N N . VAL A 1 196 ? -14.067 8.357 -8.703 1.00 96.19 196 VAL A N 1
ATOM 1533 C CA . VAL A 1 196 ? -15.120 7.429 -9.131 1.00 96.19 196 VAL A CA 1
ATOM 1534 C C . VAL A 1 196 ? -16.299 7.581 -8.183 1.00 96.19 196 VAL A C 1
ATOM 1536 O O . VAL A 1 196 ? -16.170 7.333 -6.990 1.00 96.19 196 VAL A O 1
ATOM 1539 N N . GLU A 1 197 ? -17.452 8.022 -8.692 1.00 94.94 197 GLU A N 1
ATOM 1540 C CA . GLU A 1 197 ? -18.636 8.315 -7.863 1.00 94.94 197 GLU A CA 1
ATOM 1541 C C . GLU A 1 197 ? -18.341 9.265 -6.676 1.00 94.94 197 GLU A C 1
ATOM 1543 O O . GLU A 1 197 ? -18.898 9.102 -5.593 1.00 94.94 197 GLU A O 1
ATOM 1548 N N . ASN A 1 198 ? -17.461 10.255 -6.887 1.00 94.75 198 ASN A N 1
ATOM 1549 C CA . ASN A 1 198 ? -16.954 11.200 -5.875 1.00 94.75 198 ASN A CA 1
ATOM 1550 C C . ASN A 1 198 ? -16.057 10.581 -4.777 1.00 94.75 198 ASN A C 1
ATOM 1552 O O . ASN A 1 198 ? -15.734 11.250 -3.796 1.00 94.75 198 ASN A O 1
ATOM 1556 N N . TYR A 1 199 ? -15.609 9.334 -4.954 1.00 94.94 199 TYR A N 1
ATOM 1557 C CA . TYR A 1 199 ? -14.541 8.735 -4.155 1.00 94.94 199 TYR A CA 1
ATOM 1558 C C . TYR A 1 199 ? -13.191 8.933 -4.848 1.00 94.94 199 TYR A C 1
ATOM 1560 O O . TYR A 1 199 ? -12.999 8.556 -6.006 1.00 94.94 199 TYR A O 1
ATOM 1568 N N . SER A 1 200 ? -12.264 9.554 -4.129 1.00 94.19 200 SER A N 1
ATOM 1569 C CA . SER A 1 200 ? -10.866 9.749 -4.516 1.00 94.19 200 SER A CA 1
ATOM 1570 C C . SER A 1 200 ? -9.988 8.566 -4.087 1.00 94.19 200 SER A C 1
ATOM 1572 O O . SER A 1 200 ? -10.480 7.661 -3.418 1.00 94.19 200 SER A O 1
ATOM 1574 N N . PHE A 1 201 ? -8.706 8.575 -4.466 1.00 92.88 201 PHE A N 1
ATOM 1575 C CA . PHE A 1 201 ? -7.731 7.509 -4.198 1.00 92.88 201 PHE A CA 1
ATOM 1576 C C . PHE A 1 201 ? -6.741 7.961 -3.105 1.00 92.88 201 PHE A C 1
ATOM 1578 O O . PHE A 1 201 ? -5.682 8.506 -3.427 1.00 92.88 201 PHE A O 1
ATOM 1585 N N . PRO A 1 202 ? -7.094 7.835 -1.813 1.00 89.50 202 PRO A N 1
ATOM 1586 C CA . PRO A 1 202 ? -6.261 8.299 -0.709 1.00 89.50 202 PRO A CA 1
ATOM 1587 C C . PRO A 1 202 ? -5.069 7.368 -0.465 1.00 89.50 202 PRO A C 1
ATOM 1589 O O . PRO A 1 202 ? -5.063 6.200 -0.860 1.00 89.50 202 PRO A O 1
ATOM 1592 N N . SER A 1 203 ? -4.091 7.849 0.303 1.00 83.25 203 SER A N 1
ATOM 1593 C CA . SER A 1 203 ? -3.135 6.952 0.951 1.00 83.25 203 SER A CA 1
ATOM 1594 C C . SER A 1 203 ? -3.846 6.060 1.994 1.00 83.25 203 SER A C 1
ATOM 1596 O O . SER A 1 203 ? -4.766 6.524 2.667 1.00 83.25 203 SER A O 1
ATOM 1598 N N . PRO A 1 204 ? -3.402 4.809 2.216 1.00 83.38 204 PRO A N 1
ATOM 1599 C CA . PRO A 1 204 ? -2.224 4.183 1.622 1.00 83.38 204 PRO A CA 1
ATOM 1600 C C . PRO A 1 204 ? -2.431 3.766 0.159 1.00 83.38 204 PRO A C 1
ATOM 1602 O O . PRO A 1 204 ? -3.436 3.141 -0.189 1.00 83.38 204 PRO A O 1
ATOM 1605 N N . HIS A 1 205 ? -1.411 4.069 -0.647 1.00 89.12 205 HIS A N 1
ATOM 1606 C CA . HIS A 1 205 ? -1.326 3.744 -2.070 1.00 89.12 205 HIS A CA 1
ATOM 1607 C C . HIS A 1 205 ? -1.210 2.234 -2.325 1.00 89.12 205 HIS A C 1
ATOM 1609 O O . HIS A 1 205 ? -0.881 1.438 -1.438 1.00 89.12 205 HIS A O 1
ATOM 1615 N N . GLY A 1 206 ? -1.453 1.857 -3.572 1.00 94.31 206 GLY A N 1
ATOM 1616 C CA . GLY A 1 206 ? -1.373 0.513 -4.110 1.00 94.31 206 GLY A CA 1
ATOM 1617 C C . GLY A 1 206 ? -2.735 -0.157 -4.262 1.00 94.31 206 GLY A C 1
ATOM 1618 O O . GLY A 1 206 ? -3.692 0.098 -3.525 1.00 94.31 206 GLY A O 1
ATOM 1619 N N . ALA A 1 207 ? -2.788 -1.093 -5.203 1.00 97.00 207 ALA A N 1
ATOM 1620 C CA . ALA A 1 207 ? -3.897 -2.008 -5.380 1.00 97.00 207 ALA A CA 1
ATOM 1621 C C . ALA A 1 207 ? -4.048 -2.907 -4.146 1.00 97.00 207 ALA A C 1
ATOM 1623 O O . ALA A 1 207 ? -3.075 -3.476 -3.641 1.00 97.00 207 ALA A O 1
ATOM 1624 N N . LEU A 1 208 ? -5.287 -3.051 -3.687 1.00 97.00 208 LEU A N 1
ATOM 1625 C CA . LEU A 1 208 ? -5.681 -3.913 -2.577 1.00 97.00 208 LEU A CA 1
ATOM 1626 C C . LEU A 1 208 ? -5.963 -5.345 -3.041 1.00 97.00 208 LEU A C 1
ATOM 1628 O O . LEU A 1 208 ? -5.608 -6.300 -2.355 1.00 97.00 208 LEU A O 1
ATOM 1632 N N . ALA A 1 209 ? -6.614 -5.489 -4.193 1.00 97.75 209 ALA A N 1
ATOM 1633 C CA . ALA A 1 209 ? -6.983 -6.779 -4.757 1.00 97.75 209 ALA A CA 1
ATOM 1634 C C . ALA A 1 209 ? -7.048 -6.720 -6.283 1.00 97.75 209 ALA A C 1
ATOM 1636 O O . ALA A 1 209 ? -7.150 -5.645 -6.880 1.00 97.75 209 ALA A O 1
ATOM 1637 N N . PHE A 1 210 ? -7.021 -7.894 -6.904 1.00 98.19 210 PHE A N 1
ATOM 1638 C CA . PHE A 1 210 ? -7.131 -8.043 -8.349 1.00 98.19 210 PHE A CA 1
ATOM 1639 C C . PHE A 1 210 ? -8.202 -9.071 -8.698 1.00 98.19 210 PHE A C 1
ATOM 1641 O O . PHE A 1 210 ? -8.334 -10.098 -8.018 1.00 98.19 210 PHE A O 1
ATOM 1648 N N . SER A 1 211 ? -9.009 -8.766 -9.715 1.00 97.44 211 SER A N 1
ATOM 1649 C CA . SER A 1 211 ? -10.126 -9.621 -10.099 1.00 97.44 211 SER A CA 1
ATOM 1650 C C . SER A 1 211 ? -9.636 -10.959 -10.675 1.00 97.44 211 SER A C 1
ATOM 1652 O O . SER A 1 211 ? -8.604 -11.003 -11.351 1.00 97.44 211 SER A O 1
ATOM 1654 N N . PRO A 1 212 ? -10.357 -12.076 -10.451 1.00 96.25 212 PRO A N 1
ATOM 1655 C CA . PRO A 1 212 ? -9.954 -13.386 -10.966 1.00 96.25 212 PRO A CA 1
ATOM 1656 C C . PRO A 1 212 ? -9.879 -13.455 -12.498 1.00 96.25 212 PRO A C 1
ATOM 1658 O O . PRO A 1 212 ? -9.053 -14.192 -13.040 1.00 96.25 212 PRO A O 1
ATOM 1661 N N . ASP A 1 213 ? -10.714 -12.682 -13.199 1.00 95.25 213 ASP A N 1
ATOM 1662 C CA . ASP A 1 213 ? -10.671 -12.512 -14.657 1.00 95.25 213 ASP A CA 1
ATOM 1663 C C . ASP A 1 213 ? -9.541 -11.589 -15.160 1.00 95.25 213 ASP A C 1
ATOM 1665 O O . ASP A 1 213 ? -9.359 -11.459 -16.371 1.00 95.25 213 ASP A O 1
ATOM 1669 N N . ARG A 1 214 ? -8.745 -11.014 -14.246 1.00 95.75 214 ARG A N 1
ATOM 1670 C CA . ARG A 1 214 ? -7.568 -10.168 -14.503 1.00 95.75 214 ARG A CA 1
ATOM 1671 C C . ARG A 1 214 ? -7.859 -8.877 -15.266 1.00 95.75 214 ARG A C 1
ATOM 1673 O O . ARG A 1 214 ? -7.048 -8.441 -16.084 1.00 95.75 214 ARG A O 1
ATOM 1680 N N . ARG A 1 215 ? -9.010 -8.264 -15.001 1.00 95.19 215 ARG A N 1
ATOM 1681 C CA . ARG A 1 215 ? -9.460 -7.030 -15.664 1.00 95.19 215 ARG A CA 1
ATOM 1682 C C . ARG A 1 215 ? -9.639 -5.847 -14.739 1.00 95.19 215 ARG A C 1
ATOM 1684 O O . ARG A 1 215 ? -9.528 -4.711 -15.189 1.00 95.19 215 ARG A O 1
ATOM 1691 N N . SER A 1 216 ? -9.924 -6.097 -13.468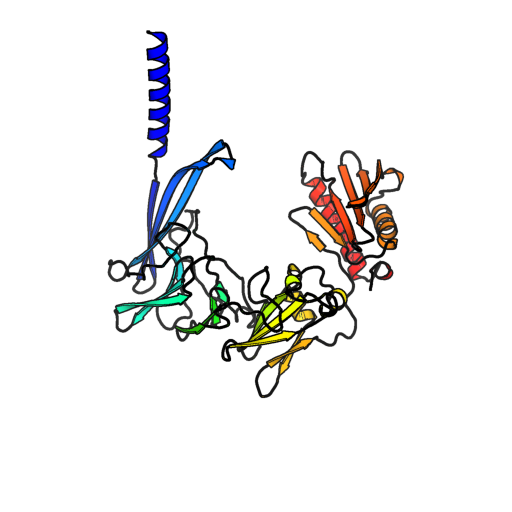 1.00 97.44 216 SER A N 1
ATOM 1692 C CA . SER A 1 216 ? -10.271 -5.049 -12.525 1.00 97.44 216 SER A CA 1
ATOM 1693 C C . SER A 1 216 ? -9.326 -5.015 -11.341 1.00 97.44 216 SER A C 1
ATOM 1695 O O . SER A 1 216 ? -9.025 -6.035 -10.720 1.00 97.44 216 SER A O 1
ATOM 1697 N N . ILE A 1 217 ? -8.883 -3.807 -11.024 1.00 98.31 217 ILE A N 1
ATOM 1698 C CA . ILE A 1 217 ? -8.023 -3.498 -9.889 1.00 98.31 217 ILE A CA 1
ATOM 1699 C C . ILE A 1 217 ? -8.899 -2.889 -8.800 1.00 98.31 217 ILE A C 1
ATOM 1701 O O . ILE A 1 217 ? -9.765 -2.061 -9.088 1.00 98.31 217 ILE A O 1
ATOM 1705 N N . VAL A 1 218 ? -8.698 -3.312 -7.556 1.00 98.31 218 VAL A N 1
ATOM 1706 C CA . VAL A 1 218 ? -9.399 -2.748 -6.401 1.00 98.31 218 VAL A CA 1
ATOM 1707 C C . VAL A 1 218 ? -8.486 -1.760 -5.694 1.00 98.31 218 VAL A C 1
ATOM 1709 O O . VAL A 1 218 ? -7.399 -2.133 -5.256 1.00 98.31 218 VAL A O 1
ATOM 1712 N N . PHE A 1 219 ? -8.957 -0.531 -5.530 1.00 97.56 219 PHE A N 1
ATOM 1713 C CA . PHE A 1 219 ? -8.311 0.523 -4.757 1.00 97.56 219 PHE A CA 1
ATOM 1714 C C . PHE A 1 219 ? -9.155 0.901 -3.543 1.00 97.56 219 PHE A C 1
ATOM 1716 O O . PHE A 1 219 ? -10.357 0.624 -3.474 1.00 97.56 219 PHE A O 1
ATOM 1723 N N . ARG A 1 220 ? -8.515 1.562 -2.583 1.00 96.69 220 ARG A N 1
ATOM 1724 C CA . ARG A 1 220 ? -9.204 2.220 -1.472 1.00 96.69 220 ARG A CA 1
ATOM 1725 C C . ARG A 1 220 ? -9.829 3.514 -1.986 1.00 96.69 220 ARG A C 1
ATOM 1727 O O . ARG A 1 220 ? -9.253 4.168 -2.851 1.00 96.69 220 ARG A O 1
ATOM 1734 N N . GLY A 1 221 ? -11.002 3.852 -1.469 1.00 94.88 221 GLY A N 1
ATOM 1735 C CA . GLY A 1 221 ? -11.744 5.052 -1.827 1.00 94.88 221 GLY A CA 1
ATOM 1736 C C . GLY A 1 221 ? -12.087 5.884 -0.601 1.00 94.88 221 GLY A C 1
ATOM 1737 O O . GLY A 1 221 ? -12.527 5.330 0.406 1.00 94.88 221 GLY A O 1
ATOM 1738 N N . GLU A 1 222 ? -11.939 7.202 -0.714 1.00 93.56 222 GLU A N 1
ATOM 1739 C CA . GLU A 1 222 ? -12.388 8.179 0.289 1.00 93.56 222 GLU A CA 1
ATOM 1740 C C . GLU A 1 222 ? -13.220 9.277 -0.376 1.00 93.56 222 GLU A C 1
ATOM 1742 O O . GLU A 1 222 ? -12.837 9.836 -1.411 1.00 93.56 222 GLU A O 1
ATOM 1747 N N . PHE A 1 223 ? -14.387 9.547 0.197 1.00 93.62 223 PHE A N 1
ATOM 1748 C CA . PHE A 1 223 ? -15.378 10.465 -0.328 1.00 93.62 223 PHE A CA 1
ATOM 1749 C C . PHE A 1 223 ? -14.909 11.909 -0.193 1.00 93.62 223 PHE A C 1
ATOM 1751 O O . PHE A 1 223 ? -14.445 12.350 0.857 1.00 93.62 223 PHE A O 1
ATOM 1758 N N . GLN A 1 224 ? -15.080 12.686 -1.255 1.00 91.38 224 GLN A N 1
ATOM 1759 C CA . GLN A 1 224 ? -14.683 14.088 -1.276 1.00 91.38 224 GLN A CA 1
ATOM 1760 C C . GLN A 1 224 ? -15.741 14.972 -0.597 1.00 91.38 224 GLN A C 1
ATOM 1762 O O . GLN A 1 224 ? -16.498 15.670 -1.260 1.00 91.38 224 GLN A O 1
ATOM 1767 N N . SER A 1 225 ? -15.798 14.974 0.736 1.00 88.81 225 SER A N 1
ATOM 1768 C CA . SER A 1 225 ? -16.810 15.733 1.496 1.00 88.81 225 SER A CA 1
ATOM 1769 C C . SER A 1 225 ? -16.758 17.251 1.262 1.00 88.81 225 SER A C 1
ATOM 1771 O O . SER A 1 225 ? -17.793 17.909 1.238 1.00 88.81 225 SER A O 1
ATOM 1773 N N . TRP A 1 226 ? -15.579 17.820 0.985 1.00 86.00 226 TRP A N 1
ATOM 1774 C CA . TRP A 1 226 ? -15.373 19.264 0.777 1.00 86.00 226 TRP A CA 1
ATOM 1775 C C . TRP A 1 226 ? -16.176 19.880 -0.385 1.00 86.00 226 TRP A C 1
ATOM 1777 O O . TRP A 1 226 ? -16.322 21.103 -0.438 1.00 86.00 226 TRP A O 1
ATOM 1787 N N . ASN A 1 227 ? -16.670 19.066 -1.325 1.00 85.75 227 ASN A N 1
ATOM 1788 C CA . ASN A 1 227 ? -17.469 19.512 -2.471 1.00 85.75 227 ASN A CA 1
ATOM 1789 C C . ASN A 1 227 ? -18.952 19.102 -2.386 1.00 85.75 227 ASN A C 1
ATOM 1791 O O . ASN A 1 227 ? -19.697 19.350 -3.335 1.00 85.75 227 ASN A O 1
ATOM 1795 N N . THR A 1 228 ? -19.374 18.474 -1.283 1.00 87.44 228 THR A N 1
ATOM 1796 C CA . THR A 1 228 ? -20.703 17.876 -1.127 1.00 87.44 228 THR A CA 1
ATOM 1797 C C . THR A 1 228 ? -21.431 18.498 0.069 1.00 87.44 228 THR A C 1
ATOM 1799 O O . THR A 1 228 ? -20.862 18.551 1.155 1.00 87.44 228 THR A O 1
ATOM 1802 N N . PRO A 1 229 ? -22.677 18.980 -0.092 1.00 87.81 229 PRO A N 1
ATOM 1803 C CA . PRO A 1 229 ? -23.490 19.450 1.030 1.00 87.81 229 PRO A CA 1
ATOM 1804 C C . PRO A 1 229 ? -23.703 18.370 2.103 1.00 87.81 229 PRO A C 1
ATOM 1806 O O . PRO A 1 229 ? -23.886 17.202 1.762 1.00 87.81 229 PRO A O 1
ATOM 1809 N N . ASP A 1 230 ? -23.756 18.763 3.380 1.00 86.50 230 ASP A N 1
ATOM 1810 C CA . ASP A 1 230 ? -23.896 17.842 4.524 1.00 86.50 230 ASP A CA 1
ATOM 1811 C C . ASP A 1 230 ? -25.093 16.879 4.401 1.00 86.50 230 ASP A C 1
ATOM 1813 O O . ASP A 1 230 ? -25.009 15.721 4.802 1.00 86.50 230 ASP A O 1
ATOM 1817 N N . ASP A 1 231 ? -26.209 17.328 3.816 1.00 89.00 231 ASP A N 1
ATOM 1818 C CA . ASP A 1 231 ? -27.425 16.527 3.612 1.00 89.00 231 ASP A CA 1
ATOM 1819 C C . ASP A 1 231 ? -27.313 15.497 2.473 1.00 89.00 231 ASP A C 1
ATOM 1821 O O . ASP A 1 231 ? -28.218 14.683 2.279 1.00 89.00 231 ASP A O 1
ATOM 1825 N N . GLN A 1 232 ? -26.210 15.529 1.726 1.00 85.12 232 GLN A N 1
ATOM 1826 C CA . GLN A 1 232 ? -25.899 14.638 0.607 1.00 85.12 232 GLN A CA 1
ATOM 1827 C C . GLN A 1 232 ? -24.659 13.776 0.866 1.00 85.12 232 GLN A C 1
ATOM 1829 O O . GLN A 1 232 ? -24.260 13.008 -0.014 1.00 85.12 232 GLN A O 1
ATOM 1834 N N . LEU A 1 233 ? -24.051 13.883 2.053 1.00 86.94 233 LEU A N 1
ATOM 1835 C CA . LEU A 1 233 ? -22.934 13.027 2.434 1.00 86.94 233 LEU A CA 1
ATOM 1836 C C . LEU A 1 233 ? -23.382 11.556 2.482 1.00 86.94 233 LEU A C 1
ATOM 1838 O O . LEU A 1 233 ? -24.488 11.251 2.945 1.00 86.94 233 LEU A O 1
ATOM 1842 N N . PRO A 1 234 ? -22.549 10.625 1.990 1.00 86.88 234 PRO A N 1
ATOM 1843 C CA . PRO A 1 234 ? -22.849 9.206 2.073 1.00 86.88 234 PRO A CA 1
ATOM 1844 C C . PRO A 1 234 ? -22.829 8.737 3.530 1.00 86.88 234 PRO A C 1
ATOM 1846 O O . PRO A 1 234 ? -22.170 9.318 4.386 1.00 86.88 234 PRO A O 1
ATOM 1849 N N . GLU A 1 235 ? -23.494 7.612 3.802 1.00 80.56 235 GLU A N 1
ATOM 1850 C CA . GLU A 1 235 ? -23.437 6.978 5.128 1.00 80.56 235 GLU A CA 1
ATOM 1851 C C . GLU A 1 235 ? -22.025 6.487 5.503 1.00 80.56 235 GLU A C 1
ATOM 1853 O O . GLU A 1 235 ? -21.750 6.284 6.683 1.00 80.56 235 GLU A O 1
ATOM 1858 N N . SER A 1 236 ? -21.144 6.281 4.516 1.00 84.06 236 SER A N 1
ATOM 1859 C CA . SER A 1 236 ? -19.714 6.058 4.740 1.00 84.06 236 SER A CA 1
ATOM 1860 C C . SER A 1 236 ? -18.874 6.911 3.801 1.00 84.06 236 SER A C 1
ATOM 1862 O O . SER A 1 236 ? -19.073 6.927 2.579 1.00 84.06 236 SER A O 1
ATOM 1864 N N . GLU A 1 237 ? -17.888 7.569 4.401 1.00 88.81 237 GLU A N 1
ATOM 1865 C CA . GLU A 1 237 ? -16.833 8.302 3.715 1.00 88.81 237 GLU A CA 1
ATOM 1866 C C . GLU A 1 237 ? -15.841 7.360 3.020 1.00 88.81 237 GLU A C 1
ATOM 1868 O O . GLU A 1 237 ? -15.068 7.810 2.185 1.00 88.81 237 GLU A O 1
ATOM 1873 N N . HIS A 1 238 ? -15.895 6.051 3.270 1.00 93.88 238 HIS A N 1
ATOM 1874 C CA . HIS A 1 238 ? -15.010 5.061 2.670 1.00 93.88 238 HIS A CA 1
ATOM 1875 C C . HIS A 1 238 ? -15.730 4.121 1.690 1.00 93.88 238 HIS A C 1
ATOM 1877 O O . HIS A 1 238 ? -16.898 3.761 1.849 1.00 93.88 238 HIS A O 1
ATOM 1883 N N . ALA A 1 239 ? -15.005 3.686 0.660 1.00 95.31 239 ALA A N 1
ATOM 1884 C CA . ALA A 1 239 ? -15.462 2.683 -0.300 1.00 95.31 239 ALA A CA 1
ATOM 1885 C C . ALA A 1 239 ? -14.287 1.864 -0.853 1.00 95.31 239 ALA A C 1
ATOM 1887 O O . ALA A 1 239 ? -13.122 2.210 -0.666 1.00 95.31 239 ALA A O 1
ATOM 1888 N N . LEU A 1 240 ? -14.593 0.780 -1.569 1.00 97.56 240 LEU A N 1
ATOM 1889 C CA . LEU A 1 240 ? -13.635 0.140 -2.471 1.00 97.56 240 LEU A CA 1
ATOM 1890 C C . LEU A 1 240 ? -13.936 0.572 -3.902 1.00 97.56 240 LEU A C 1
ATOM 1892 O O . LEU A 1 240 ? -15.054 0.388 -4.378 1.00 97.56 240 LEU A O 1
ATOM 1896 N N . ILE A 1 241 ? -12.948 1.125 -4.596 1.00 97.62 241 ILE A N 1
ATOM 1897 C CA . ILE A 1 241 ? -13.074 1.494 -6.006 1.00 97.62 241 ILE A CA 1
ATOM 1898 C C . ILE A 1 241 ? -12.627 0.298 -6.837 1.00 97.62 241 ILE A C 1
ATOM 1900 O O . ILE A 1 241 ? -11.489 -0.149 -6.718 1.00 97.62 241 ILE A O 1
ATOM 1904 N N . VAL A 1 242 ? -13.509 -0.223 -7.687 1.00 98.00 242 VAL A N 1
ATOM 1905 C CA . VAL A 1 242 ? -13.181 -1.294 -8.633 1.00 98.00 242 VAL A CA 1
ATOM 1906 C C . VAL A 1 242 ? -13.018 -0.674 -10.009 1.00 98.00 242 VAL A C 1
ATOM 1908 O O . VAL A 1 242 ? -13.971 -0.101 -10.536 1.00 98.00 242 VAL A O 1
ATOM 1911 N N . TYR A 1 243 ? -11.824 -0.782 -10.585 1.00 97.94 243 TYR A N 1
ATOM 1912 C CA . TYR A 1 243 ? -11.462 -0.109 -11.829 1.00 97.94 243 TYR A CA 1
ATOM 1913 C C . TYR A 1 243 ? -11.071 -1.115 -12.913 1.00 97.94 243 TYR A C 1
ATOM 1915 O O . TYR A 1 243 ? -10.096 -1.846 -12.756 1.00 97.94 243 TYR A O 1
ATOM 1923 N N . ASP A 1 244 ? -11.827 -1.164 -14.010 1.00 97.06 244 ASP A N 1
ATOM 1924 C CA . ASP A 1 244 ? -11.504 -1.935 -15.214 1.00 97.06 244 ASP A CA 1
ATOM 1925 C C . ASP A 1 244 ? -10.508 -1.139 -16.068 1.00 97.06 244 ASP A C 1
ATOM 1927 O O . ASP A 1 244 ? -10.869 -0.146 -16.706 1.00 97.06 244 ASP A O 1
ATOM 1931 N N . PHE A 1 245 ? -9.247 -1.575 -16.068 1.00 96.31 245 PHE A N 1
ATOM 1932 C CA . PHE A 1 245 ? -8.167 -0.889 -16.781 1.00 96.31 245 PHE A CA 1
ATOM 1933 C C . PHE A 1 245 ? -8.197 -1.134 -18.300 1.00 96.31 245 PHE A C 1
ATOM 1935 O O . PHE A 1 245 ? -7.480 -0.465 -19.038 1.00 96.31 245 PHE A O 1
ATOM 1942 N N . GLU A 1 246 ? -8.999 -2.088 -18.797 1.00 93.75 246 GLU A N 1
ATOM 1943 C CA . GLU A 1 246 ? -9.195 -2.279 -20.241 1.00 93.75 246 GLU A CA 1
ATOM 1944 C C . GLU A 1 246 ? -10.253 -1.315 -20.791 1.00 93.75 246 GLU A C 1
ATOM 1946 O O . GLU A 1 246 ? -10.133 -0.850 -21.925 1.00 93.75 246 GLU A O 1
ATOM 1951 N N . LYS A 1 247 ? -11.298 -1.031 -20.002 1.00 95.00 247 LYS A N 1
ATOM 1952 C CA . LYS A 1 247 ? -12.406 -0.135 -20.383 1.00 95.00 247 LYS A CA 1
ATOM 1953 C C . LYS A 1 247 ? -12.233 1.308 -19.919 1.00 95.00 247 LYS A C 1
ATOM 1955 O O . LYS A 1 247 ? -13.035 2.145 -20.324 1.00 95.00 247 LYS A O 1
ATOM 1960 N N . ASP A 1 248 ? -11.246 1.571 -19.071 1.00 95.94 248 ASP A N 1
ATOM 1961 C CA . ASP A 1 248 ? -11.000 2.873 -18.447 1.00 95.94 248 ASP A CA 1
ATOM 1962 C C . ASP A 1 248 ? -12.230 3.401 -17.685 1.00 95.94 248 ASP A C 1
ATOM 1964 O O . ASP A 1 248 ? -12.733 4.503 -17.903 1.00 95.94 248 ASP A O 1
ATOM 1968 N N . SER A 1 249 ? -12.802 2.542 -16.836 1.00 95.69 249 SER A N 1
ATOM 1969 C CA . SER A 1 249 ? -14.013 2.860 -16.073 1.00 95.69 249 SER A CA 1
ATOM 1970 C C . SER A 1 249 ? -14.058 2.101 -14.753 1.00 95.69 249 SER A C 1
ATOM 1972 O O . SER A 1 249 ? -13.533 0.992 -14.648 1.00 95.69 249 SER A O 1
ATOM 1974 N N . GLY A 1 250 ? -14.721 2.671 -13.748 1.00 96.00 250 GLY A N 1
ATOM 1975 C CA . GLY A 1 250 ? -14.853 2.045 -12.438 1.00 96.00 250 GLY A CA 1
ATOM 1976 C C . GLY A 1 250 ? -16.179 2.337 -11.749 1.00 96.00 250 GLY A C 1
ATOM 1977 O O . GLY A 1 250 ? -16.976 3.149 -12.216 1.00 96.00 250 GLY A O 1
ATOM 1978 N N . TYR A 1 251 ? -16.400 1.655 -10.630 1.00 97.25 251 TYR A N 1
ATOM 1979 C CA . TYR A 1 251 ? -17.543 1.847 -9.735 1.00 97.25 251 TYR A CA 1
ATOM 1980 C C . TYR A 1 251 ? -17.099 1.749 -8.273 1.00 97.25 251 TYR A C 1
ATOM 1982 O O . TYR A 1 251 ? -16.062 1.153 -7.969 1.00 97.25 251 TYR A O 1
ATOM 1990 N N . ALA A 1 252 ? -17.893 2.318 -7.365 1.00 96.56 252 ALA A N 1
ATOM 1991 C CA . ALA A 1 252 ? -17.620 2.273 -5.931 1.00 96.56 252 ALA A CA 1
ATOM 1992 C C . ALA A 1 252 ? -18.469 1.197 -5.233 1.00 96.56 252 ALA A C 1
ATOM 1994 O O . ALA A 1 252 ? -19.701 1.209 -5.285 1.00 96.56 252 ALA A O 1
ATOM 1995 N N . VAL A 1 253 ? -17.819 0.277 -4.520 1.00 96.50 253 VAL A N 1
ATOM 1996 C CA . VAL A 1 253 ? -18.469 -0.651 -3.589 1.00 96.50 253 VAL A CA 1
ATOM 1997 C C . VAL A 1 253 ? -18.533 0.013 -2.220 1.00 96.50 253 VAL A C 1
ATOM 1999 O O . VAL A 1 253 ? -17.543 0.076 -1.491 1.00 96.50 253 VAL A O 1
ATOM 2002 N N . LYS A 1 254 ? -19.719 0.524 -1.896 1.00 94.38 254 LYS A N 1
ATOM 2003 C CA . LYS A 1 254 ? -20.014 1.238 -0.648 1.00 94.38 254 LYS A CA 1
ATOM 2004 C C . LYS A 1 254 ? -20.349 0.243 0.460 1.00 94.38 254 LYS A C 1
ATOM 2006 O O . LYS A 1 254 ? -21.002 -0.772 0.215 1.00 94.38 254 LYS A O 1
ATOM 2011 N N . PHE A 1 255 ? -19.922 0.547 1.676 1.00 92.88 255 PHE A N 1
ATOM 2012 C CA . PHE A 1 255 ? -20.168 -0.254 2.872 1.00 92.88 255 PHE A CA 1
ATOM 2013 C C . PHE A 1 255 ? -20.173 0.649 4.103 1.00 92.88 255 PHE A C 1
ATOM 2015 O O . PHE A 1 255 ? -19.817 1.814 4.010 1.00 92.88 255 PHE A O 1
ATOM 2022 N N . LYS A 1 256 ? -20.567 0.119 5.261 1.00 89.62 256 LYS A N 1
ATOM 2023 C CA . LYS A 1 256 ? -20.504 0.844 6.534 1.00 89.62 256 LYS A CA 1
ATOM 2024 C C . LYS A 1 256 ? -19.262 0.440 7.306 1.00 89.62 256 LYS A C 1
ATOM 2026 O O . LYS A 1 256 ? -19.087 -0.739 7.614 1.00 89.62 256 LYS A O 1
ATOM 2031 N N . ASP A 1 257 ? -18.445 1.418 7.675 1.00 88.94 257 ASP A N 1
ATOM 2032 C CA . ASP A 1 257 ? -17.165 1.195 8.357 1.00 88.94 257 ASP A CA 1
ATOM 2033 C C . ASP A 1 257 ? -17.339 0.342 9.610 1.00 88.94 257 ASP A C 1
ATOM 2035 O O . ASP A 1 257 ? -16.672 -0.679 9.785 1.00 88.94 257 ASP A O 1
ATOM 2039 N N . LYS A 1 258 ? -18.334 0.689 10.434 1.00 86.19 258 LYS A N 1
ATOM 2040 C CA . LYS A 1 258 ? -18.620 -0.042 11.667 1.00 86.19 258 LYS A CA 1
ATOM 2041 C C . LYS A 1 258 ? -19.040 -1.488 11.423 1.00 86.19 258 LYS A C 1
ATOM 2043 O O . LYS A 1 258 ? -18.602 -2.378 12.153 1.00 86.19 258 LYS A O 1
ATOM 2048 N N . GLU A 1 259 ? -19.841 -1.756 10.391 1.00 87.88 259 GLU A N 1
ATOM 2049 C CA . GLU A 1 259 ? -20.282 -3.119 10.054 1.00 87.88 259 GLU A CA 1
ATOM 2050 C C . GLU A 1 259 ? -19.099 -4.011 9.659 1.00 87.88 259 GLU A C 1
ATOM 2052 O O . GLU A 1 259 ? -19.079 -5.197 9.997 1.00 87.88 259 GLU A O 1
ATOM 2057 N N . LEU A 1 260 ? -18.083 -3.425 9.017 1.00 90.56 260 LEU A N 1
ATOM 2058 C CA . LEU A 1 260 ? -16.871 -4.123 8.584 1.00 90.56 260 LEU A CA 1
ATOM 2059 C C . LEU A 1 260 ? -15.687 -3.959 9.546 1.00 90.56 260 LEU A C 1
ATOM 2061 O O . LEU A 1 260 ? -14.567 -4.346 9.210 1.00 90.56 260 LEU A O 1
ATOM 2065 N N . ARG A 1 261 ? -15.922 -3.421 10.750 1.00 88.38 261 ARG A N 1
ATOM 2066 C CA . ARG A 1 261 ? -14.890 -3.198 11.780 1.00 88.38 261 ARG A CA 1
ATOM 2067 C C . ARG A 1 261 ? -13.714 -2.352 11.278 1.00 88.38 261 ARG A C 1
ATOM 2069 O O . ARG A 1 261 ? -12.581 -2.556 11.703 1.00 88.38 261 ARG A O 1
ATOM 2076 N N . LEU A 1 262 ? -13.984 -1.435 10.355 1.00 87.38 262 LEU A N 1
ATOM 2077 C CA . LEU A 1 262 ? -12.995 -0.524 9.807 1.00 87.38 262 LEU A CA 1
ATOM 2078 C C . LEU A 1 262 ? -12.884 0.701 10.721 1.00 87.38 262 LEU A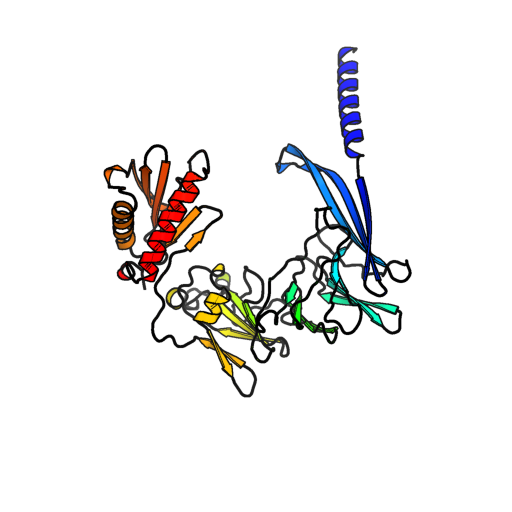 C 1
ATOM 2080 O O . LEU A 1 262 ? -13.890 1.352 10.992 1.00 87.38 262 LEU A O 1
ATOM 2084 N N . THR A 1 263 ? -11.678 1.011 11.205 1.00 79.38 263 THR A N 1
ATOM 2085 C CA . THR A 1 263 ? -11.449 2.212 12.033 1.00 79.38 263 THR A CA 1
ATOM 2086 C C . THR A 1 263 ? -10.798 3.344 11.248 1.00 79.38 263 THR A C 1
ATOM 2088 O O . THR A 1 263 ? -10.950 4.510 11.594 1.00 79.38 263 THR A O 1
ATOM 2091 N N . ASN A 1 264 ? -10.054 3.005 10.197 1.00 78.06 264 ASN A N 1
ATOM 2092 C CA . ASN A 1 264 ? -9.419 3.942 9.280 1.00 78.06 264 ASN A CA 1
ATOM 2093 C C . ASN A 1 264 ? -9.128 3.248 7.940 1.00 78.06 264 ASN A C 1
ATOM 2095 O O . ASN A 1 264 ? -9.059 2.020 7.875 1.00 78.06 264 ASN A O 1
ATOM 2099 N N . VAL A 1 265 ? -8.871 4.031 6.892 1.00 82.44 265 VAL A N 1
ATOM 2100 C CA . VAL A 1 265 ? -8.562 3.530 5.540 1.00 82.44 265 VAL A CA 1
ATOM 2101 C C . VAL A 1 265 ? -7.356 2.575 5.484 1.00 82.44 265 VAL A C 1
ATOM 2103 O O . VAL A 1 265 ? -7.320 1.659 4.662 1.00 82.44 265 VAL A O 1
ATOM 2106 N N . GLY A 1 266 ? -6.387 2.727 6.391 1.00 83.62 266 GLY A N 1
ATOM 2107 C CA . GLY A 1 266 ? -5.215 1.855 6.492 1.00 83.62 266 GLY A CA 1
ATOM 2108 C C . GLY A 1 266 ? -5.525 0.431 6.959 1.00 83.62 266 GLY A C 1
ATOM 2109 O O . GLY A 1 266 ? -4.750 -0.477 6.666 1.00 83.62 266 GLY A O 1
ATOM 2110 N N . ASP A 1 267 ? -6.668 0.209 7.614 1.00 85.31 267 ASP A N 1
ATOM 2111 C CA . ASP A 1 267 ? -7.108 -1.126 8.038 1.00 85.31 267 ASP A CA 1
ATOM 2112 C C . ASP A 1 267 ? -7.671 -1.957 6.872 1.00 85.31 267 ASP A C 1
ATOM 2114 O O . ASP A 1 267 ? -7.908 -3.157 7.026 1.00 85.31 267 ASP A O 1
ATOM 2118 N N . MET A 1 268 ? -7.869 -1.353 5.692 1.00 91.81 268 MET A N 1
ATOM 2119 C CA . MET A 1 268 ? -8.226 -2.075 4.471 1.00 91.81 268 MET A CA 1
ATOM 2120 C C . MET A 1 268 ? -7.014 -2.863 3.953 1.00 91.81 268 MET A C 1
ATOM 2122 O O . MET A 1 268 ? -6.380 -2.484 2.965 1.00 91.81 268 MET A O 1
ATOM 2126 N N . THR A 1 269 ? -6.648 -3.940 4.642 1.00 91.81 269 THR A N 1
ATOM 2127 C CA . THR A 1 269 ? -5.581 -4.868 4.242 1.00 91.81 269 THR A CA 1
ATOM 2128 C C . THR A 1 269 ? -6.124 -5.980 3.336 1.00 91.81 269 THR A C 1
ATOM 2130 O O . THR A 1 269 ? -7.343 -6.183 3.279 1.00 91.81 269 THR A O 1
ATOM 2133 N N . PRO A 1 270 ? -5.265 -6.736 2.625 1.00 92.81 270 PRO A N 1
ATOM 2134 C CA . PRO A 1 270 ? -5.708 -7.896 1.848 1.00 92.81 270 PRO A CA 1
ATOM 2135 C C . PRO A 1 270 ? -6.515 -8.913 2.675 1.00 92.81 270 PRO A C 1
ATOM 2137 O O . PRO A 1 270 ? -7.487 -9.486 2.184 1.00 92.81 270 PRO A O 1
ATOM 2140 N N . GLU A 1 271 ? -6.176 -9.102 3.952 1.00 92.19 271 GLU A N 1
ATOM 2141 C CA . GLU A 1 271 ? -6.906 -9.983 4.871 1.00 92.19 271 GLU A CA 1
ATOM 2142 C C . GLU A 1 271 ? -8.296 -9.435 5.206 1.00 92.19 271 GLU A C 1
ATOM 2144 O O . GLU A 1 271 ? -9.272 -10.191 5.227 1.00 92.19 271 GLU A O 1
ATOM 2149 N N . TRP A 1 272 ? -8.406 -8.122 5.440 1.00 93.81 272 TRP A N 1
ATOM 2150 C CA . TRP A 1 272 ? -9.693 -7.453 5.630 1.00 93.81 272 TRP A CA 1
ATOM 2151 C C . TRP A 1 272 ? -10.565 -7.587 4.375 1.00 93.81 272 TRP A C 1
ATOM 2153 O O . TRP A 1 272 ? -11.721 -8.007 4.465 1.00 93.81 272 TRP A O 1
ATOM 2163 N N . PHE A 1 273 ? -9.989 -7.340 3.196 1.00 96.00 273 PHE A N 1
ATOM 2164 C CA . PHE A 1 273 ? -10.672 -7.502 1.915 1.00 96.00 273 PHE A CA 1
ATOM 2165 C C . PHE A 1 273 ? -11.209 -8.929 1.740 1.00 96.00 273 PHE A C 1
ATOM 2167 O O . PHE A 1 273 ? -12.404 -9.121 1.516 1.00 96.00 273 PHE A O 1
ATOM 2174 N N . ALA A 1 274 ? -10.356 -9.942 1.916 1.00 94.25 274 ALA A N 1
ATOM 2175 C CA . ALA A 1 274 ? -10.729 -11.346 1.740 1.00 94.25 274 ALA A CA 1
ATOM 2176 C C . ALA A 1 274 ? -11.841 -11.796 2.706 1.00 94.25 274 ALA A C 1
ATOM 2178 O O . ALA A 1 274 ? -12.664 -12.657 2.369 1.00 94.25 274 ALA A O 1
ATOM 2179 N N . LYS A 1 275 ? -11.881 -11.203 3.905 1.00 94.19 275 LYS A N 1
ATOM 2180 C CA . LYS A 1 275 ? -12.890 -11.479 4.929 1.00 94.19 275 LYS A CA 1
ATOM 2181 C C . LYS A 1 275 ? -14.264 -10.928 4.562 1.00 94.19 275 LYS A C 1
ATOM 2183 O O . LYS A 1 275 ? -15.254 -11.624 4.774 1.00 94.19 275 LYS A O 1
ATOM 2188 N N . PHE A 1 276 ? -14.338 -9.707 4.037 1.00 96.06 276 PHE A N 1
ATOM 2189 C CA . PHE A 1 276 ? -15.607 -8.989 3.865 1.00 96.06 276 PHE A CA 1
ATOM 2190 C C . PHE A 1 276 ? -16.116 -8.913 2.431 1.00 96.06 276 PHE A C 1
ATOM 2192 O O . PHE A 1 276 ? -17.282 -8.581 2.234 1.00 96.06 276 PHE A O 1
ATOM 2199 N N . PHE A 1 277 ? -15.293 -9.248 1.441 1.00 97.31 277 PHE A N 1
ATOM 2200 C CA . PHE A 1 277 ? -15.661 -9.148 0.036 1.00 97.31 277 PHE A CA 1
ATOM 2201 C C . PHE A 1 277 ? -15.437 -10.463 -0.701 1.00 97.31 277 PHE A C 1
ATOM 2203 O O . PHE A 1 277 ? -14.651 -11.328 -0.297 1.00 97.31 277 PHE A O 1
ATOM 2210 N N . GLU A 1 278 ? -16.173 -10.625 -1.793 1.00 96.75 278 GLU A N 1
ATOM 2211 C CA . GLU A 1 278 ? -16.028 -11.746 -2.708 1.00 96.75 278 GLU A CA 1
ATOM 2212 C C . GLU A 1 278 ? -16.350 -11.342 -4.145 1.00 96.75 278 GLU A C 1
ATOM 2214 O O . GLU A 1 278 ? -17.093 -10.391 -4.400 1.00 96.75 278 GLU A O 1
ATOM 2219 N N . TRP A 1 279 ? -15.763 -12.078 -5.086 1.00 97.00 279 TRP A N 1
ATOM 2220 C CA . TRP A 1 279 ? -16.001 -11.901 -6.511 1.00 97.00 279 TRP A CA 1
ATOM 2221 C C . TRP A 1 279 ? -17.172 -12.771 -6.965 1.00 97.00 279 TRP A C 1
ATOM 2223 O O . TRP A 1 279 ? -17.160 -13.993 -6.803 1.00 97.00 279 TRP A O 1
ATOM 2233 N N . GLU A 1 280 ? -18.166 -12.139 -7.574 1.00 95.94 280 GLU A N 1
ATOM 2234 C CA . GLU A 1 280 ? -19.283 -12.787 -8.246 1.00 95.94 280 GLU A CA 1
ATOM 2235 C C . GLU A 1 280 ? -18.979 -12.879 -9.745 1.00 95.94 280 GLU A C 1
ATOM 2237 O O . GLU A 1 280 ? -18.802 -11.863 -10.422 1.00 95.94 280 GLU A O 1
ATOM 2242 N N . LYS A 1 281 ? -18.928 -14.105 -10.278 1.00 94.00 281 LYS A N 1
ATOM 2243 C CA . LYS A 1 281 ? -18.695 -14.322 -11.709 1.00 94.00 281 LYS A CA 1
ATOM 2244 C C . LYS A 1 281 ? -19.913 -13.902 -12.520 1.00 94.00 281 LYS A C 1
ATOM 2246 O O . LYS A 1 281 ? -20.969 -14.523 -12.405 1.00 94.00 281 LYS A O 1
ATOM 2251 N N . MET A 1 282 ? -19.742 -12.921 -13.400 1.00 90.62 282 MET A N 1
ATOM 2252 C CA . MET A 1 282 ? -20.772 -12.499 -14.350 1.00 90.62 282 MET A CA 1
ATOM 2253 C C . MET A 1 282 ? -20.312 -12.717 -15.794 1.00 90.62 282 MET A C 1
ATOM 2255 O O . MET A 1 282 ? -19.125 -12.818 -16.090 1.00 90.62 282 MET A O 1
ATOM 2259 N N . VAL A 1 283 ? -21.268 -12.741 -16.728 1.00 87.19 283 VAL A N 1
ATOM 2260 C CA . VAL A 1 283 ? -20.995 -12.915 -18.170 1.00 87.19 283 VAL A CA 1
ATOM 2261 C C . VAL A 1 283 ? -20.071 -11.819 -18.727 1.00 87.19 283 VAL A C 1
ATOM 2263 O O . VAL A 1 283 ? -19.306 -12.075 -19.652 1.00 87.19 283 VAL A O 1
ATOM 2266 N N . ASN A 1 284 ? -20.117 -10.614 -18.150 1.00 83.81 284 ASN A N 1
ATOM 2267 C CA . ASN A 1 284 ? -19.416 -9.426 -18.652 1.00 83.81 284 ASN A CA 1
ATOM 2268 C C . ASN A 1 284 ? -18.173 -9.029 -17.830 1.00 83.81 284 ASN A C 1
ATOM 2270 O O . ASN A 1 284 ? -17.659 -7.924 -18.016 1.00 83.81 284 ASN A O 1
ATOM 2274 N N . GLY A 1 285 ? -17.692 -9.919 -16.960 1.00 88.00 285 GLY A N 1
ATOM 2275 C CA . GLY A 1 285 ? -16.556 -9.687 -16.063 1.00 88.00 285 GLY A CA 1
ATOM 2276 C C . GLY A 1 285 ? -16.938 -9.843 -14.596 1.00 88.00 285 GLY A C 1
ATOM 2277 O O . GLY A 1 285 ? -18.111 -9.726 -14.244 1.00 88.00 285 GLY A O 1
ATOM 2278 N N . ASP A 1 286 ? -15.963 -10.138 -13.747 1.00 94.75 286 ASP A N 1
ATOM 2279 C CA . ASP A 1 286 ? -16.214 -10.389 -12.327 1.00 94.75 286 ASP A CA 1
ATOM 2280 C C . ASP A 1 286 ? -16.628 -9.098 -11.595 1.00 94.75 286 ASP A C 1
ATOM 2282 O O . ASP A 1 286 ? -16.065 -8.023 -11.801 1.00 94.75 286 ASP A O 1
ATOM 2286 N N . VAL A 1 287 ? -17.632 -9.198 -10.721 1.00 96.19 287 VAL A N 1
ATOM 2287 C CA . VAL A 1 287 ? -18.155 -8.065 -9.942 1.00 96.19 287 VAL A CA 1
ATOM 2288 C C . VAL A 1 287 ? -17.835 -8.270 -8.470 1.00 96.19 287 VAL A C 1
ATOM 2290 O O . VAL A 1 287 ? -18.061 -9.349 -7.925 1.00 96.19 287 VAL A O 1
ATOM 2293 N N . LEU A 1 288 ? -17.331 -7.231 -7.807 1.00 97.81 288 LEU A N 1
ATOM 2294 C CA . LEU A 1 288 ? -17.041 -7.281 -6.382 1.00 97.81 288 LEU A CA 1
ATOM 2295 C C . LEU A 1 288 ? -18.317 -7.043 -5.572 1.00 97.81 288 LEU A C 1
ATOM 2297 O O . LEU A 1 288 ? -19.062 -6.091 -5.818 1.00 97.81 288 LEU A O 1
ATOM 2301 N N . ARG A 1 289 ? -18.557 -7.892 -4.575 1.00 96.12 289 ARG A N 1
ATOM 2302 C CA . ARG A 1 289 ? -19.699 -7.795 -3.664 1.00 96.12 289 ARG A CA 1
ATOM 2303 C C . ARG A 1 289 ? -19.251 -7.900 -2.216 1.00 96.12 289 ARG A C 1
ATOM 2305 O O . ARG A 1 289 ? -18.222 -8.499 -1.909 1.00 96.12 289 ARG A O 1
ATOM 2312 N N . LEU A 1 290 ? -20.072 -7.348 -1.326 1.00 95.25 290 LEU A N 1
ATOM 2313 C CA . LEU A 1 290 ? -19.984 -7.648 0.096 1.00 95.25 290 LEU A CA 1
ATOM 2314 C C . LEU A 1 290 ? -20.331 -9.119 0.315 1.00 95.25 290 LEU A C 1
ATOM 2316 O O . LEU A 1 290 ? -21.395 -9.586 -0.098 1.00 95.25 290 LEU A O 1
ATOM 2320 N N . ARG A 1 291 ? -19.435 -9.830 0.990 1.00 95.19 291 ARG A N 1
ATOM 2321 C CA . ARG A 1 291 ? -19.638 -11.211 1.401 1.00 95.19 291 ARG A CA 1
ATOM 2322 C C . ARG A 1 291 ? -20.760 -11.261 2.427 1.00 95.19 291 ARG A C 1
ATOM 2324 O O . ARG A 1 291 ? -20.761 -10.527 3.417 1.00 95.19 291 ARG A O 1
ATOM 2331 N N . LYS A 1 292 ? -21.683 -12.201 2.247 1.00 91.44 292 LYS A N 1
ATOM 2332 C CA . LYS A 1 292 ? -22.680 -12.496 3.275 1.00 91.44 292 LYS A CA 1
ATOM 2333 C C . LYS A 1 292 ? -22.032 -13.301 4.401 1.00 91.44 292 LYS A C 1
ATOM 2335 O O . LYS A 1 292 ? -21.723 -14.476 4.229 1.00 91.44 292 LYS A O 1
ATOM 2340 N N . LEU A 1 293 ? -21.828 -12.666 5.551 1.00 88.75 293 LEU A N 1
ATOM 2341 C CA . LEU A 1 293 ? -21.315 -13.329 6.748 1.00 88.75 293 LEU A CA 1
ATOM 2342 C C . LEU A 1 293 ? -22.462 -13.912 7.576 1.00 88.75 293 LEU A C 1
ATOM 2344 O O . LEU A 1 293 ? -23.438 -13.219 7.859 1.00 88.75 293 LEU A O 1
ATOM 2348 N N . ASP A 1 294 ? -22.316 -15.160 8.024 1.00 88.56 294 ASP A N 1
ATOM 2349 C CA . ASP A 1 294 ? -23.282 -15.792 8.937 1.00 88.56 294 ASP A CA 1
ATOM 2350 C C . ASP A 1 294 ? -23.306 -15.110 10.311 1.00 88.56 294 ASP A C 1
ATOM 2352 O O . ASP A 1 294 ? -24.335 -15.062 10.987 1.00 88.56 294 ASP A O 1
ATOM 2356 N N . LYS A 1 295 ? -22.157 -14.570 10.731 1.00 85.50 295 LYS A N 1
ATOM 2357 C CA . LYS A 1 295 ? -21.996 -13.811 11.968 1.00 85.50 295 LYS A CA 1
ATOM 2358 C C . LYS A 1 295 ? -20.989 -12.689 11.754 1.00 85.50 295 LYS A C 1
ATOM 2360 O O . LYS A 1 295 ? -19.902 -12.922 11.224 1.00 85.50 295 LYS A O 1
ATOM 2365 N N . ALA A 1 296 ? -21.333 -11.488 12.214 1.00 84.56 296 ALA A N 1
ATOM 2366 C CA . ALA A 1 296 ? -20.398 -10.374 12.229 1.00 84.56 296 ALA A CA 1
ATOM 2367 C C . ALA A 1 296 ? -19.185 -10.713 13.116 1.00 84.56 296 ALA A C 1
ATOM 2369 O O . ALA A 1 296 ? -19.354 -11.294 14.196 1.00 84.56 296 ALA A O 1
ATOM 2370 N N . PRO A 1 297 ? -17.962 -10.360 12.696 1.00 89.00 297 PRO A N 1
ATOM 2371 C CA . PRO A 1 297 ? -16.793 -10.582 13.524 1.00 89.00 297 PRO A CA 1
ATOM 2372 C C . PRO A 1 297 ? -16.887 -9.775 14.817 1.00 89.00 297 PRO A C 1
ATOM 2374 O O . PRO A 1 297 ? -17.486 -8.692 14.866 1.00 89.00 297 PRO A O 1
ATOM 2377 N N . TYR A 1 298 ? -16.267 -10.312 15.862 1.00 92.06 298 TYR A N 1
ATOM 2378 C CA . TYR A 1 298 ? -16.042 -9.555 17.082 1.00 92.06 298 TYR A CA 1
ATOM 2379 C C . TYR A 1 298 ? -15.184 -8.328 16.788 1.00 92.06 298 TYR A C 1
ATOM 2381 O O . TYR A 1 298 ? -14.339 -8.346 15.889 1.00 92.06 298 TYR A O 1
ATOM 2389 N N . TRP A 1 299 ? -15.448 -7.264 17.532 1.00 92.38 299 TRP A N 1
ATOM 2390 C CA . TRP A 1 299 ? -14.586 -6.102 17.580 1.00 92.38 299 TRP A CA 1
ATOM 2391 C C . TRP A 1 299 ? -13.243 -6.475 18.200 1.00 92.38 299 TRP A C 1
ATOM 2393 O O . TRP A 1 299 ? -13.193 -7.216 19.184 1.00 92.38 299 TRP A O 1
ATOM 2403 N N . SER A 1 300 ? -12.186 -5.926 17.618 1.00 92.06 300 SER A N 1
ATOM 2404 C CA . SER A 1 300 ? -10.810 -5.963 18.102 1.00 92.06 300 SER A CA 1
ATOM 2405 C C . SER A 1 300 ? -10.312 -4.532 18.275 1.00 92.06 300 SER A C 1
ATOM 2407 O O . SER A 1 300 ? -10.876 -3.595 17.706 1.00 92.06 300 SER A O 1
ATOM 2409 N N . GLY A 1 301 ? -9.256 -4.355 19.053 1.00 92.19 301 GLY A N 1
ATOM 2410 C CA . GLY A 1 301 ? -8.511 -3.109 19.104 1.00 92.19 301 GLY A CA 1
ATOM 2411 C C . GLY A 1 301 ? -7.446 -3.020 18.016 1.00 92.19 301 GLY A C 1
ATOM 2412 O O . GLY A 1 301 ? -7.204 -3.947 17.240 1.00 92.19 301 GLY A O 1
ATOM 2413 N N . ARG A 1 302 ? -6.782 -1.868 17.982 1.00 90.19 302 ARG A N 1
ATOM 2414 C CA . ARG A 1 302 ? -5.657 -1.559 17.102 1.00 90.19 302 ARG A CA 1
ATOM 2415 C C . ARG A 1 302 ? -4.437 -1.233 17.945 1.00 90.19 302 ARG A C 1
ATOM 2417 O O . ARG A 1 302 ? -4.511 -0.383 18.826 1.00 90.19 302 ARG A O 1
ATOM 2424 N N . PHE A 1 303 ? -3.311 -1.876 17.651 1.00 91.38 303 PHE A N 1
ATOM 2425 C CA . PHE A 1 303 ? -2.047 -1.625 18.337 1.00 91.38 303 PHE A CA 1
ATOM 2426 C C . PHE A 1 303 ? -1.000 -1.057 17.383 1.00 91.38 303 PHE A C 1
ATOM 2428 O O . PHE A 1 303 ? -0.583 -1.721 16.435 1.00 91.38 303 PHE A O 1
ATOM 2435 N N . ASP A 1 304 ? -0.562 0.168 17.653 1.00 87.25 304 ASP A N 1
ATOM 2436 C CA . ASP A 1 304 ? 0.540 0.809 16.950 1.00 87.25 304 ASP A CA 1
ATOM 2437 C C . ASP A 1 304 ? 1.876 0.396 17.586 1.00 87.25 304 ASP A C 1
ATOM 2439 O O . ASP A 1 304 ? 2.178 0.749 18.729 1.00 87.25 304 ASP A O 1
ATOM 2443 N N . LEU A 1 305 ? 2.687 -0.354 16.835 1.00 82.81 305 LEU A N 1
ATOM 2444 C CA . LEU A 1 305 ? 4.004 -0.833 17.271 1.00 82.81 305 LEU A CA 1
ATOM 2445 C C . LEU A 1 305 ? 5.071 0.266 17.338 1.00 82.81 305 LEU A C 1
ATOM 2447 O O . LEU A 1 305 ? 6.073 0.092 18.032 1.00 82.81 305 LEU A O 1
ATOM 2451 N N . ARG A 1 306 ? 4.902 1.369 16.604 1.00 79.31 306 ARG A N 1
ATOM 2452 C CA . ARG A 1 306 ? 5.857 2.480 16.591 1.00 79.31 306 ARG A CA 1
ATOM 2453 C C . ARG A 1 306 ? 5.726 3.293 17.868 1.00 79.31 306 ARG A C 1
ATOM 2455 O O . ARG A 1 306 ? 6.726 3.570 18.533 1.00 79.31 306 ARG A O 1
ATOM 2462 N N . ASP A 1 307 ? 4.489 3.626 18.215 1.00 80.25 307 ASP A N 1
ATOM 2463 C CA . ASP A 1 307 ? 4.191 4.532 19.322 1.00 80.25 307 ASP A CA 1
ATOM 2464 C C . ASP A 1 307 ? 3.759 3.784 20.602 1.00 80.25 307 ASP A C 1
ATOM 2466 O O . ASP A 1 307 ? 3.648 4.396 21.667 1.00 80.25 307 ASP A O 1
ATOM 2470 N N . TYR A 1 308 ? 3.609 2.452 20.533 1.00 84.69 308 TYR A N 1
ATOM 2471 C CA . TYR A 1 308 ? 3.125 1.583 21.617 1.00 84.69 308 TYR A CA 1
ATOM 2472 C C . TYR A 1 308 ? 1.787 2.071 22.166 1.00 84.69 308 TYR A C 1
ATOM 2474 O O . TYR A 1 308 ? 1.600 2.253 23.374 1.00 84.69 308 TYR A O 1
ATOM 2482 N N . TYR A 1 309 ? 0.871 2.309 21.232 1.00 90.12 309 TYR A N 1
ATOM 2483 C CA . TYR A 1 309 ? -0.423 2.920 21.474 1.00 90.12 309 TYR A CA 1
ATOM 2484 C C . TYR A 1 309 ? -1.521 1.934 21.099 1.00 90.12 309 TYR A C 1
ATOM 2486 O O . TYR A 1 309 ? -1.556 1.433 19.977 1.00 90.12 309 TYR A O 1
ATOM 2494 N N . TYR A 1 310 ? -2.391 1.618 22.048 1.00 95.12 310 TYR A N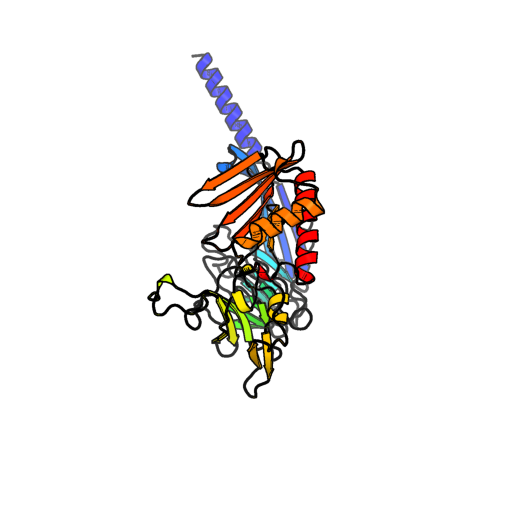 1
ATOM 2495 C CA . TYR A 1 310 ? -3.516 0.720 21.841 1.00 95.12 310 TYR A CA 1
ATOM 2496 C C . TYR A 1 310 ? -4.819 1.503 21.815 1.00 95.12 310 TYR A C 1
ATOM 2498 O O . TYR A 1 310 ? -5.046 2.323 22.700 1.00 95.12 310 TYR A O 1
ATOM 2506 N N . THR A 1 311 ? -5.671 1.229 20.833 1.00 94.50 311 THR A N 1
ATOM 2507 C CA . THR A 1 311 ? -6.937 1.931 20.614 1.00 94.50 311 THR A CA 1
ATOM 2508 C C . THR A 1 311 ? -8.075 0.932 20.466 1.00 94.50 311 THR A C 1
ATOM 2510 O O . THR A 1 311 ? -8.004 0.013 19.655 1.00 94.50 311 THR A O 1
ATOM 2513 N N . LEU A 1 312 ? -9.153 1.151 21.210 1.00 95.06 312 LEU A N 1
ATOM 2514 C CA . LEU A 1 312 ? -10.443 0.494 21.049 1.00 95.06 312 LEU A CA 1
ATOM 2515 C C . LEU A 1 312 ? -11.424 1.494 20.445 1.00 95.06 312 LEU A C 1
ATOM 2517 O O . LEU A 1 312 ? -11.625 2.576 21.001 1.00 95.06 312 LEU A O 1
ATOM 2521 N N . TYR A 1 313 ? -12.049 1.120 19.334 1.00 93.00 313 TYR A N 1
ATOM 2522 C CA . TYR A 1 313 ? -13.049 1.940 18.664 1.00 93.00 313 TYR A CA 1
ATOM 2523 C C . TYR A 1 313 ? -14.030 1.058 17.873 1.00 93.00 313 TYR A C 1
ATOM 2525 O O . TYR A 1 313 ? -13.583 0.099 17.239 1.00 93.00 313 TYR A O 1
ATOM 2533 N N . PRO A 1 314 ? -15.336 1.377 17.866 1.00 93.50 314 PRO A N 1
ATOM 2534 C CA . PRO A 1 314 ? -16.015 2.384 18.673 1.00 93.50 314 PRO A CA 1
ATOM 2535 C C . PRO A 1 314 ? -16.490 1.782 20.006 1.00 93.50 314 PRO A C 1
ATOM 2537 O O . PRO A 1 314 ? -17.034 0.680 20.054 1.00 93.50 314 PRO A O 1
ATOM 2540 N N . VAL A 1 315 ? -16.327 2.499 21.112 1.00 95.62 315 VAL A N 1
ATOM 2541 C CA . VAL A 1 315 ? -16.668 2.028 22.460 1.00 95.62 315 VAL A CA 1
ATOM 2542 C C . VAL A 1 315 ? -17.659 2.941 23.171 1.00 95.62 315 VAL A C 1
ATOM 2544 O O . VAL A 1 315 ? -17.686 4.154 22.982 1.00 95.62 315 VAL A O 1
ATOM 2547 N N . LYS A 1 316 ? -18.481 2.340 24.031 1.00 96.62 316 LYS A N 1
ATOM 2548 C CA . LYS A 1 316 ? -19.350 3.027 24.991 1.00 96.62 316 LYS A CA 1
ATOM 2549 C C . LYS A 1 316 ? -18.536 3.432 26.220 1.00 96.62 316 LYS A C 1
ATOM 2551 O O . LYS A 1 316 ? -17.533 2.796 26.544 1.00 96.62 316 LYS A O 1
ATOM 2556 N N . ALA A 1 317 ? -19.047 4.382 27.006 1.00 95.62 317 ALA A N 1
ATOM 2557 C CA . ALA A 1 317 ? -18.437 4.779 28.280 1.00 95.62 317 ALA A CA 1
ATOM 2558 C C . ALA A 1 317 ? -18.215 3.600 29.255 1.00 95.62 317 ALA A C 1
ATOM 2560 O O . ALA A 1 317 ? -17.282 3.614 30.057 1.00 95.62 317 ALA A O 1
ATOM 2561 N N . SER A 1 318 ? -19.025 2.537 29.148 1.00 97.12 318 SER A N 1
ATOM 2562 C CA . SER A 1 318 ? -18.872 1.302 29.928 1.00 97.12 318 SER A CA 1
ATOM 2563 C C . SER A 1 318 ? -17.584 0.522 29.640 1.00 97.12 318 SER A C 1
ATOM 2565 O O . SER A 1 318 ? -17.227 -0.339 30.436 1.00 97.12 318 SER A O 1
ATOM 2567 N N . MET A 1 319 ? -16.879 0.798 28.537 1.00 97.94 319 MET A N 1
ATOM 2568 C CA . MET A 1 319 ? -15.609 0.132 28.239 1.00 97.94 319 MET A CA 1
ATOM 2569 C C . MET A 1 319 ? -14.507 0.524 29.225 1.00 97.94 319 MET A C 1
ATOM 2571 O O . MET A 1 319 ? -13.682 -0.312 29.574 1.00 97.94 319 MET A O 1
ATOM 2575 N N . LEU A 1 320 ? -14.498 1.766 29.722 1.00 97.44 320 LEU A N 1
ATOM 2576 C CA . LEU A 1 320 ? -13.488 2.207 30.685 1.00 97.44 320 LEU A CA 1
ATOM 2577 C C . LEU A 1 320 ? -13.483 1.361 31.970 1.00 97.44 320 LEU A C 1
ATOM 2579 O O . LEU A 1 320 ? -12.426 0.825 32.296 1.00 97.44 320 LEU A O 1
ATOM 2583 N N . PRO A 1 321 ? -14.604 1.187 32.700 1.00 97.19 321 PRO A N 1
ATOM 2584 C CA . PRO A 1 321 ? -14.606 0.312 33.868 1.00 97.19 321 PRO A CA 1
ATOM 2585 C C . PRO A 1 321 ? -14.285 -1.147 33.512 1.00 97.19 321 PRO A C 1
ATOM 2587 O O . PRO A 1 321 ? -13.504 -1.758 34.229 1.00 97.19 321 PRO A O 1
ATOM 2590 N N . ALA A 1 322 ? -14.772 -1.679 32.384 1.00 97.94 322 ALA A N 1
ATOM 2591 C CA . ALA A 1 322 ? -14.448 -3.046 31.960 1.00 97.94 322 ALA A CA 1
ATOM 2592 C C . ALA A 1 322 ? -12.942 -3.250 31.699 1.00 97.94 322 ALA A C 1
ATOM 2594 O O . ALA A 1 322 ? -12.362 -4.265 32.091 1.00 97.94 322 ALA A O 1
ATOM 2595 N N . PHE A 1 323 ? -12.287 -2.263 31.081 1.00 98.12 323 PHE A N 1
ATOM 2596 C CA . PHE A 1 323 ? -10.847 -2.285 30.842 1.00 98.12 323 PHE A CA 1
ATOM 2597 C C . PHE A 1 323 ? -10.049 -2.148 32.146 1.00 98.12 323 PHE A C 1
ATOM 2599 O O . PHE A 1 323 ? -9.054 -2.844 32.331 1.00 98.12 323 PHE A O 1
ATOM 2606 N N . LEU A 1 324 ? -10.494 -1.308 33.087 1.00 97.88 324 LEU A N 1
ATOM 2607 C CA . LEU A 1 324 ? -9.869 -1.203 34.411 1.00 97.88 324 LEU A CA 1
ATOM 2608 C C . LEU A 1 324 ? -10.005 -2.503 35.218 1.00 97.88 324 LEU A C 1
ATOM 2610 O O . LEU A 1 324 ? -9.022 -2.941 35.810 1.00 97.88 324 LEU A O 1
ATOM 2614 N N . ASP A 1 325 ? -11.169 -3.155 35.184 1.00 98.00 325 ASP A N 1
ATOM 2615 C CA . ASP A 1 325 ? -11.385 -4.459 35.826 1.00 98.00 325 ASP A CA 1
ATOM 2616 C C . ASP A 1 325 ? -10.483 -5.542 35.203 1.00 98.00 325 ASP A C 1
ATOM 2618 O O . ASP A 1 325 ? -9.947 -6.416 35.895 1.00 98.00 325 ASP A O 1
ATOM 2622 N N . PHE A 1 326 ? -10.262 -5.475 33.886 1.00 98.25 326 PHE A N 1
ATOM 2623 C CA . PHE A 1 326 ? -9.277 -6.313 33.208 1.00 98.25 326 PHE A CA 1
ATOM 2624 C C . PHE A 1 326 ? -7.849 -6.040 33.702 1.00 98.25 326 PHE A C 1
ATOM 2626 O O . PHE A 1 326 ? -7.151 -6.996 34.044 1.00 98.25 326 PHE A O 1
ATOM 2633 N N . LEU A 1 327 ? -7.420 -4.776 33.794 1.00 97.69 327 LEU A N 1
ATOM 2634 C CA . LEU A 1 327 ? -6.091 -4.418 34.306 1.00 97.69 327 LEU A CA 1
ATOM 2635 C C . LEU A 1 327 ? -5.896 -4.861 35.762 1.00 97.69 327 LEU A C 1
ATOM 2637 O O . LEU A 1 327 ? -4.818 -5.341 36.119 1.00 97.69 327 LEU A O 1
ATOM 2641 N N . GLU A 1 328 ? -6.929 -4.761 36.597 1.00 97.38 328 GLU A N 1
ATOM 2642 C CA . GLU A 1 328 ? -6.889 -5.252 37.973 1.00 97.38 328 GLU A CA 1
ATOM 2643 C C . GLU A 1 328 ? -6.657 -6.766 38.014 1.00 97.38 328 GLU A C 1
ATOM 2645 O O . GLU A 1 328 ? -5.782 -7.241 38.735 1.00 97.38 328 GLU A O 1
ATOM 2650 N N . ARG A 1 329 ? -7.369 -7.538 37.187 1.00 97.25 329 ARG A N 1
ATOM 2651 C CA . ARG A 1 329 ? -7.202 -8.997 37.125 1.00 97.25 329 ARG A CA 1
ATOM 2652 C C . ARG A 1 329 ? -5.863 -9.429 36.522 1.00 97.25 329 ARG A C 1
ATOM 2654 O O . ARG A 1 329 ? -5.246 -10.361 37.030 1.00 97.25 329 ARG A O 1
ATOM 2661 N N . GLU A 1 330 ? -5.441 -8.802 35.428 1.00 96.31 330 GLU A N 1
ATOM 2662 C CA . GLU A 1 330 ? -4.276 -9.225 34.637 1.00 96.31 330 GLU A CA 1
ATOM 2663 C C . GLU A 1 330 ? -2.948 -8.731 35.234 1.00 96.31 330 GLU A C 1
ATOM 2665 O O . GLU A 1 330 ? -1.911 -9.394 35.118 1.00 96.31 330 GLU A O 1
ATOM 2670 N N . MET A 1 331 ? -2.974 -7.557 35.875 1.00 95.31 331 MET A N 1
ATOM 2671 C CA . MET A 1 331 ? -1.782 -6.864 36.372 1.00 95.31 331 MET A CA 1
ATOM 2672 C C . MET A 1 331 ? -1.805 -6.603 37.882 1.00 95.31 331 MET A C 1
ATOM 2674 O O . MET A 1 331 ? -0.782 -6.205 38.438 1.00 95.31 331 MET A O 1
ATOM 2678 N N . GLY A 1 332 ? -2.936 -6.812 38.562 1.00 95.81 332 GLY A N 1
ATOM 2679 C CA . GLY A 1 332 ? -3.102 -6.436 39.969 1.00 95.81 332 GLY A CA 1
ATOM 2680 C C . GLY A 1 332 ? -3.219 -4.924 40.183 1.00 95.81 332 GLY A C 1
ATOM 2681 O O . GLY A 1 332 ? -3.047 -4.454 41.307 1.00 95.81 332 GLY A O 1
ATOM 2682 N N . TRP A 1 333 ? -3.446 -4.142 39.120 1.00 95.94 333 TRP A N 1
ATOM 2683 C CA . TRP A 1 333 ? -3.532 -2.684 39.197 1.00 95.94 333 TRP A CA 1
ATOM 2684 C C . TRP A 1 333 ? -4.920 -2.258 39.664 1.00 95.94 333 TRP A C 1
ATOM 2686 O O . TRP A 1 333 ? -5.885 -2.301 38.912 1.00 95.94 333 TRP A O 1
ATOM 2696 N N . THR A 1 334 ? -5.005 -1.837 40.919 1.00 94.94 334 THR A N 1
ATOM 2697 C CA . THR A 1 334 ? -6.259 -1.417 41.555 1.00 94.94 334 THR A CA 1
ATOM 2698 C C . THR A 1 334 ? -6.460 0.095 41.427 1.00 94.94 334 THR A C 1
ATOM 2700 O O . THR A 1 334 ? -5.584 0.828 40.965 1.00 94.94 334 THR A O 1
ATOM 2703 N N . LYS A 1 335 ? -7.575 0.616 41.954 1.00 92.81 335 LYS A N 1
ATOM 2704 C CA . LYS A 1 335 ? -7.801 2.071 42.075 1.00 92.81 335 LYS A CA 1
ATOM 2705 C C . LYS A 1 335 ? -6.674 2.815 42.803 1.00 92.81 335 LYS A C 1
ATOM 2707 O O . LYS A 1 335 ? -6.462 3.987 42.522 1.00 92.81 335 LYS A O 1
ATOM 2712 N N . ALA A 1 336 ? -5.937 2.155 43.702 1.00 94.25 336 ALA A N 1
ATOM 2713 C CA . ALA A 1 336 ? -4.800 2.764 44.397 1.00 94.25 336 ALA A CA 1
ATOM 2714 C C . ALA A 1 336 ? -3.608 3.061 43.467 1.00 94.25 336 ALA A C 1
ATOM 2716 O O . ALA A 1 336 ? -2.752 3.872 43.808 1.00 94.25 336 ALA A O 1
ATOM 2717 N N . ASN A 1 337 ? -3.552 2.423 42.294 1.00 96.75 337 ASN A N 1
ATOM 2718 C CA . ASN A 1 337 ? -2.539 2.687 41.277 1.00 96.75 337 ASN A CA 1
ATOM 2719 C C . ASN A 1 337 ? -2.868 3.919 40.423 1.00 96.75 337 ASN A C 1
ATOM 2721 O O . ASN A 1 337 ? -1.984 4.419 39.733 1.00 96.75 337 ASN A O 1
ATOM 2725 N N . ILE A 1 338 ? -4.103 4.428 40.455 1.00 96.06 338 ILE A N 1
ATOM 2726 C CA . ILE A 1 338 ? -4.490 5.634 39.718 1.00 96.06 338 ILE A CA 1
ATOM 2727 C C . ILE A 1 338 ? -3.961 6.848 40.485 1.00 96.06 338 ILE A C 1
ATOM 2729 O O . ILE A 1 338 ? -4.499 7.234 41.520 1.00 96.06 338 ILE A O 1
ATOM 2733 N N . VAL A 1 339 ? -2.882 7.445 39.980 1.00 95.38 339 VAL A N 1
ATOM 2734 C CA . VAL A 1 339 ? -2.231 8.613 40.598 1.00 95.38 339 VAL A CA 1
ATOM 2735 C C . VAL A 1 339 ? -2.780 9.939 40.077 1.00 95.38 339 VAL A C 1
ATOM 2737 O O . VAL A 1 339 ? -2.509 10.991 40.653 1.00 95.38 339 VAL A O 1
ATOM 2740 N N . GLU A 1 340 ? -3.546 9.896 38.990 1.00 94.62 340 GLU A N 1
ATOM 2741 C CA . GLU A 1 340 ? -4.181 11.055 38.374 1.00 94.62 340 GLU A CA 1
ATOM 2742 C C . GLU A 1 340 ? -5.452 10.620 37.641 1.00 94.62 340 GLU A C 1
ATOM 2744 O O . GLU A 1 340 ? -5.437 9.622 36.924 1.00 94.62 340 GLU A O 1
ATOM 2749 N N . ASP A 1 341 ? -6.532 11.379 37.813 1.00 95.00 341 ASP A N 1
ATOM 2750 C CA . ASP A 1 341 ? -7.798 11.238 37.088 1.00 95.00 341 ASP A CA 1
ATOM 2751 C C . ASP A 1 341 ? -8.255 12.645 36.713 1.00 95.00 341 ASP A C 1
ATOM 2753 O O . ASP A 1 341 ? -8.597 13.457 37.579 1.00 95.00 341 ASP A O 1
ATOM 2757 N N . LYS A 1 342 ? -8.146 12.975 35.429 1.00 93.06 342 LYS A N 1
ATOM 2758 C CA . LYS A 1 342 ? -8.437 14.306 34.903 1.00 93.06 342 LYS A CA 1
ATOM 2759 C C . LYS A 1 342 ? -9.424 14.208 33.762 1.00 93.06 342 LYS A C 1
ATOM 2761 O O . LYS A 1 342 ? -9.322 13.331 32.915 1.00 93.06 342 LYS A O 1
ATOM 2766 N N . PHE A 1 343 ? -10.326 15.174 33.701 1.00 91.88 343 PHE A N 1
ATOM 2767 C CA . PHE A 1 343 ? -11.155 15.409 32.530 1.00 91.88 343 PHE A CA 1
ATOM 2768 C C . PHE A 1 343 ? -10.664 16.664 31.808 1.00 91.88 343 PHE A C 1
ATOM 2770 O O . PHE A 1 343 ? -10.378 17.675 32.453 1.00 91.88 343 PHE A O 1
ATOM 2777 N N . HIS A 1 344 ? -10.574 16.599 30.484 1.00 85.94 344 HIS A N 1
ATOM 2778 C CA . HIS A 1 344 ? -10.246 17.730 29.626 1.00 85.94 344 HIS A CA 1
ATOM 2779 C C . HIS A 1 344 ? -11.185 17.738 28.419 1.00 85.94 344 HIS A C 1
ATOM 2781 O O . HIS A 1 344 ? -11.425 16.692 27.830 1.00 85.94 344 HIS A O 1
ATOM 2787 N N . GLU A 1 345 ? -11.651 18.916 27.999 1.00 81.69 345 GLU A N 1
ATOM 2788 C CA . GLU A 1 345 ? -12.598 19.053 26.880 1.00 81.69 345 GLU A CA 1
ATOM 2789 C C . GLU A 1 345 ? -12.108 18.389 25.578 1.00 81.69 345 GLU A C 1
ATOM 2791 O O . GLU A 1 345 ? -12.848 17.621 24.987 1.00 81.69 345 GLU A O 1
ATOM 2796 N N . TYR A 1 346 ? -10.843 18.588 25.182 1.00 77.19 346 TYR A N 1
ATOM 2797 C CA . TYR A 1 346 ? -10.280 17.979 23.962 1.00 77.19 346 TYR A CA 1
ATOM 2798 C C . TYR A 1 346 ? -9.739 16.550 24.108 1.00 77.19 346 TYR A C 1
ATOM 2800 O O . TYR A 1 346 ? -9.449 15.903 23.104 1.00 77.19 346 TYR A O 1
ATOM 2808 N N . THR A 1 347 ? -9.492 16.069 25.330 1.00 79.12 347 THR A N 1
ATOM 2809 C CA . THR A 1 347 ? -8.861 14.749 25.533 1.00 79.12 347 THR A CA 1
ATOM 2810 C C . THR A 1 347 ? -9.725 13.787 26.331 1.00 79.12 347 THR A C 1
ATOM 2812 O O . THR A 1 347 ? -9.238 12.732 26.716 1.00 79.12 347 THR A O 1
ATOM 2815 N N . GLY A 1 348 ? -10.975 14.142 26.625 1.00 90.38 348 GLY A N 1
ATOM 2816 C CA . GLY A 1 348 ? -11.863 13.332 27.448 1.00 90.38 348 GLY A CA 1
ATOM 2817 C C . GLY A 1 348 ? -11.308 13.069 28.852 1.00 90.38 348 GLY A C 1
ATOM 2818 O O . GLY A 1 348 ? -10.580 13.884 29.433 1.00 90.38 348 GLY A O 1
ATOM 2819 N N . ARG A 1 349 ? -11.663 11.914 29.418 1.00 95.00 349 ARG A N 1
ATOM 2820 C CA . ARG A 1 349 ? -11.184 11.468 30.730 1.00 95.00 349 ARG A CA 1
ATOM 2821 C C . ARG A 1 349 ? -9.867 10.715 30.581 1.00 95.00 349 ARG A C 1
ATOM 2823 O O . ARG A 1 349 ? -9.804 9.710 29.882 1.00 95.00 349 ARG A O 1
ATOM 2830 N N . ARG A 1 350 ? -8.829 11.161 31.281 1.00 94.31 350 ARG A N 1
ATOM 2831 C CA . ARG A 1 350 ? -7.492 10.566 31.304 1.00 94.31 350 ARG A CA 1
ATOM 2832 C C . ARG A 1 350 ? -7.138 10.102 32.710 1.00 94.31 350 ARG A C 1
ATOM 2834 O O . ARG A 1 350 ? -7.207 10.879 33.661 1.00 94.31 350 ARG A O 1
ATOM 2841 N N . LEU A 1 351 ? -6.708 8.852 32.810 1.00 95.50 351 LEU A N 1
ATOM 2842 C CA . LEU A 1 351 ? -6.192 8.227 34.017 1.00 95.50 351 LEU A CA 1
ATOM 2843 C C . LEU A 1 351 ? -4.696 7.967 33.847 1.00 95.50 351 LEU A C 1
ATOM 2845 O O . LEU A 1 351 ? -4.293 7.336 32.869 1.00 95.50 351 LEU A O 1
ATOM 2849 N N . THR A 1 352 ? -3.894 8.387 34.822 1.00 95.44 352 THR A N 1
ATOM 2850 C CA . THR A 1 352 ? -2.485 7.986 34.917 1.00 95.44 352 THR A CA 1
ATOM 2851 C C . THR A 1 352 ? -2.368 6.870 35.948 1.00 95.44 352 THR A C 1
ATOM 2853 O O . THR A 1 352 ? -2.648 7.077 37.131 1.00 95.44 352 THR A O 1
ATOM 2856 N N . ILE A 1 353 ? -1.930 5.689 35.516 1.00 95.12 353 ILE A N 1
ATOM 2857 C CA . ILE A 1 353 ? -1.731 4.512 36.370 1.00 95.12 353 ILE A CA 1
ATOM 2858 C C . ILE A 1 353 ? -0.238 4.355 36.661 1.00 95.12 353 ILE A C 1
ATOM 2860 O O . ILE A 1 353 ? 0.565 4.283 35.733 1.00 95.12 353 ILE A O 1
ATOM 2864 N N . ALA A 1 354 ? 0.146 4.288 37.936 1.00 93.75 354 ALA A N 1
ATOM 2865 C CA . ALA A 1 354 ? 1.518 4.058 38.373 1.00 93.75 354 ALA A CA 1
ATOM 2866 C C . ALA A 1 354 ? 1.728 2.622 38.880 1.00 93.75 354 ALA A C 1
ATOM 2868 O O . ALA A 1 354 ? 0.976 2.111 39.715 1.00 93.75 354 ALA A O 1
ATOM 2869 N N . SER A 1 355 ? 2.806 1.994 38.414 1.00 89.62 355 SER A N 1
ATOM 2870 C CA . SER A 1 355 ? 3.266 0.674 38.846 1.00 89.62 355 SER A CA 1
ATOM 2871 C C . SER A 1 355 ? 4.777 0.723 39.067 1.00 89.62 355 SER A C 1
ATOM 2873 O O . SER A 1 355 ? 5.562 0.602 38.127 1.00 89.62 355 SER A O 1
ATOM 2875 N N . GLY A 1 356 ? 5.193 0.943 40.318 1.00 86.44 356 GLY A N 1
ATOM 2876 C CA . GLY A 1 356 ? 6.589 1.247 40.638 1.00 86.44 356 GLY A CA 1
ATOM 2877 C C . GLY A 1 356 ? 7.007 2.593 40.038 1.00 86.44 356 GLY A C 1
ATOM 2878 O O . GLY A 1 356 ? 6.329 3.598 40.240 1.00 86.44 356 GLY A O 1
ATOM 2879 N N . GLU A 1 357 ? 8.108 2.609 39.287 1.00 86.25 357 GLU A N 1
ATOM 2880 C CA . GLU A 1 357 ? 8.596 3.809 38.586 1.00 86.25 357 GLU A CA 1
ATOM 2881 C C . GLU A 1 357 ? 7.895 4.048 37.236 1.00 86.25 357 GLU A C 1
ATOM 2883 O O . GLU A 1 357 ? 8.029 5.122 36.645 1.00 86.25 357 GLU A O 1
ATOM 2888 N N . GLN A 1 358 ? 7.127 3.069 36.745 1.00 89.88 358 GLN A N 1
ATOM 2889 C CA . GLN A 1 358 ? 6.455 3.151 35.451 1.00 89.88 358 GLN A CA 1
ATOM 2890 C C . GLN A 1 358 ? 5.079 3.806 35.562 1.00 89.88 358 GLN A C 1
ATOM 2892 O O . GLN A 1 358 ? 4.333 3.565 36.514 1.00 89.88 358 GLN A O 1
ATOM 2897 N N . LYS A 1 359 ? 4.729 4.610 34.553 1.00 92.75 359 LYS A N 1
ATOM 2898 C CA . LYS A 1 359 ? 3.420 5.256 34.424 1.00 92.75 359 LYS A CA 1
ATOM 2899 C C . LYS A 1 359 ? 2.783 4.962 33.070 1.00 92.75 359 LYS A C 1
ATOM 2901 O O . LYS A 1 359 ? 3.460 4.992 32.043 1.00 92.75 359 LYS A O 1
ATOM 2906 N N . TYR A 1 360 ? 1.477 4.749 33.073 1.00 94.00 360 TYR A N 1
ATOM 2907 C CA . TYR A 1 360 ? 0.674 4.435 31.894 1.00 94.00 360 TYR A CA 1
ATOM 2908 C C . TYR A 1 360 ? -0.515 5.380 31.800 1.00 94.00 360 TYR A C 1
ATOM 2910 O O . TYR A 1 360 ? -1.028 5.823 32.826 1.00 94.00 360 TYR A O 1
ATOM 2918 N N . ASP A 1 361 ? -0.944 5.666 30.578 1.00 94.12 361 ASP A N 1
ATOM 2919 C CA . ASP A 1 361 ? -2.123 6.471 30.289 1.00 94.12 361 ASP A CA 1
ATOM 2920 C C . ASP A 1 361 ? -3.268 5.554 29.849 1.00 94.12 361 ASP A C 1
ATOM 2922 O O . ASP A 1 361 ? -3.088 4.727 28.955 1.00 94.12 361 ASP A O 1
ATOM 2926 N N . VAL A 1 362 ? -4.444 5.725 30.454 1.00 96.38 362 VAL A N 1
ATOM 2927 C CA . VAL A 1 362 ? -5.727 5.246 29.920 1.00 96.38 362 VAL A CA 1
ATOM 2928 C C . VAL A 1 362 ? -6.574 6.472 29.619 1.00 96.38 362 VAL A C 1
ATOM 2930 O O . VAL A 1 362 ? -6.767 7.314 30.495 1.00 96.38 362 VAL A O 1
ATOM 2933 N N . CYS A 1 363 ? -7.089 6.594 28.404 1.00 95.44 363 CYS A N 1
ATOM 2934 C CA . CYS A 1 363 ? -7.894 7.740 28.002 1.00 95.44 363 CYS A CA 1
ATOM 2935 C C . CYS A 1 363 ? -9.205 7.266 27.379 1.00 95.44 363 CYS A C 1
ATOM 2937 O O . CYS A 1 363 ? -9.196 6.394 26.523 1.00 95.44 363 CYS A O 1
ATOM 2939 N N . LEU A 1 364 ? -10.327 7.821 27.831 1.00 96.75 364 LEU A N 1
ATOM 2940 C CA . LEU A 1 364 ? -11.644 7.633 27.232 1.00 96.75 364 LEU A CA 1
ATOM 2941 C C . LEU A 1 364 ? -12.124 8.977 26.687 1.00 96.75 364 LEU A C 1
ATOM 2943 O O . LEU A 1 364 ? -12.300 9.930 27.453 1.00 96.75 364 LEU A O 1
ATOM 2947 N N . LYS A 1 365 ? -12.405 9.017 25.389 1.00 94.81 365 LYS A N 1
ATOM 2948 C CA . LYS A 1 365 ? -13.101 10.118 24.728 1.00 94.81 365 LYS A CA 1
ATOM 2949 C C . LYS A 1 365 ? -14.476 9.635 24.286 1.00 94.81 365 LYS A C 1
ATOM 2951 O O . LYS A 1 365 ? -14.599 8.841 23.358 1.00 94.81 365 LYS A O 1
ATOM 2956 N N . GLU A 1 366 ? -15.508 10.051 25.013 1.00 90.25 366 GLU A N 1
ATOM 2957 C CA . GLU A 1 366 ? -16.874 9.561 24.791 1.00 90.25 366 GLU A CA 1
ATOM 2958 C C . GLU A 1 366 ? -17.491 10.092 23.491 1.00 90.25 366 GLU A C 1
ATOM 2960 O O . GLU A 1 366 ? -18.217 9.364 22.819 1.00 90.25 366 GLU A O 1
ATOM 2965 N N . ASP A 1 367 ? -17.170 11.330 23.124 1.00 88.81 367 ASP A N 1
ATOM 2966 C CA . ASP A 1 367 ? -17.574 11.988 21.880 1.00 88.81 367 ASP A CA 1
ATOM 2967 C C . ASP A 1 367 ? -16.959 11.323 20.642 1.00 88.81 367 ASP A C 1
ATOM 2969 O O . ASP A 1 367 ? -17.650 11.102 19.651 1.00 88.81 367 ASP A O 1
ATOM 2973 N N . GLU A 1 368 ? -15.691 10.920 20.733 1.00 90.31 368 GLU A N 1
ATOM 2974 C CA . GLU A 1 368 ? -14.999 10.146 19.695 1.00 90.31 368 GLU A CA 1
ATOM 2975 C C . GLU A 1 368 ? -15.253 8.629 19.800 1.00 90.31 368 GLU A C 1
ATOM 2977 O O . GLU A 1 368 ? -14.726 7.867 18.993 1.00 90.31 368 GLU A O 1
ATOM 2982 N N . GLN A 1 369 ? -16.026 8.162 20.790 1.00 94.06 369 GLN A N 1
ATOM 2983 C CA . GLN A 1 369 ? -16.255 6.737 21.072 1.00 94.06 369 GLN A CA 1
ATOM 2984 C C . GLN A 1 369 ? -14.951 5.920 21.127 1.00 94.06 369 GLN A C 1
ATOM 2986 O O . GLN A 1 369 ? -14.896 4.801 20.620 1.00 94.06 369 GLN A O 1
ATOM 2991 N N . SER A 1 370 ? -13.879 6.463 21.705 1.00 94.88 370 SER A N 1
ATOM 2992 C CA . SER A 1 370 ? -12.562 5.818 21.704 1.00 94.88 370 SER A CA 1
ATOM 2993 C C . SER A 1 370 ? -12.014 5.630 23.116 1.00 94.88 370 SER A C 1
ATOM 2995 O O . SER A 1 370 ? -12.128 6.506 23.977 1.00 94.88 370 SER A O 1
ATOM 2997 N N . LEU A 1 371 ? -11.414 4.461 23.363 1.00 96.88 371 LEU A N 1
ATOM 2998 C CA . LEU A 1 371 ? -10.587 4.213 24.542 1.00 96.88 371 LEU A CA 1
ATOM 2999 C C . LEU A 1 371 ? -9.170 3.895 24.098 1.00 96.88 371 LEU A C 1
ATOM 3001 O O . LEU A 1 371 ? -8.971 3.061 23.218 1.00 96.88 371 LEU A O 1
ATOM 3005 N N . THR A 1 372 ? -8.186 4.520 24.729 1.00 95.81 372 THR A N 1
ATOM 3006 C CA . THR A 1 372 ? -6.781 4.304 24.413 1.00 95.81 372 THR A CA 1
ATOM 3007 C C . THR A 1 372 ? -5.968 3.930 25.640 1.00 95.81 372 THR A C 1
ATOM 3009 O O . THR A 1 372 ? -6.279 4.323 26.767 1.00 95.81 372 THR A O 1
ATOM 3012 N N . PHE A 1 373 ? -4.918 3.145 25.411 1.00 96.00 373 PHE A N 1
ATOM 3013 C CA . PHE A 1 373 ? -3.958 2.726 26.421 1.00 96.00 373 PHE A CA 1
ATOM 3014 C C . PHE A 1 373 ? -2.534 2.827 25.881 1.00 96.00 373 PHE A C 1
ATOM 3016 O O . PHE A 1 373 ? -2.222 2.309 24.808 1.00 96.00 373 PHE A O 1
ATOM 3023 N N . SER A 1 374 ? -1.648 3.471 26.635 1.00 93.38 374 SER A N 1
ATOM 3024 C CA . SER A 1 374 ? -0.247 3.627 26.243 1.00 93.38 374 SER A CA 1
ATOM 3025 C C . SER A 1 374 ? 0.673 3.805 27.444 1.00 93.38 374 SER A C 1
ATOM 3027 O O . SER A 1 374 ? 0.243 3.951 28.591 1.00 93.38 374 SER A O 1
ATOM 3029 N N . ARG A 1 375 ? 1.983 3.863 27.186 1.00 89.56 375 ARG A N 1
ATOM 3030 C CA . ARG A 1 375 ? 2.919 4.452 28.155 1.00 89.56 375 ARG A CA 1
ATOM 3031 C C . ARG A 1 375 ? 2.549 5.911 28.436 1.00 89.56 375 ARG A C 1
ATOM 3033 O O . ARG A 1 375 ? 1.959 6.576 27.581 1.00 89.56 375 ARG A O 1
ATOM 3040 N N . TYR A 1 376 ? 2.979 6.424 29.585 1.00 87.50 376 TYR A N 1
ATOM 3041 C CA . TYR A 1 376 ? 2.828 7.839 29.898 1.00 87.50 376 TYR A CA 1
ATOM 3042 C C . TYR A 1 376 ? 3.581 8.708 28.883 1.00 87.50 376 TYR A C 1
ATOM 3044 O O . TYR A 1 376 ? 4.783 8.515 28.656 1.00 87.50 376 TYR A O 1
ATOM 3052 N N . LEU A 1 377 ? 2.879 9.674 28.281 1.00 77.06 377 LEU A N 1
ATOM 3053 C CA . LEU A 1 377 ? 3.417 10.500 27.189 1.00 77.06 377 LEU A CA 1
ATOM 3054 C C . LEU A 1 377 ? 4.737 11.194 27.567 1.00 77.06 377 LEU A C 1
ATOM 3056 O O . LEU A 1 377 ? 5.680 11.201 26.777 1.00 77.06 377 LEU A O 1
ATOM 3060 N N . TYR A 1 378 ? 4.816 11.720 28.793 1.00 75.44 378 TYR A N 1
ATOM 3061 C CA . TYR A 1 378 ? 5.962 12.488 29.295 1.00 75.44 378 TYR A CA 1
ATOM 3062 C C . TYR A 1 378 ? 6.980 11.646 30.077 1.00 75.44 378 TYR A C 1
ATOM 3064 O O . TYR A 1 378 ? 7.777 12.195 30.838 1.00 75.44 378 TYR A O 1
ATOM 3072 N N . ALA A 1 379 ? 6.956 10.318 29.935 1.00 70.69 379 ALA A N 1
ATOM 3073 C CA . ALA A 1 379 ? 8.047 9.489 30.434 1.00 70.69 379 ALA A CA 1
ATOM 3074 C C . ALA A 1 379 ? 9.348 9.867 29.702 1.00 70.69 379 ALA A C 1
ATOM 3076 O O . ALA A 1 379 ? 9.368 9.967 28.475 1.00 70.69 379 ALA A O 1
ATOM 3077 N N . SER A 1 380 ? 10.423 10.098 30.459 1.00 60.16 380 SER A N 1
ATOM 3078 C CA . SER A 1 380 ? 11.698 10.606 29.937 1.00 60.16 380 SER A CA 1
ATOM 3079 C C . SER A 1 380 ? 12.444 9.612 29.044 1.00 60.16 380 SER A C 1
ATOM 3081 O O . SER A 1 380 ? 13.315 10.030 28.288 1.00 60.16 380 SER A O 1
ATOM 3083 N N . GLU A 1 381 ? 12.100 8.320 29.096 1.00 63.41 381 GLU A N 1
ATOM 3084 C CA . GLU A 1 381 ? 12.727 7.272 28.288 1.00 63.41 381 GLU A CA 1
ATOM 3085 C C . GLU A 1 381 ? 11.691 6.267 27.764 1.00 63.41 381 GLU A C 1
ATOM 3087 O O . GLU A 1 381 ? 10.849 5.757 28.507 1.00 63.41 381 GLU A O 1
ATOM 3092 N N . ASN A 1 382 ? 11.770 5.959 26.465 1.00 66.81 382 ASN A N 1
ATOM 3093 C CA . ASN A 1 382 ? 11.056 4.838 25.857 1.00 66.81 382 ASN A CA 1
ATOM 3094 C C . ASN A 1 382 ? 11.825 3.547 26.173 1.00 66.81 382 ASN A C 1
ATOM 3096 O O . ASN A 1 382 ? 12.669 3.115 25.388 1.00 66.81 382 ASN A O 1
ATOM 3100 N N . SER A 1 383 ? 11.603 2.988 27.363 1.00 75.94 383 SER A N 1
ATOM 3101 C CA . SER A 1 383 ? 12.331 1.802 27.817 1.00 75.94 383 SER A CA 1
ATOM 3102 C C . SER A 1 383 ? 11.738 0.507 27.224 1.00 75.94 383 SER A C 1
ATOM 3104 O O . SER A 1 383 ? 10.516 0.417 27.041 1.00 75.94 383 SER A O 1
ATOM 3106 N N . PRO A 1 384 ? 12.553 -0.529 26.946 1.00 84.94 384 PRO A N 1
ATOM 3107 C CA . PRO A 1 384 ? 12.065 -1.844 26.509 1.00 84.94 384 PRO A CA 1
ATOM 3108 C C . PRO A 1 384 ? 11.023 -2.466 27.455 1.00 84.94 384 PRO A C 1
ATOM 3110 O O . PRO A 1 384 ? 10.163 -3.242 27.036 1.00 84.94 384 PRO A O 1
ATOM 3113 N N . GLU A 1 385 ? 11.060 -2.115 28.739 1.00 85.88 385 GLU A N 1
ATOM 3114 C CA . GLU A 1 385 ? 10.101 -2.571 29.742 1.00 85.88 385 GLU A CA 1
ATOM 3115 C C . GLU A 1 385 ? 8.706 -1.975 29.517 1.00 85.88 385 GLU A C 1
ATOM 3117 O O . GLU A 1 385 ? 7.719 -2.693 29.677 1.00 85.88 385 GLU A O 1
ATOM 3122 N N . TYR A 1 386 ? 8.593 -0.704 29.103 1.00 86.94 386 TYR A N 1
ATOM 3123 C CA . TYR A 1 386 ? 7.298 -0.128 28.714 1.00 86.94 386 TYR A CA 1
ATOM 3124 C C . TYR A 1 386 ? 6.694 -0.895 27.545 1.00 86.94 386 TYR A C 1
ATOM 3126 O O . TYR A 1 386 ? 5.529 -1.286 27.596 1.00 86.94 386 TYR A O 1
ATOM 3134 N N . GLN A 1 387 ? 7.514 -1.155 26.528 1.00 86.88 387 GLN A N 1
ATOM 3135 C CA . GLN A 1 387 ? 7.116 -1.863 25.317 1.00 86.88 387 GLN A CA 1
ATOM 3136 C C . GLN A 1 387 ? 6.588 -3.261 25.639 1.00 86.88 387 GLN A C 1
ATOM 3138 O O . GLN A 1 387 ? 5.505 -3.646 25.197 1.00 86.88 387 GLN A O 1
ATOM 3143 N N . LYS A 1 388 ? 7.317 -3.994 26.487 1.00 90.44 388 LYS A N 1
ATOM 3144 C CA . LYS A 1 388 ? 6.936 -5.333 26.935 1.00 90.44 388 LYS A CA 1
ATOM 3145 C C . LYS A 1 388 ? 5.631 -5.334 27.734 1.00 90.44 388 LYS A C 1
ATOM 3147 O O . LYS A 1 388 ? 4.781 -6.186 27.484 1.00 90.44 388 LYS A O 1
ATOM 3152 N N . THR A 1 389 ? 5.458 -4.408 28.681 1.00 92.25 389 THR A N 1
ATOM 3153 C CA . THR A 1 389 ? 4.241 -4.349 29.509 1.00 92.25 389 THR A CA 1
ATOM 3154 C C . THR A 1 389 ? 3.020 -3.954 28.689 1.00 92.25 389 THR A C 1
ATOM 3156 O O . THR A 1 389 ? 1.995 -4.625 28.788 1.00 92.25 389 THR A O 1
ATOM 3159 N N . VAL A 1 390 ? 3.128 -2.917 27.848 1.00 93.00 390 VAL A N 1
ATOM 3160 C CA . VAL A 1 390 ? 2.018 -2.500 26.979 1.00 93.00 390 VAL A CA 1
ATOM 3161 C C . VAL A 1 390 ? 1.631 -3.645 26.052 1.00 93.00 390 VAL A C 1
ATOM 3163 O O . VAL A 1 390 ? 0.466 -4.027 26.021 1.00 93.00 390 VAL A O 1
ATOM 3166 N N . LYS A 1 391 ? 2.606 -4.267 25.379 1.00 93.69 391 LYS A N 1
ATOM 3167 C CA . LYS A 1 391 ? 2.336 -5.395 24.487 1.00 93.69 391 LYS A CA 1
ATOM 3168 C C . LYS A 1 391 ? 1.671 -6.574 25.207 1.00 93.69 391 LYS A C 1
ATOM 3170 O O . LYS A 1 391 ? 0.730 -7.137 24.666 1.00 93.69 391 LYS A O 1
ATOM 3175 N N . LYS A 1 392 ? 2.099 -6.918 26.429 1.00 95.25 392 LYS A N 1
ATOM 3176 C CA . LYS A 1 392 ? 1.451 -7.978 27.223 1.00 95.25 392 LYS A CA 1
ATOM 3177 C C . LYS A 1 392 ? -0.032 -7.672 27.460 1.00 95.25 392 LYS A C 1
ATOM 3179 O O . LYS A 1 392 ? -0.869 -8.538 27.247 1.00 95.25 392 LYS A O 1
ATOM 3184 N N . ILE A 1 393 ? -0.344 -6.457 27.911 1.00 96.56 393 ILE A N 1
ATOM 3185 C CA . ILE A 1 393 ? -1.720 -6.029 28.205 1.00 96.56 393 ILE A CA 1
ATOM 3186 C C . ILE A 1 393 ? -2.579 -6.093 26.938 1.00 96.56 393 ILE A C 1
ATOM 3188 O O . ILE A 1 393 ? -3.679 -6.636 26.981 1.00 96.56 393 ILE A O 1
ATOM 3192 N N . VAL A 1 394 ? -2.049 -5.595 25.819 1.00 96.31 394 VAL A N 1
ATOM 3193 C CA . VAL A 1 394 ? -2.710 -5.634 24.510 1.00 96.31 394 VAL A CA 1
ATOM 3194 C C . VAL A 1 394 ? -2.981 -7.067 24.069 1.00 96.31 394 VAL A C 1
ATOM 3196 O O . VAL A 1 394 ? -4.130 -7.408 23.816 1.00 96.31 394 VAL A O 1
ATOM 3199 N N . ASP A 1 395 ? -1.955 -7.921 24.029 1.00 96.69 395 ASP A N 1
ATOM 3200 C CA . ASP A 1 395 ? -2.092 -9.310 23.578 1.00 96.69 395 ASP A CA 1
ATOM 3201 C C . ASP A 1 395 ? -3.109 -10.081 24.446 1.00 96.69 395 ASP A C 1
ATOM 3203 O O . ASP A 1 395 ? -3.935 -10.832 23.922 1.00 96.69 395 ASP A O 1
ATOM 3207 N N . SER A 1 396 ? -3.090 -9.869 25.769 1.00 97.62 396 SER A N 1
ATOM 3208 C CA . SER A 1 396 ? -4.043 -10.487 26.699 1.00 97.62 396 SER A CA 1
ATOM 3209 C C . SER A 1 396 ? -5.476 -9.973 26.500 1.00 97.62 396 SER A C 1
ATOM 3211 O O . SER A 1 396 ? -6.411 -10.773 26.539 1.00 97.62 396 SER A O 1
ATOM 3213 N N . PHE A 1 397 ? -5.679 -8.669 26.277 1.00 98.12 397 PHE A N 1
ATOM 3214 C CA . PHE A 1 397 ? -7.022 -8.114 26.070 1.00 98.12 397 PHE A CA 1
ATOM 3215 C C . PHE A 1 397 ? -7.598 -8.513 24.706 1.00 98.12 397 PHE A C 1
ATOM 3217 O O . PHE A 1 397 ? -8.747 -8.945 24.632 1.00 98.12 397 PHE A O 1
ATOM 3224 N N . GLU A 1 398 ? -6.787 -8.485 23.644 1.00 97.25 398 GLU A N 1
ATOM 3225 C CA . GLU A 1 398 ? -7.163 -8.984 22.314 1.00 97.25 398 GLU A CA 1
ATOM 3226 C C . GLU A 1 398 ? -7.590 -10.455 22.354 1.00 97.25 398 GLU A C 1
ATOM 3228 O O . GLU A 1 398 ? -8.575 -10.838 21.721 1.00 9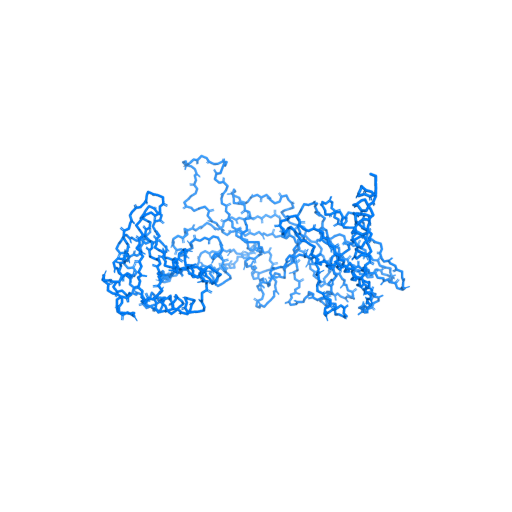7.25 398 GLU A O 1
ATOM 3233 N N . ALA A 1 399 ? -6.915 -11.287 23.154 1.00 97.38 399 ALA A N 1
ATOM 3234 C CA . ALA A 1 399 ? -7.321 -12.676 23.348 1.00 97.38 399 ALA A CA 1
ATOM 3235 C C . ALA A 1 399 ? -8.714 -12.799 23.998 1.00 97.38 399 ALA A C 1
ATOM 3237 O O . ALA A 1 399 ? -9.472 -13.711 23.668 1.00 97.38 399 ALA A O 1
ATOM 3238 N N . GLU A 1 400 ? -9.091 -11.885 24.896 1.00 98.12 400 GLU A N 1
ATOM 3239 C CA . GLU A 1 400 ? -10.438 -11.853 25.472 1.00 98.12 400 GLU A CA 1
ATOM 3240 C C . GLU A 1 400 ? -11.495 -11.385 24.471 1.00 98.12 400 GLU A C 1
ATOM 3242 O O . GLU A 1 400 ? -12.570 -11.992 24.388 1.00 98.12 400 GLU A O 1
ATOM 3247 N N . LEU A 1 401 ? -11.176 -10.355 23.685 1.00 96.75 401 LEU A N 1
ATOM 3248 C CA . LEU A 1 401 ? -12.037 -9.854 22.615 1.00 96.75 401 LEU A CA 1
ATOM 3249 C C . LEU A 1 401 ? -12.286 -10.927 21.547 1.00 96.75 401 LEU A C 1
ATOM 3251 O O . LEU A 1 401 ? -13.428 -11.138 21.138 1.00 96.75 401 LEU A O 1
ATOM 3255 N N . ALA A 1 402 ? -11.253 -11.684 21.168 1.00 94.88 402 ALA A N 1
ATOM 3256 C CA . ALA A 1 402 ? -11.357 -12.797 20.223 1.00 94.88 402 ALA A CA 1
ATOM 3257 C C . ALA A 1 402 ? -12.283 -13.926 20.719 1.00 94.88 402 ALA A C 1
ATOM 3259 O O . ALA A 1 402 ? -12.896 -14.629 19.912 1.00 94.88 402 ALA A O 1
ATOM 3260 N N . LEU A 1 403 ? -12.436 -14.079 22.039 1.00 95.88 403 LEU A N 1
ATOM 3261 C CA . LEU A 1 403 ? -13.390 -15.006 22.661 1.00 95.88 403 LEU A CA 1
ATOM 3262 C C . LEU A 1 403 ? -14.811 -14.424 22.779 1.00 95.88 403 LEU A C 1
ATOM 3264 O O . LEU A 1 403 ? -15.717 -15.110 23.253 1.00 95.88 403 LEU A O 1
ATOM 3268 N N . GLY A 1 404 ? -15.025 -13.183 22.339 1.00 95.44 404 GLY A N 1
ATOM 3269 C CA . GLY A 1 404 ? -16.308 -12.490 22.394 1.00 95.44 404 GLY A CA 1
ATOM 3270 C C . GLY A 1 404 ? -16.614 -11.839 23.740 1.00 95.44 404 GLY A C 1
ATOM 3271 O O . GLY A 1 404 ? -17.762 -11.461 23.966 1.00 95.44 404 GLY A O 1
ATOM 3272 N N . LYS A 1 405 ? -15.628 -11.701 24.635 1.00 96.94 405 LYS A N 1
ATOM 3273 C CA . LYS A 1 405 ? -15.802 -10.921 25.868 1.00 96.94 405 LYS A CA 1
ATOM 3274 C C . LYS A 1 405 ? -15.786 -9.424 25.554 1.00 96.94 405 LYS A C 1
ATOM 3276 O O . LYS A 1 405 ? -15.182 -9.008 24.565 1.00 96.94 405 LYS A O 1
ATOM 3281 N N . HIS A 1 406 ? -16.427 -8.630 26.413 1.00 97.06 406 HIS A N 1
ATOM 3282 C CA . HIS A 1 406 ? -16.462 -7.159 26.365 1.00 97.06 406 HIS A CA 1
ATOM 3283 C C . HIS A 1 406 ? -17.146 -6.562 25.124 1.00 97.06 406 HIS A C 1
ATOM 3285 O O . HIS A 1 406 ? -17.151 -5.344 24.947 1.00 97.06 406 HIS A O 1
ATOM 3291 N N . GLN A 1 407 ? -17.742 -7.390 24.263 1.00 95.19 407 GLN A N 1
ATOM 3292 C CA . GLN A 1 407 ? -18.384 -6.958 23.017 1.00 95.19 407 GLN A CA 1
ATOM 3293 C C . GLN A 1 407 ? -19.600 -6.060 23.279 1.00 95.19 407 GLN A C 1
ATOM 3295 O O . GLN A 1 407 ? -19.888 -5.158 22.500 1.00 95.19 407 GLN A O 1
ATOM 3300 N N . GLU A 1 408 ? -20.275 -6.246 24.414 1.00 96.19 408 GLU A N 1
ATOM 3301 C CA . GLU A 1 408 ? -21.379 -5.413 24.891 1.00 96.19 408 GLU A CA 1
ATOM 3302 C C . GLU A 1 408 ? -20.981 -3.943 25.117 1.00 96.19 408 GLU A C 1
ATOM 3304 O O . GLU A 1 408 ? -21.838 -3.050 25.078 1.00 96.19 408 GLU A O 1
ATOM 3309 N N . HIS A 1 409 ? -19.686 -3.684 25.321 1.00 97.06 409 HIS A N 1
ATOM 3310 C CA . HIS A 1 409 ? -19.134 -2.356 25.560 1.00 97.06 409 HIS A CA 1
ATOM 3311 C C . HIS A 1 409 ? -18.720 -1.629 24.277 1.00 97.06 409 HIS A C 1
ATOM 3313 O O . HIS A 1 409 ? -18.399 -0.444 24.354 1.00 97.06 409 HIS A O 1
ATOM 3319 N N . PHE A 1 410 ? -18.765 -2.280 23.112 1.00 94.44 410 PHE A N 1
ATOM 3320 C CA . PHE A 1 410 ? -18.615 -1.598 21.826 1.00 94.44 410 PHE A CA 1
ATOM 3321 C C . PHE A 1 410 ? -19.918 -0.896 21.429 1.00 94.44 410 PHE A C 1
ATOM 3323 O O . PHE A 1 410 ? -21.019 -1.326 21.795 1.00 94.44 410 PHE A O 1
ATOM 3330 N N . ALA A 1 411 ? -19.787 0.231 20.734 1.00 88.56 411 ALA A N 1
ATOM 3331 C CA . ALA A 1 411 ? -20.915 0.947 20.153 1.00 88.56 411 ALA A CA 1
ATOM 3332 C C . ALA A 1 411 ? -21.323 0.299 18.821 1.00 88.56 411 ALA A C 1
ATOM 3334 O O . ALA A 1 411 ? -20.487 -0.276 18.123 1.00 88.56 411 ALA A O 1
ATOM 3335 N N . GLU A 1 412 ? -22.615 0.372 18.497 1.00 74.06 412 GLU A N 1
ATOM 3336 C CA . GLU A 1 412 ? -23.137 -0.069 17.195 1.00 74.06 412 GLU A CA 1
ATOM 3337 C C . GLU A 1 412 ? -22.894 0.976 16.097 1.00 74.06 412 GLU A C 1
ATOM 3339 O O . GLU A 1 412 ? -22.784 2.197 16.401 1.00 74.06 412 GLU A O 1
#

Foldseek 3Di:
DVVVVVVVVVVVVVVVVVVVQQPPWDWDWEWEDFAQKIKIKIKTKGWDQDPVVRGIDIFIFIFIFIDGPNHTDDDPQPLEAPPPDRGKQAWAFEPLEPHTWIWIGWQWIWIWDDDVNDIDTHTQDGDYPDFKKKWACQFPPGHIDDIGTRGHDRDDPPSHDHHYDDRHQWMDMRVFWTQRRHHRDIFGACNVQDAAVQWGQDPPDDFQTAFPVRFKTKGKTAHPVVVDDPVGDDQDRIWIWIAGSVVRHIHTHDDHCVQLLHPDSVVSHNVSCVVFWDWDDDPVGTDIDGDDDPDGAFHAWDADLVQLKIKGPQFAPVVVVVLQVLCCVPPVFDPVQFPDWDADPVFGTWTWGDDPPWIKIWTDDRVRNMIMIAGDPPDPDPDVVRSVVSVVSRVVVRVCRNVVPPSVGHDD